Protein 5VL9 (pdb70)

Solvent-accessible surface area: 35861 Å² total

Secondary structure (DSSP, 8-state):
----HHHHHHH-----HHHHHTTT--HHHHHHHHTS-TTHHHHHSS-HHHHHHHHHHHHHH--TTTTS--SSHHHHHHHHHH---GGGHHHHHHHHHHHHHTTT-HHHHHHHHH--HHHHHHHHHHHHHHHTT----SS-HHHHHHHHHHHHHHHHHHHHT---S-HHHHHHHHHHHHHHHH--/--THHHHH-----HHHHH-TT--HHHHHHHHTS-HHHHHHHSS-HHHHHHHHHHHHHH--HHHHS--SSHHHHHHHHHH---GGGHHHHHHHHHHHHHHTT-HHHHHHHHH--HHHHHHHHHHHHHHHTTS---SS-HHHHHHHHHHHHHHHHHHHTT---S-HHHHHHHHHHHHHHHH--/----HHHHHHH-----HHHHH-TT--HHHHHHHHTS-THHHHHHSS-HHHHHHHHHHHHHH---S---TTS-HHHHHHHHHH---GGGHHHHHHHHHHHHHTTT-HHHHHHHHH--HHHHHHHHHHHHHHHTT----SS-HHHHHHHHHHHHHHHHHHHTT---S-HHHHHHHHHHHHHHHH--/-HHHHHHHH-----HHHHH-TT--HHHHHHHHTS-HHHHHHHSS-HHHHHHHHHHHHHH---GGGT--SSHHHHHHHHHH---GGGHHHHHHHHHHHHHTTT-HHHHHHHHH--HHHHHHHHHHHHHHHTTS---SS-HHHHHHHHHHHHHHHHHHHTT---SSHHHHHHHHHHHHHHHH--

Sequence (731 aa):
GYLNREERRETIQAARVALDQGFTGTVRNIATAAGVAAGQVHHHFTSSGELKSQAFIRVIREDLQRLSRTAGWREQLFSALGSEDGRLEPYIRLWRQAQLLADSDPEIKSAYLLTNLWHDEAVRIIRAGHAAGEFTLRDSAENIAWRLISLVCGLDGIYVLGPEVDDAAFTRHLQHVIQLELFSNREERRETIQAARVALDQGFTGTVRNIATAAGVAAGQVHHHFTSSGELKSQAFIRVIREDLQRLSRTAGWREQLFSALGSEDGRLEPYIRLWRQAQLLADSDPEIKSAYLLTNLWHDEAVRIIRAGHAAGEFTLRDSAENIAWRLISLVCGLDGIYVLGPEVDDAAFTRHLQHVIQLELFSGYLNREERRETIQAARVALDQGFTGTVRNIATAAGVAAGQVHHHFTSSGELKSQAFIRVIREDLQRLSRTAGWREQLFSALGSEDGRLEPYIRLWRQAQLLADSDPEIKSAYLLTNLWHDEAVRIIRAGHAAGEFTLRDSAENIAWRLISLVCGLDGIYVLGPEVDDAAFTRHLQHVIQLELFSLNREERRETIQAARVALDQGFTGTVRNIATAAGVAAGQVHHHFTSSGELKSQAFIRVIREDLQRLSRTAGWREQLFSALGSEDGRLEPYIRLWRQAQLLADSDPEIKSAYLLTNLWHDEAVRIIRAGHAAGEFTLRDSAENIAWRLISLVCGLDGIYVLGPEVDDAAFTRHLQHVIQLELFS

Nearest PDB structures (foldseek):
  5vl9-assembly2_C  TM=9.810E-01  e=6.639E-22  [Enterobacter] lignolyticus
  2iai-assembly1_A-2  TM=5.108E-01  e=2.324E-04  Streptomyces coelicolor
  2jk3-assembly1_B  TM=5.456E-01  e=9.768E-04  Bacillus cereus
  3lwj-assembly1_A-2  TM=6.085E-01  e=1.128E-03  Syntrophomonas wolfei subsp. wolfei str. Goettingen G311
  2hxi-assembly1_B  TM=5.897E-01  e=8.831E-03  Streptomyces coelicolor A3(2)

B-factor: mean 60.88, std 24.06, range [24.12, 187.9]

Radius of gyration: 35.17 Å; Cα contacts (8 Å, |Δi|>4): 803; chains: 4; bounding box: 70×72×100 Å

Organism: Enterobacter lignolyticus (strain SCF1) (NCBI:txid701347)

Foldseek 3Di:
DDDDLVVLLVLLVLLVQCLVPNPVRDLVRSCVSSVHDSVSCVVNAVDVLRVNLVVLLVLLVPVVLCPPPDDALLRSLCSLQPNPPPVCVSNVVNLVVLVVCLVPRVSSVVSNVVNCVSLVSQLVSLVVCVVVVNFDAPDHSSVLSVVLNVLSVVLVVVQVVDPPRHSVNSSVVSSVSSCVGTVD/DCCVLVVLLVLLVQCLVPNPVRDLVSSCVSSVHDSVVNCVNPVDVLRVNLVVLLVLLVPPVLVVDDDDALLVNLCSLQPNPDPVCVSNVVNLVVLVVCVVPDVSSVVSNVVNCVSLVSQLVSQVVCVVVVNFDAPDHSSVLSVVLNVLSVVLVVVQVVDPPRHSVNSSVVSSVSSCVRTVD/DDDDLVVLLVLLCLLCCCLVPNPVQDLCSSCVSSVHDSVSNVVNDVDPLRVNLVVLLVLLVPVPQADDPVDQLLSRLLSLAPNPDPVCVSNVVNLVVLVVCVVPDVSSVVSNVVNVVSLVSQLVSLVVCVVVPNWDAPDHSSVLSVVLNVLSVVLVVVQVVDPVRHPVNSSVVSSVSSCVHTVD/DVLVVLLVLLVLLCCCLVPNPVQDLCSSCVSSVHDSVVNCVNPVDPLVVNLVVLLVLLVPPVLCPCVDDALLVNLLSLQQNPDPVCVSNVVNLVVLVVCLVPDVSSVVSNVVNVVSLVSQLVSQVVCVVVVNWDAPDHSSVLSVVLNVLSVVLVVVQVVDPPSHSVVSSVVSSVSSCVGTVD

InterPro domains:
  IPR001647 DNA-binding HTH domain, TetR-type [PF00440] (13-51)
  IPR001647 DNA-binding HTH domain, TetR-type [PR00455] (13-26)
  IPR001647 DNA-binding HTH domain, TetR-type [PR00455] (34-57)
  IPR001647 DNA-binding HTH domain, TetR-type [PS50977] (7-67)
  IPR009057 Homedomain-like superfamily [SSF46689] (4-70)
  IPR036271 Tetracyclin repressor-like, C-terminal domain superfamily [SSF48498] (86-188)
  IPR050109 HTH-type, TetR-like transcriptional regulator [PTHR30055] (5-186)

Structure (mmCIF, N/CA/C/O backbone):
data_5VL9
#
_entry.id   5VL9
#
_cell.length_a   54.790
_cell.length_b   74.060
_cell.length_c   81.360
_cell.angle_alpha   116.80
_cell.angle_beta   105.19
_cell.angle_gamma   90.78
#
_symmetry.space_group_name_H-M   'P 1'
#
loop_
_entity.id
_entity.type
_entity.pdbx_description
1 polymer 'Regulatory protein TetR'
2 polymer "DNA (5'-D(*TP*AP*TP*GP*TP*CP*CP*AP*AP*CP*TP*TP*TP*C)-3')"
3 polymer "DNA (5'-D(*GP*AP*AP*AP*GP*TP*TP*GP*GP*AP*CP*AP*TP*A)-3')"
4 non-polymer HEXANE-1,6-DIOL
5 water water
#
loop_
_atom_site.group_PDB
_atom_site.id
_atom_site.type_symbol
_atom_site.label_atom_id
_atom_site.label_alt_id
_atom_site.label_comp_id
_atom_site.label_asym_id
_atom_site.label_entity_id
_atom_site.label_seq_id
_atom_site.pdbx_PDB_ins_code
_atom_site.Cartn_x
_atom_site.Cartn_y
_atom_site.Cartn_z
_atom_site.occupancy
_atom_site.B_iso_or_equiv
_atom_site.auth_seq_id
_atom_site.auth_comp_id
_atom_site.auth_asym_id
_atom_site.auth_atom_id
_atom_site.pdbx_PDB_model_num
ATOM 1 N N . GLY A 1 2 ? -24.891 -64.896 -3.564 1.00 70.03 2 GLY A N 1
ATOM 2 C CA . GLY A 1 2 ? -25.243 -63.770 -4.409 1.00 71.66 2 GLY A CA 1
ATOM 3 C C . GLY A 1 2 ? -24.039 -63.165 -5.104 1.00 68.31 2 GLY A C 1
ATOM 4 O O . GLY A 1 2 ? -22.961 -63.758 -5.121 1.00 63.51 2 GLY A O 1
ATOM 7 N N . TYR A 1 3 ? -24.187 -61.956 -5.616 1.00 66.43 3 TYR A N 1
ATOM 8 C CA . TYR A 1 3 ? -23.116 -61.300 -6.317 1.00 60.84 3 TYR A CA 1
ATOM 9 C C . TYR A 1 3 ? -22.362 -60.437 -5.372 1.00 54.24 3 TYR A C 1
ATOM 10 O O . TYR A 1 3 ? -22.950 -59.840 -4.550 1.00 57.29 3 TYR A O 1
ATOM 28 N N . LEU A 1 4 ? -21.055 -60.408 -5.515 1.00 43.35 4 LEU A N 1
ATOM 29 C CA . LEU A 1 4 ? -20.173 -59.614 -4.674 1.00 49.01 4 LEU A CA 1
ATOM 30 C C . LEU A 1 4 ? -19.212 -58.834 -5.558 1.00 51.57 4 LEU A C 1
ATOM 31 O O . LEU A 1 4 ? -18.956 -59.200 -6.708 1.00 52.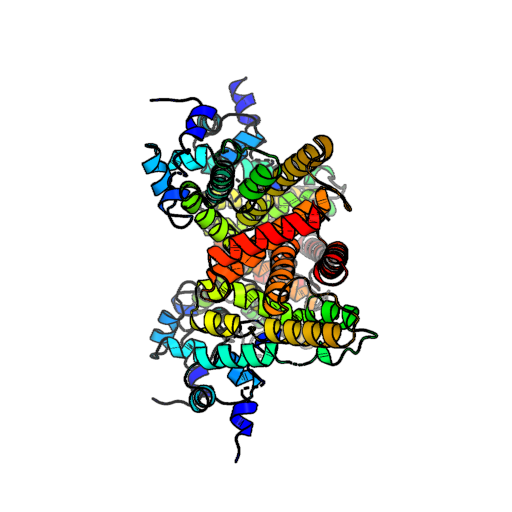04 4 LEU A O 1
ATOM 47 N N . ASN A 1 5 ? -18.677 -57.748 -5.005 1.00 56.34 5 ASN A N 1
ATOM 48 C CA . ASN A 1 5 ? -17.651 -56.994 -5.704 1.00 61.39 5 ASN A CA 1
ATOM 49 C C . ASN A 1 5 ? -16.346 -57.789 -5.736 1.00 56.61 5 ASN A C 1
ATOM 50 O O . ASN A 1 5 ? -16.218 -58.858 -5.133 1.00 51.05 5 ASN A O 1
ATOM 61 N N . ARG A 1 6 ? -15.360 -57.245 -6.453 1.00 58.58 6 ARG A N 1
ATOM 62 C CA . ARG A 1 6 ? -14.109 -57.965 -6.671 1.00 60.23 6 ARG A CA 1
ATOM 63 C C . ARG A 1 6 ? -13.412 -58.282 -5.353 1.00 50.78 6 ARG A C 1
ATOM 64 O O . ARG A 1 6 ? -12.973 -59.416 -5.127 1.00 44.88 6 ARG A O 1
ATOM 85 N N . GLU A 1 7 ? -13.296 -57.291 -4.467 1.00 51.67 7 GLU A N 1
ATOM 86 C CA . GLU A 1 7 ? -12.573 -57.503 -3.217 1.00 61.47 7 GLU A CA 1
ATOM 87 C C . GLU A 1 7 ? -13.270 -58.540 -2.344 1.00 54.67 7 GLU A C 1
ATOM 88 O O . GLU A 1 7 ? -12.617 -59.423 -1.776 1.00 51.99 7 GLU A O 1
ATOM 100 N N . GLU A 1 8 ? -14.596 -58.451 -2.227 1.00 52.69 8 GLU A N 1
ATOM 101 C CA . GLU A 1 8 ? -15.335 -59.416 -1.420 1.00 48.93 8 GLU A CA 1
ATOM 102 C C . GLU A 1 8 ? -15.215 -60.820 -1.999 1.00 43.05 8 GLU A C 1
ATOM 103 O O . GLU A 1 8 ? -14.908 -61.777 -1.280 1.00 39.99 8 GLU A O 1
ATOM 115 N N . ARG A 1 9 ? -15.452 -60.960 -3.305 1.00 42.30 9 ARG A N 1
ATOM 116 C CA . ARG A 1 9 ? -15.353 -62.268 -3.945 1.00 39.86 9 ARG A CA 1
ATOM 117 C C . ARG A 1 9 ? -13.985 -62.892 -3.705 1.00 38.39 9 ARG A C 1
ATOM 118 O O . ARG A 1 9 ? -13.879 -64.073 -3.352 1.00 36.31 9 ARG A O 1
ATOM 139 N N . ARG A 1 10 ? -12.921 -62.112 -3.905 1.00 39.57 10 ARG A N 1
ATOM 140 C CA . ARG A 1 10 ? -11.572 -62.630 -3.710 1.00 36.96 10 ARG A CA 1
ATOM 141 C C . ARG A 1 10 ? -11.383 -63.150 -2.291 1.00 36.77 10 ARG A C 1
ATOM 142 O O . ARG A 1 10 ? -10.770 -64.204 -2.083 1.00 32.64 10 ARG A O 1
ATOM 163 N N . GLU A 1 11 ? -11.914 -62.432 -1.299 1.00 41.32 11 GLU A N 1
ATOM 164 C CA . GLU A 1 11 ? -11.754 -62.857 0.087 1.00 36.52 11 GLU A CA 1
ATOM 165 C C . GLU A 1 11 ? -12.464 -64.181 0.347 1.00 36.69 11 GLU A C 1
ATOM 166 O O . GLU A 1 11 ? -11.947 -65.030 1.082 1.00 35.38 11 GLU A O 1
ATOM 178 N N . THR A 1 12 ? -13.647 -64.381 -0.243 1.00 32.56 12 THR A N 1
ATOM 179 C CA . THR A 1 12 ? -14.342 -65.653 -0.060 1.00 33.60 12 THR A CA 1
ATOM 180 C C . THR A 1 12 ? -13.518 -66.806 -0.616 1.00 33.49 12 THR A C 1
ATOM 181 O O . THR A 1 12 ? -13.444 -67.879 -0.007 1.00 27.92 12 THR A O 1
ATOM 192 N N . ILE A 1 13 ? -12.890 -66.603 -1.775 1.00 36.43 13 ILE A N 1
ATOM 193 C CA . ILE A 1 13 ? -12.015 -67.628 -2.330 1.00 34.47 13 ILE A CA 1
ATOM 194 C C . ILE A 1 13 ? -10.811 -67.840 -1.423 1.00 31.22 13 ILE A C 1
ATOM 195 O O . ILE A 1 13 ? -10.419 -68.978 -1.141 1.00 30.64 13 ILE A O 1
ATOM 228 N N . GLN A 1 15 ? -10.509 -67.196 1.817 1.00 34.85 15 GLN A N 1
ATOM 229 C CA . GLN A 1 15 ? -10.911 -67.847 3.060 1.00 34.74 15 GLN A CA 1
ATOM 230 C C . GLN A 1 15 ? -11.062 -69.350 2.867 1.00 36.64 15 GLN A C 1
ATOM 231 O O . GLN A 1 15 ? -10.610 -70.140 3.703 1.00 33.93 15 GLN A O 1
ATOM 245 N N . ALA A 1 16 ? -11.694 -69.766 1.767 1.00 35.66 16 ALA A N 1
ATOM 246 C CA . ALA A 1 16 ? -11.808 -71.191 1.481 1.00 35.86 16 ALA A CA 1
ATOM 247 C C . ALA A 1 16 ? -10.433 -71.823 1.301 1.00 31.39 16 ALA A C 1
ATOM 248 O O . ALA A 1 16 ? -10.164 -72.907 1.833 1.00 29.22 16 ALA A O 1
ATOM 255 N N . ALA A 1 17 ? -9.548 -71.159 0.556 1.00 30.82 17 ALA A N 1
ATOM 256 C CA . ALA A 1 17 ? -8.202 -71.688 0.364 1.00 30.09 17 ALA A CA 1
ATOM 257 C C . ALA A 1 17 ? -7.487 -71.852 1.698 1.00 31.52 17 ALA A C 1
ATOM 258 O O . ALA A 1 17 ? -6.708 -72.794 1.883 1.00 37.01 17 ALA A O 1
ATOM 282 N N . ARG A 1 19 ? -8.942 -72.508 4.734 1.00 39.87 19 ARG A N 1
ATOM 283 C CA . ARG A 1 19 ? -9.467 -73.646 5.483 1.00 47.15 19 ARG A CA 1
ATOM 284 C C . ARG A 1 19 ? -9.065 -74.971 4.845 1.00 42.78 19 ARG A C 1
ATOM 285 O O . ARG A 1 19 ? -8.850 -75.959 5.557 1.00 39.38 19 ARG A O 1
ATOM 306 N N . VAL A 1 20 ? -8.957 -75.016 3.516 1.00 35.02 20 VAL A N 1
ATOM 307 C CA . VAL A 1 20 ? -8.487 -76.228 2.853 1.00 33.26 20 VAL A CA 1
ATOM 308 C C . VAL A 1 20 ? -7.037 -76.501 3.225 1.00 33.14 20 VAL A C 1
ATOM 309 O O . VAL A 1 20 ? -6.657 -77.644 3.508 1.00 29.82 20 VAL A O 1
ATOM 322 N N . ALA A 1 21 ? -6.205 -75.459 3.227 1.00 29.58 21 ALA A N 1
ATOM 323 C CA . ALA A 1 21 ? -4.802 -75.628 3.589 1.00 31.61 21 ALA A CA 1
ATOM 324 C C . ALA A 1 21 ? -4.668 -76.224 4.986 1.00 33.72 21 ALA A C 1
ATOM 325 O O . ALA A 1 21 ? -3.881 -77.152 5.207 1.00 34.01 21 ALA A O 1
ATOM 332 N N . LEU A 1 22 ? -5.439 -75.705 5.943 1.00 36.85 22 LEU A N 1
ATOM 333 C CA . LEU A 1 22 ? -5.340 -76.186 7.316 1.00 41.40 22 LEU A CA 1
ATOM 334 C C . LEU A 1 22 ? -5.944 -77.574 7.475 1.00 36.61 22 LEU A C 1
ATOM 335 O O . LEU A 1 22 ? -5.468 -78.362 8.298 1.00 38.78 22 LEU A O 1
ATOM 351 N N . ASP A 1 23 ? -6.983 -77.891 6.707 1.00 40.40 23 ASP A N 1
ATOM 352 C CA . ASP A 1 23 ? -7.642 -79.184 6.825 1.00 48.08 23 ASP A CA 1
ATOM 353 C C . ASP A 1 23 ? -6.964 -80.285 6.017 1.00 47.04 23 ASP A C 1
ATOM 354 O O . ASP A 1 23 ? -7.010 -81.452 6.424 1.00 40.58 23 ASP A O 1
ATOM 363 N N . GLN A 1 24 ? -6.340 -79.952 4.882 1.00 38.35 24 GLN A N 1
ATOM 364 C CA . GLN A 1 24 ? -5.836 -80.960 3.958 1.00 37.99 24 GLN A CA 1
ATOM 365 C C . GLN A 1 24 ? -4.438 -80.674 3.424 1.00 39.75 24 GLN A C 1
ATOM 366 O O . GLN A 1 24 ? -3.927 -81.468 2.625 1.00 42.39 24 GLN A O 1
ATOM 380 N N . GLY A 1 25 ? -3.804 -79.581 3.838 1.00 34.93 25 GLY A N 1
ATOM 381 C CA . GLY A 1 25 ? -2.472 -79.258 3.362 1.00 28.81 25 GLY A CA 1
ATOM 382 C C . GLY A 1 25 ? -2.470 -78.828 1.902 1.00 32.30 25 GLY A C 1
ATOM 383 O O . GLY A 1 25 ? -3.504 -78.708 1.245 1.00 32.27 25 GLY A O 1
ATOM 387 N N . PHE A 1 26 ? -1.258 -78.597 1.391 1.00 35.24 26 PHE A N 1
ATOM 388 C CA . PHE A 1 26 ? -1.107 -78.123 0.017 1.00 36.73 26 PHE A CA 1
ATOM 389 C C . PHE A 1 26 ? -1.712 -79.104 -0.979 1.00 34.60 26 PHE A C 1
ATOM 390 O O . PHE A 1 26 ? -2.275 -78.693 -1.999 1.00 36.18 26 PHE A O 1
ATOM 407 N N . THR A 1 27 ? -1.604 -80.405 -0.700 1.00 30.87 27 THR A N 1
ATOM 408 C CA . THR A 1 27 ? -2.122 -81.412 -1.622 1.00 36.05 27 THR A CA 1
ATOM 409 C C . THR A 1 27 ? -3.603 -81.196 -1.912 1.00 35.96 27 THR A C 1
ATOM 410 O O . THR A 1 27 ? -4.063 -81.428 -3.036 1.00 39.73 27 THR A O 1
ATOM 421 N N . GLY A 1 28 ? -4.368 -80.768 -0.913 1.00 34.57 28 GLY A N 1
ATOM 422 C CA . GLY A 1 28 ? -5.787 -80.557 -1.102 1.00 38.31 28 GLY A CA 1
ATOM 423 C C . GLY A 1 28 ? -6.167 -79.242 -1.739 1.00 32.85 28 GLY A C 1
ATOM 424 O O . GLY A 1 28 ? -7.349 -79.017 -2.013 1.00 32.37 28 GLY A O 1
ATOM 445 N N . THR A 1 30 ? -6.490 -77.796 -4.547 1.00 33.03 30 THR A N 1
ATOM 446 C CA . THR A 1 30 ? -6.781 -77.737 -5.968 1.00 31.32 30 THR A CA 1
ATOM 447 C C . THR A 1 30 ? -7.783 -76.623 -6.252 1.00 32.69 30 THR A C 1
ATOM 448 O O . THR A 1 30 ? -8.467 -76.121 -5.354 1.00 30.49 30 THR A O 1
ATOM 459 N N . VAL A 1 31 ? -7.862 -76.234 -7.525 1.00 31.15 31 VAL A N 1
ATOM 460 C CA . VAL A 1 31 ? -8.798 -75.187 -7.927 1.00 32.27 31 VAL A CA 1
ATOM 461 C C . VAL A 1 31 ? -10.225 -75.599 -7.589 1.00 30.48 31 VAL A C 1
ATOM 462 O O . VAL A 1 31 ? -10.978 -74.844 -6.962 1.00 28.57 31 VAL A O 1
ATOM 475 N N . ARG A 1 32 ? -10.614 -76.807 -7.995 1.00 30.83 32 ARG A N 1
ATOM 476 C CA . ARG A 1 32 ? -11.997 -77.237 -7.818 1.00 32.37 32 ARG A CA 1
ATOM 477 C C . ARG A 1 32 ? -12.334 -77.454 -6.347 1.00 36.85 32 ARG A C 1
ATOM 478 O O . ARG A 1 32 ? -13.445 -77.136 -5.909 1.00 42.34 32 ARG A O 1
ATOM 499 N N . ASN A 1 33 ? -11.393 -77.988 -5.566 1.00 32.73 33 ASN A N 1
ATOM 500 C CA . ASN A 1 33 ? -11.667 -78.220 -4.151 1.00 30.23 33 ASN A CA 1
ATOM 501 C C . ASN A 1 33 ? -11.844 -76.905 -3.403 1.00 33.23 33 ASN A C 1
ATOM 502 O O . ASN A 1 33 ? -12.755 -76.771 -2.578 1.00 33.22 33 ASN A O 1
ATOM 513 N N . ILE A 1 34 ? -10.985 -75.921 -3.680 1.00 34.34 34 ILE A N 1
ATOM 514 C CA . ILE A 1 34 ? -11.106 -74.620 -3.029 1.00 33.49 34 ILE A CA 1
ATOM 515 C C . ILE A 1 34 ? -12.381 -73.919 -3.481 1.00 32.14 34 ILE A C 1
ATOM 516 O O . ILE A 1 34 ? -13.137 -73.383 -2.663 1.00 30.94 34 ILE A O 1
ATOM 532 N N . ALA A 1 35 ? -12.634 -73.909 -4.792 1.00 32.33 35 ALA A N 1
ATOM 533 C CA . ALA A 1 35 ? -13.826 -73.247 -5.311 1.00 39.13 35 ALA A CA 1
ATOM 534 C C . ALA A 1 35 ? -15.091 -73.845 -4.712 1.00 34.49 35 ALA A C 1
ATOM 535 O O . ALA A 1 35 ? -16.003 -73.114 -4.311 1.00 36.18 35 ALA A O 1
ATOM 542 N N . THR A 1 36 ? -15.163 -75.175 -4.638 1.00 34.04 36 THR A N 1
ATOM 543 C CA . THR A 1 36 ? -16.333 -75.814 -4.047 1.00 38.32 36 THR A CA 1
ATOM 544 C C . THR A 1 36 ? -16.460 -75.461 -2.571 1.00 38.80 36 THR A C 1
ATOM 545 O O . THR A 1 36 ? -17.569 -75.240 -2.072 1.00 37.21 36 THR A O 1
ATOM 556 N N . ALA A 1 37 ? -15.335 -75.401 -1.855 1.00 36.73 37 ALA A N 1
ATOM 557 C CA . ALA A 1 37 ? -15.375 -75.010 -0.450 1.00 35.40 37 ALA A CA 1
ATOM 558 C C . ALA A 1 37 ? -15.887 -73.585 -0.293 1.00 35.64 37 ALA A C 1
ATOM 559 O O . ALA A 1 37 ? -16.603 -73.276 0.666 1.00 33.53 37 ALA A O 1
ATOM 566 N N . ALA A 1 38 ? -15.529 -72.701 -1.225 1.00 37.44 38 ALA A N 1
ATOM 567 C CA . ALA A 1 38 ? -16.030 -71.333 -1.205 1.00 34.55 38 ALA A CA 1
ATOM 568 C C . ALA A 1 38 ? -17.467 -71.231 -1.691 1.00 36.15 38 ALA A C 1
ATOM 569 O O . ALA A 1 38 ? -18.119 -70.211 -1.443 1.00 39.59 38 ALA A O 1
ATOM 576 N N . GLY A 1 39 ? -17.973 -72.257 -2.367 1.00 37.03 39 GLY A N 1
ATOM 577 C CA . GLY A 1 39 ? -19.310 -72.202 -2.924 1.00 37.02 39 GLY A CA 1
ATOM 578 C C . GLY A 1 39 ? -19.396 -71.370 -4.183 1.00 38.14 39 GLY A C 1
ATOM 579 O O . GLY A 1 39 ? -20.399 -70.680 -4.400 1.00 38.98 39 GLY A O 1
ATOM 583 N N . VAL A 1 40 ? -18.363 -71.417 -5.026 1.00 36.31 40 VAL A N 1
ATOM 584 C CA . VAL A 1 40 ? -18.290 -70.601 -6.228 1.00 40.89 40 VAL A CA 1
ATOM 585 C C . VAL A 1 40 ? -17.871 -71.477 -7.400 1.00 34.61 40 VAL A C 1
ATOM 586 O O . VAL A 1 40 ? -17.354 -72.584 -7.232 1.00 32.65 40 VAL A O 1
ATOM 599 N N . ALA A 1 41 ? -18.104 -70.961 -8.603 1.00 34.25 41 ALA A N 1
ATOM 600 C CA . ALA A 1 41 ? -17.667 -71.649 -9.809 1.00 36.35 41 ALA A CA 1
ATOM 601 C C . ALA A 1 41 ? -16.146 -71.754 -9.837 1.00 37.16 41 ALA A C 1
ATOM 602 O O . ALA A 1 41 ? -15.430 -70.878 -9.346 1.00 36.02 41 ALA A O 1
ATOM 609 N N . ALA A 1 42 ? -15.652 -72.844 -10.426 1.00 38.32 42 ALA A N 1
ATOM 610 C CA . ALA A 1 42 ? -14.211 -73.065 -10.474 1.00 36.88 42 ALA A CA 1
ATOM 611 C C . ALA A 1 42 ? -13.502 -71.928 -11.200 1.00 36.02 42 ALA A C 1
ATOM 612 O O . ALA A 1 42 ? -12.393 -71.534 -10.822 1.00 34.52 42 ALA A O 1
ATOM 619 N N . GLY A 1 43 ? -14.130 -71.383 -12.243 1.00 36.91 43 GLY A N 1
ATOM 620 C CA . GLY A 1 43 ? -13.524 -70.295 -12.990 1.00 37.08 43 GLY A CA 1
ATOM 621 C C . GLY A 1 43 ? -13.295 -69.040 -12.175 1.00 36.32 43 GLY A C 1
ATOM 622 O O . GLY A 1 43 ? -12.496 -68.187 -12.577 1.00 35.58 43 GLY A O 1
ATOM 626 N N . GLN A 1 44 ? -13.977 -68.904 -11.034 1.00 34.41 44 GLN A N 1
ATOM 627 C CA . GLN A 1 44 ? -13.809 -67.712 -10.208 1.00 32.00 44 GLN A CA 1
ATOM 628 C C . GLN A 1 44 ? -12.383 -67.580 -9.692 1.00 37.07 44 GLN A C 1
ATOM 629 O O . GLN A 1 44 ? -11.925 -66.464 -9.417 1.00 38.44 44 GLN A O 1
ATOM 643 N N . VAL A 1 45 ? -11.666 -68.697 -9.549 1.00 38.48 45 VAL A N 1
ATOM 644 C CA . VAL A 1 45 ? -10.303 -68.643 -9.027 1.00 39.25 45 VAL A CA 1
ATOM 645 C C . VAL A 1 45 ? -9.417 -67.810 -9.946 1.00 34.53 45 VAL A C 1
ATOM 646 O O . VAL A 1 45 ? -8.713 -66.897 -9.500 1.00 35.66 45 VAL A O 1
ATOM 659 N N . HIS A 1 46 ? -9.436 -68.113 -11.241 1.00 31.72 46 HIS A N 1
ATOM 660 C CA . HIS A 1 46 ? -8.580 -67.401 -12.181 1.00 38.09 46 HIS A CA 1
ATOM 661 C C . HIS A 1 46 ? -9.147 -66.050 -12.596 1.00 37.13 46 HIS A C 1
ATOM 662 O O . HIS A 1 46 ? -8.438 -65.277 -13.249 1.00 40.92 46 HIS A O 1
ATOM 676 N N . HIS A 1 47 ? -10.395 -65.746 -12.236 1.00 36.81 47 HIS A N 1
ATOM 677 C CA . HIS A 1 47 ? -10.883 -64.378 -12.347 1.00 38.37 47 HIS A CA 1
ATOM 678 C C . HIS A 1 47 ? -10.260 -63.464 -11.299 1.00 40.52 47 HIS A C 1
ATOM 679 O O . HIS A 1 47 ? -10.247 -62.243 -11.489 1.00 38.39 47 HIS A O 1
ATOM 693 N N . HIS A 1 48 ? -9.740 -64.024 -10.204 1.00 39.73 48 HIS A N 1
ATOM 694 C CA . HIS A 1 48 ? -9.224 -63.226 -9.100 1.00 42.84 48 HIS A CA 1
ATOM 695 C C . HIS A 1 48 ? -7.789 -63.541 -8.714 1.00 42.05 48 HIS A C 1
ATOM 696 O O . HIS A 1 48 ? -7.231 -62.829 -7.871 1.00 43.47 48 HIS A O 1
ATOM 710 N N . PHE A 1 49 ? -7.176 -64.569 -9.294 1.00 42.92 49 PHE A N 1
ATOM 711 C CA . PHE A 1 49 ? -5.786 -64.898 -9.020 1.00 47.25 49 PHE A CA 1
ATOM 712 C C . PHE A 1 49 ? -5.096 -65.242 -10.329 1.00 43.10 49 PHE A C 1
ATOM 713 O O . PHE A 1 49 ? -5.691 -65.876 -11.204 1.00 40.51 49 PHE A O 1
ATOM 730 N N . THR A 1 50 ? -3.839 -64.813 -10.458 1.00 45.66 50 THR A N 1
ATOM 731 C CA . THR A 1 50 ? -3.089 -65.080 -11.680 1.00 54.92 50 THR A CA 1
ATOM 732 C C . THR A 1 50 ? -3.012 -66.575 -11.960 1.00 53.54 50 THR A C 1
ATOM 733 O O . THR A 1 50 ? -3.108 -67.004 -13.116 1.00 51.86 50 THR A O 1
ATOM 744 N N . SER A 1 51 ? -2.848 -67.382 -10.916 1.00 48.91 51 SER A N 1
ATOM 745 C CA . SER A 1 51 ? -2.679 -68.819 -11.077 1.00 46.62 51 SER A CA 1
ATOM 746 C C . SER A 1 51 ? -2.930 -69.491 -9.736 1.00 45.10 51 SER A C 1
ATOM 747 O O . SER A 1 51 ? -3.027 -68.835 -8.697 1.00 39.74 51 SER A O 1
ATOM 755 N N . SER A 1 52 ? -3.031 -70.821 -9.774 1.00 45.64 52 SER A N 1
ATOM 756 C CA . SER A 1 52 ? -3.146 -71.579 -8.534 1.00 45.78 52 SER A CA 1
ATOM 757 C C . SER A 1 52 ? -1.909 -71.398 -7.666 1.00 39.82 52 SER A C 1
ATOM 758 O O . SER A 1 52 ? -2.015 -71.353 -6.436 1.00 38.05 52 SER A O 1
ATOM 766 N N . GLY A 1 53 ? -0.734 -71.275 -8.285 1.00 42.16 53 GLY A N 1
ATOM 767 C CA . GLY A 1 53 ? 0.474 -71.023 -7.518 1.00 40.05 53 GLY A CA 1
ATOM 768 C C . GLY A 1 53 ? 0.389 -69.749 -6.701 1.00 42.01 53 GLY A C 1
ATOM 769 O O . GLY A 1 53 ? 0.794 -69.717 -5.536 1.00 39.20 53 GLY A O 1
ATOM 773 N N . GLU A 1 54 ? -0.136 -68.678 -7.300 1.00 36.09 54 GLU A N 1
ATOM 774 C CA . GLU A 1 54 ? -0.314 -67.435 -6.557 1.00 41.67 54 GLU A CA 1
ATOM 775 C C . GLU A 1 54 ? -1.300 -67.625 -5.412 1.00 37.07 54 GLU A C 1
ATOM 776 O O . GLU A 1 54 ? -1.055 -67.167 -4.289 1.00 36.97 54 GLU A O 1
ATOM 788 N N . LEU A 1 55 ? -2.420 -68.301 -5.676 1.00 33.60 55 LEU A N 1
ATOM 789 C CA . LEU A 1 55 ? -3.421 -68.516 -4.638 1.00 37.52 55 LEU A CA 1
ATOM 790 C C . LEU A 1 55 ? -2.843 -69.315 -3.476 1.00 38.73 55 LEU A C 1
ATOM 791 O O . LEU A 1 55 ? -3.000 -68.936 -2.309 1.00 36.55 55 LEU A O 1
ATOM 807 N N . LYS A 1 56 ? -2.174 -70.431 -3.775 1.00 39.73 56 LYS A N 1
ATOM 808 C CA . LYS A 1 56 ? -1.580 -71.248 -2.720 1.00 44.74 56 LYS A CA 1
ATOM 809 C C . LYS A 1 56 ? -0.617 -70.427 -1.871 1.00 41.01 56 LYS A C 1
ATOM 810 O O . LYS A 1 56 ? -0.677 -70.456 -0.637 1.00 35.50 56 LYS A O 1
ATOM 829 N N . SER A 1 57 ? 0.279 -69.683 -2.522 1.00 35.87 57 SER A N 1
ATOM 830 C CA . SER A 1 57 ? 1.279 -68.913 -1.791 1.00 41.06 57 SER A CA 1
ATOM 831 C C . SER A 1 57 ? 0.624 -67.865 -0.901 1.00 38.38 57 SER A C 1
ATOM 832 O O . SER A 1 57 ? 0.930 -67.770 0.293 1.00 35.48 57 SER A O 1
ATOM 840 N N . GLN A 1 58 ? -0.284 -67.066 -1.468 1.00 34.60 58 GLN A N 1
ATOM 841 C CA . GLN A 1 58 ? -0.924 -66.008 -0.693 1.00 39.50 58 GLN A CA 1
ATOM 842 C C . GLN A 1 58 ? -1.793 -66.585 0.417 1.00 35.12 58 GLN A C 1
ATOM 843 O O . GLN A 1 58 ? -1.813 -66.056 1.535 1.00 36.03 58 GLN A O 1
ATOM 857 N N . ALA A 1 59 ? -2.521 -67.666 0.130 1.00 29.89 59 ALA A N 1
ATOM 858 C CA . ALA A 1 59 ? -3.320 -68.309 1.168 1.00 32.96 59 ALA A CA 1
ATOM 859 C C . ALA A 1 59 ? -2.431 -68.872 2.267 1.00 35.12 59 ALA A C 1
ATOM 860 O O . ALA A 1 59 ? -2.757 -68.771 3.456 1.00 35.56 59 ALA A O 1
ATOM 867 N N . PHE A 1 60 ? -1.301 -69.473 1.887 1.00 38.04 60 PHE A N 1
ATOM 868 C CA . PHE A 1 60 ? -0.347 -69.953 2.880 1.00 32.81 60 PHE A CA 1
ATOM 869 C C . PHE A 1 60 ? 0.115 -68.820 3.786 1.00 32.89 60 PHE A C 1
ATOM 870 O O . PHE A 1 60 ? 0.165 -68.975 5.011 1.00 31.10 60 PHE A O 1
ATOM 887 N N . ILE A 1 61 ? 0.440 -67.664 3.202 1.00 30.19 61 ILE A N 1
ATOM 888 C CA . ILE A 1 61 ? 0.848 -66.515 4.004 1.00 29.98 61 ILE A CA 1
ATOM 889 C C . ILE A 1 61 ? -0.262 -66.123 4.972 1.00 30.78 61 ILE A C 1
ATOM 890 O O . ILE A 1 61 ? -0.008 -65.841 6.148 1.00 35.29 61 ILE A O 1
ATOM 906 N N . ARG A 1 62 ? -1.509 -66.101 4.495 1.00 32.68 62 ARG A N 1
ATOM 907 C CA . ARG A 1 62 ? -2.622 -65.730 5.362 1.00 39.15 62 ARG A CA 1
ATOM 908 C C . ARG A 1 62 ? -2.764 -66.705 6.525 1.00 37.33 62 ARG A C 1
ATOM 909 O O . ARG A 1 62 ? -3.034 -66.294 7.659 1.00 33.33 62 ARG A O 1
ATOM 930 N N . VAL A 1 63 ? -2.581 -68.001 6.266 1.00 42.92 63 VAL A N 1
ATOM 931 C CA . VAL A 1 63 ? -2.657 -68.992 7.339 1.00 38.70 63 VAL A CA 1
ATOM 932 C C . VAL A 1 63 ? -1.603 -68.702 8.399 1.00 34.61 63 VAL A C 1
ATOM 933 O O . VAL A 1 63 ? -1.894 -68.686 9.601 1.00 40.09 63 VAL A O 1
ATOM 946 N N . ILE A 1 64 ? -0.360 -68.471 7.971 1.00 29.49 64 ILE A N 1
ATOM 947 C CA . ILE A 1 64 ? 0.705 -68.167 8.924 1.00 33.57 64 ILE A CA 1
ATOM 948 C C . ILE A 1 64 ? 0.381 -66.889 9.687 1.00 35.46 64 ILE A C 1
ATOM 949 O O . ILE A 1 64 ? 0.609 -66.799 10.900 1.00 36.64 64 ILE A O 1
ATOM 965 N N . ARG A 1 65 ? -0.152 -65.881 8.994 1.00 35.86 65 ARG A N 1
ATOM 966 C CA . ARG A 1 65 ? -0.590 -64.667 9.674 1.00 39.30 65 ARG A CA 1
ATOM 967 C C . ARG A 1 65 ? -1.617 -64.988 10.750 1.00 37.67 65 ARG A C 1
ATOM 968 O O . ARG A 1 65 ? -1.514 -64.517 11.888 1.00 36.61 65 ARG A O 1
ATOM 989 N N . GLU A 1 66 ? -2.626 -65.788 10.402 1.00 37.68 66 GLU A N 1
ATOM 990 C CA . GLU A 1 66 ? -3.644 -66.163 11.376 1.00 42.53 66 GLU A CA 1
ATOM 991 C C . GLU A 1 66 ? -3.022 -66.875 12.570 1.00 39.49 66 GLU A C 1
ATOM 992 O O . GLU A 1 66 ? -3.464 -66.696 13.710 1.00 37.76 66 GLU A O 1
ATOM 1038 N N . ASP A 1 69 ? -1.489 -64.243 14.736 1.00 43.06 69 ASP A N 1
ATOM 1039 C CA . ASP A 1 69 ? -2.527 -63.550 15.491 1.00 51.63 69 ASP A CA 1
ATOM 1040 C C . ASP A 1 69 ? -2.910 -64.342 16.735 1.00 52.69 69 ASP A C 1
ATOM 1041 O O . ASP A 1 69 ? -3.016 -63.785 17.833 1.00 53.61 69 ASP A O 1
ATOM 1050 N N . LEU A 1 70 ? -3.116 -65.651 16.580 1.00 50.49 70 LEU A N 1
ATOM 1051 C CA . LEU A 1 70 ? -3.455 -66.490 17.724 1.00 53.11 70 LEU A CA 1
ATOM 1052 C C . LEU A 1 70 ? -2.390 -66.392 18.809 1.00 53.54 70 LEU A C 1
ATOM 1053 O O . LEU A 1 70 ? -2.703 -66.196 19.989 1.00 55.43 70 LEU A O 1
ATOM 1069 N N . GLN A 1 71 ? -1.118 -66.519 18.425 1.00 54.17 71 GLN A N 1
ATOM 1070 C CA . GLN A 1 71 ? -0.042 -66.475 19.410 1.00 64.78 71 GLN A CA 1
ATOM 1071 C C . GLN A 1 71 ? 0.043 -65.108 20.076 1.00 69.42 71 GLN A C 1
ATOM 1072 O O . GLN A 1 71 ? 0.232 -65.014 21.295 1.00 73.02 71 GLN A O 1
ATOM 1086 N N . ARG A 1 72 ? -0.091 -64.034 19.294 1.00 70.85 72 ARG A N 1
ATOM 1087 C CA . ARG A 1 72 ? 0.102 -62.695 19.842 1.00 77.85 72 ARG A CA 1
ATOM 1088 C C . ARG A 1 72 ? -0.932 -62.368 20.911 1.00 78.58 72 ARG A C 1
ATOM 1089 O O . ARG A 1 72 ? -0.640 -61.610 21.843 1.00 91.62 72 ARG A O 1
ATOM 1110 N N . LEU A 1 73 ? -2.138 -62.930 20.802 1.00 66.29 73 LEU A N 1
ATOM 1111 C CA . LEU A 1 73 ? -3.202 -62.700 21.772 1.00 68.54 73 LEU A CA 1
ATOM 1112 C C . LEU A 1 73 ? -3.207 -63.736 22.889 1.00 65.56 73 LEU A C 1
ATOM 1113 O O . LEU A 1 73 ? -4.280 -64.098 23.391 1.00 68.32 73 LEU A O 1
ATOM 1129 N N . SER A 1 74 ? -2.034 -64.220 23.296 1.00 59.87 74 SER A N 1
ATOM 1130 C CA . SER A 1 74 ? -1.941 -65.276 24.294 1.00 57.21 74 SER A CA 1
ATOM 1131 C C . SER A 1 74 ? -2.058 -64.763 25.723 1.00 57.95 74 SER A C 1
ATOM 1132 O O . SER A 1 74 ? -2.115 -65.578 26.650 1.00 56.95 74 SER A O 1
ATOM 1140 N N . ARG A 1 75 ? -2.097 -63.448 25.925 1.00 61.82 75 ARG A N 1
ATOM 1141 C CA . ARG A 1 75 ? -2.243 -62.857 27.254 1.00 56.02 75 ARG A CA 1
ATOM 1142 C C . ARG A 1 75 ? -1.168 -63.388 28.207 1.00 53.08 75 ARG A C 1
ATOM 1143 O O . ARG A 1 75 ? -1.438 -64.098 29.175 1.00 56.94 75 ARG A O 1
ATOM 1164 N N . THR A 1 76 ? 0.069 -63.013 27.900 1.00 50.03 76 THR A N 1
ATOM 1165 C CA . THR A 1 76 ? 1.213 -63.418 28.701 1.00 52.70 76 THR A CA 1
ATOM 1166 C C . THR A 1 76 ? 1.449 -62.429 29.838 1.00 55.05 76 THR A C 1
ATOM 1167 O O . THR A 1 76 ? 0.967 -61.293 29.821 1.00 55.13 76 THR A O 1
ATOM 1178 N N . ALA A 1 77 ? 2.210 -62.879 30.834 1.00 52.50 77 ALA A N 1
ATOM 1179 C CA . ALA A 1 77 ? 2.466 -62.105 32.040 1.00 55.40 77 ALA A CA 1
ATOM 1180 C C . ALA A 1 77 ? 3.791 -61.355 32.003 1.00 51.62 77 ALA A C 1
ATOM 1181 O O . ALA A 1 77 ? 4.142 -60.699 32.988 1.00 55.90 77 ALA A O 1
ATOM 1188 N N . GLY A 1 78 ? 4.532 -61.431 30.904 1.00 47.77 78 GLY A N 1
ATOM 1189 C CA . GLY A 1 78 ? 5.811 -60.748 30.822 1.00 47.62 78 GLY A CA 1
ATOM 1190 C C . GLY A 1 78 ? 6.390 -60.886 29.433 1.00 43.68 78 GLY A C 1
ATOM 1191 O O . GLY A 1 78 ? 5.899 -61.654 28.599 1.00 43.99 78 GLY A O 1
ATOM 1195 N N . TRP A 1 79 ? 7.459 -60.122 29.196 1.00 47.33 79 TRP A N 1
ATOM 1196 C CA . TRP A 1 79 ? 8.103 -60.143 27.887 1.00 50.38 79 TRP A CA 1
ATOM 1197 C C . TRP A 1 79 ? 8.833 -61.457 27.639 1.00 46.41 79 TRP A C 1
ATOM 1198 O O . TRP A 1 79 ? 8.919 -61.907 26.490 1.00 42.63 79 TRP A O 1
ATOM 1219 N N . ARG A 1 80 ? 9.367 -62.083 28.689 1.00 46.74 80 ARG A N 1
ATOM 1220 C CA . ARG A 1 80 ? 9.947 -63.413 28.530 1.00 46.91 80 ARG A CA 1
ATOM 1221 C C . ARG A 1 80 ? 8.890 -64.402 28.058 1.00 45.32 80 ARG A C 1
ATOM 1222 O O . ARG A 1 80 ? 9.098 -65.137 27.085 1.00 43.34 80 ARG A O 1
ATOM 1243 N N . GLU A 1 81 ? 7.742 -64.430 28.741 1.00 46.84 81 GLU A N 1
ATOM 1244 C CA . GLU A 1 81 ? 6.664 -65.328 28.342 1.00 51.46 81 GLU A CA 1
ATOM 1245 C C . GLU A 1 81 ? 6.162 -64.990 26.944 1.00 47.19 81 GLU A C 1
ATOM 1246 O O . GLU A 1 81 ? 5.837 -65.888 26.159 1.00 43.39 81 GLU A O 1
ATOM 1258 N N . GLN A 1 82 ? 6.093 -63.698 26.616 1.00 45.87 82 GLN A N 1
ATOM 1259 C CA . GLN A 1 82 ? 5.681 -63.296 25.275 1.00 50.97 82 GLN A CA 1
ATOM 1260 C C . GLN A 1 82 ? 6.667 -63.798 24.228 1.00 46.35 82 GLN A C 1
ATOM 1261 O O . GLN A 1 82 ? 6.263 -64.309 23.177 1.00 40.55 82 GLN A O 1
ATOM 1275 N N . LEU A 1 83 ? 7.967 -63.655 24.494 1.00 40.12 83 LEU A N 1
ATOM 1276 C CA . LEU A 1 83 ? 8.967 -64.123 23.540 1.00 43.20 83 LEU A CA 1
ATOM 1277 C C . LEU A 1 83 ? 8.903 -65.635 23.377 1.00 41.84 83 LEU A C 1
ATOM 1278 O O . LEU A 1 83 ? 8.964 -66.148 22.253 1.00 42.54 83 LEU A O 1
ATOM 1294 N N . PHE A 1 84 ? 8.784 -66.368 24.488 1.00 39.99 84 PHE A N 1
ATOM 1295 C CA . PHE A 1 84 ? 8.673 -67.821 24.399 1.00 43.25 84 PHE A CA 1
ATOM 1296 C C . PHE A 1 84 ? 7.456 -68.225 23.580 1.00 43.96 84 PHE A C 1
ATOM 1297 O O . PHE A 1 84 ? 7.524 -69.157 22.770 1.00 45.65 84 PHE A O 1
ATOM 1314 N N . SER A 1 85 ? 6.330 -67.538 23.778 1.00 45.26 85 SER A N 1
ATOM 1315 C CA . SER A 1 85 ? 5.123 -67.871 23.030 1.00 43.32 85 SER A CA 1
ATOM 1316 C C . SER A 1 85 ? 5.328 -67.653 21.537 1.00 39.16 85 SER A C 1
ATOM 1317 O O . SER A 1 85 ? 4.896 -68.471 20.717 1.00 41.59 85 SER A O 1
ATOM 1325 N N . ALA A 1 86 ? 5.997 -66.561 21.163 1.00 37.37 86 ALA A N 1
ATOM 1326 C CA . ALA A 1 86 ? 6.241 -66.271 19.756 1.00 38.79 86 ALA A CA 1
ATOM 1327 C C . ALA A 1 86 ? 7.273 -67.201 19.131 1.00 34.53 86 ALA A C 1
ATOM 1328 O O . ALA A 1 86 ? 7.362 -67.254 17.900 1.00 39.00 86 ALA A O 1
ATOM 1335 N N . LEU A 1 87 ? 8.042 -67.930 19.936 1.00 37.38 87 LEU A N 1
ATOM 1336 C CA . LEU A 1 87 ? 9.066 -68.844 19.439 1.00 43.00 87 LEU A CA 1
ATOM 1337 C C . LEU A 1 87 ? 8.696 -70.310 19.582 1.00 47.28 87 LEU A C 1
ATOM 1338 O O . LEU A 1 87 ? 8.956 -71.094 18.667 1.00 54.08 87 LEU A O 1
ATOM 1354 N N . GLY A 1 88 ? 8.100 -70.703 20.707 1.00 48.20 88 GLY A N 1
ATOM 1355 C CA . GLY A 1 88 ? 7.836 -72.104 20.976 1.00 52.64 88 GLY A CA 1
ATOM 1356 C C . GLY A 1 88 ? 6.571 -72.344 21.773 1.00 56.90 88 GLY A C 1
ATOM 1357 O O . GLY A 1 88 ? 6.570 -73.139 22.717 1.00 58.58 88 GLY A O 1
ATOM 1361 N N . SER A 1 89 ? 5.486 -71.665 21.407 1.00 57.44 89 SER A N 1
ATOM 1362 C CA . SER A 1 89 ? 4.220 -71.854 22.103 1.00 58.73 89 SER A CA 1
ATOM 1363 C C . SER A 1 89 ? 3.762 -73.302 21.985 1.00 59.96 89 SER A C 1
ATOM 1364 O O . SER A 1 89 ? 3.730 -73.871 20.890 1.00 57.61 89 SER A O 1
ATOM 1372 N N . GLU A 1 90 ? 3.410 -73.898 23.122 1.00 61.72 90 GLU A N 1
ATOM 1373 C CA . GLU A 1 90 ? 2.925 -75.269 23.164 1.00 68.86 90 GLU A CA 1
ATOM 1374 C C . GLU A 1 90 ? 1.416 -75.361 22.977 1.00 66.59 90 GLU A C 1
ATOM 1375 O O . GLU A 1 90 ? 0.845 -76.441 23.163 1.00 67.82 90 GLU A O 1
ATOM 1387 N N . ASP A 1 91 ? 0.761 -74.259 22.616 1.00 61.66 91 ASP A N 1
ATOM 1388 C CA . ASP A 1 91 ? -0.682 -74.265 22.420 1.00 59.69 91 ASP A CA 1
ATOM 1389 C C . ASP A 1 91 ? -1.053 -75.222 21.294 1.00 57.86 91 ASP A C 1
ATOM 1390 O O . ASP A 1 91 ? -0.606 -75.058 20.154 1.00 56.43 91 ASP A O 1
ATOM 1399 N N . GLY A 1 92 ? -1.877 -76.220 21.617 1.00 55.18 92 GLY A N 1
ATOM 1400 C CA . GLY A 1 92 ? -2.264 -77.219 20.636 1.00 55.34 92 GLY A CA 1
ATOM 1401 C C . GLY A 1 92 ? -3.018 -76.655 19.450 1.00 52.46 92 GLY A C 1
ATOM 1402 O O . GLY A 1 92 ? -3.050 -77.289 18.390 1.00 49.71 92 GLY A O 1
ATOM 1406 N N . ARG A 1 93 ? -3.629 -75.479 19.603 1.00 58.76 93 ARG A N 1
ATOM 1407 C CA . ARG A 1 93 ? -4.351 -74.865 18.496 1.00 61.59 93 ARG A CA 1
ATOM 1408 C C . ARG A 1 93 ? -3.430 -74.507 17.337 1.00 53.19 93 ARG A C 1
ATOM 1409 O O . ARG A 1 93 ? -3.896 -74.415 16.197 1.00 54.56 93 ARG A O 1
ATOM 1430 N N . LEU A 1 94 ? -2.137 -74.309 17.599 1.00 52.19 94 LEU A N 1
ATOM 1431 C CA . LEU A 1 94 ? -1.209 -73.883 16.559 1.00 43.91 94 LEU A CA 1
ATOM 1432 C C . LEU A 1 94 ? -0.710 -75.034 15.697 1.00 41.37 94 LEU A C 1
ATOM 1433 O O . LEU A 1 94 ? -0.177 -74.787 14.609 1.00 37.83 94 LEU A O 1
ATOM 1449 N N . GLU A 1 95 ? -0.869 -76.275 16.150 1.00 47.38 95 GLU A N 1
ATOM 1450 C CA . GLU A 1 95 ? -0.261 -77.399 15.446 1.00 51.16 95 GLU A CA 1
ATOM 1451 C C . GLU A 1 95 ? -0.720 -77.518 13.998 1.00 44.99 95 GLU A C 1
ATOM 1452 O O . GLU A 1 95 ? 0.133 -77.786 13.133 1.00 41.25 95 GLU A O 1
ATOM 1464 N N . PRO A 1 96 ? -2.002 -77.352 13.659 1.00 48.88 96 PRO A N 1
ATOM 1465 C CA . PRO A 1 96 ? -2.379 -77.392 12.236 1.00 45.36 96 PRO A CA 1
ATOM 1466 C C . PRO A 1 96 ? -1.679 -76.334 11.403 1.00 41.93 96 PRO A C 1
ATOM 1467 O O . PRO A 1 96 ? -1.412 -76.566 10.217 1.00 42.71 96 PRO A O 1
ATOM 1478 N N . TYR A 1 97 ? -1.376 -75.173 11.989 1.00 38.68 97 TYR A N 1
ATOM 1479 C CA . TYR A 1 97 ? -0.639 -74.143 11.266 1.00 37.57 97 TYR A CA 1
ATOM 1480 C C . TYR A 1 97 ? 0.828 -74.525 11.113 1.00 40.49 97 TYR A C 1
ATOM 1481 O O . TYR A 1 97 ? 1.441 -74.266 10.069 1.00 35.32 97 TYR A O 1
ATOM 1499 N N . ILE A 1 98 ? 1.405 -75.142 12.144 1.00 43.68 98 ILE A N 1
ATOM 1500 C CA . ILE A 1 98 ? 2.812 -75.525 12.095 1.00 45.02 98 ILE A CA 1
ATOM 1501 C C . ILE A 1 98 ? 3.038 -76.590 11.029 1.00 39.84 98 ILE A C 1
ATOM 1502 O O . ILE A 1 98 ? 4.033 -76.549 10.295 1.00 33.98 98 ILE A O 1
ATOM 1518 N N . ARG A 1 99 ? 2.123 -77.557 10.922 1.00 39.98 99 ARG A N 1
ATOM 1519 C CA . ARG A 1 99 ? 2.285 -78.616 9.931 1.00 40.29 99 ARG A CA 1
ATOM 1520 C C . ARG A 1 99 ? 2.282 -78.050 8.517 1.00 39.56 99 ARG A C 1
ATOM 1521 O O . ARG A 1 99 ? 3.067 -78.483 7.665 1.00 35.18 99 ARG A O 1
ATOM 1542 N N . LEU A 1 100 ? 1.411 -77.075 8.248 1.00 41.58 100 LEU A N 1
ATOM 1543 C CA . LEU A 1 100 ? 1.442 -76.403 6.953 1.00 36.26 100 LEU A CA 1
ATOM 1544 C C . LEU A 1 100 ? 2.747 -75.639 6.775 1.00 35.84 100 LEU A C 1
ATOM 1545 O O . LEU A 1 100 ? 3.315 -75.609 5.677 1.00 33.39 100 LEU A O 1
ATOM 1561 N N . TRP A 1 101 ? 3.243 -75.023 7.850 1.00 35.91 101 TRP A N 1
ATOM 1562 C CA . TRP A 1 101 ? 4.504 -74.295 7.775 1.00 31.91 101 TRP A CA 1
ATOM 1563 C C . TRP A 1 101 ? 5.648 -75.229 7.400 1.00 33.19 101 TRP A C 1
ATOM 1564 O O . TRP A 1 101 ? 6.445 -74.925 6.505 1.00 35.31 101 TRP A O 1
ATOM 1585 N N . ARG A 1 102 ? 5.751 -76.373 8.085 1.00 29.58 102 ARG A N 1
ATOM 1586 C CA . ARG A 1 102 ? 6.771 -77.355 7.731 1.00 32.09 102 ARG A CA 1
ATOM 1587 C C . ARG A 1 102 ? 6.641 -77.776 6.274 1.00 34.32 102 ARG A C 1
ATOM 1588 O O . ARG A 1 102 ? 7.644 -77.895 5.559 1.00 29.58 102 ARG A O 1
ATOM 1609 N N . GLN A 1 103 ? 5.408 -78.009 5.818 1.00 35.72 103 GLN A N 1
ATOM 1610 C CA . GLN A 1 103 ? 5.187 -78.449 4.446 1.00 46.16 103 GLN A CA 1
ATOM 1611 C C . GLN A 1 103 ? 5.700 -77.415 3.451 1.00 47.10 103 GLN A C 1
ATOM 1612 O O . GLN A 1 103 ? 6.279 -77.769 2.417 1.00 43.76 103 GLN A O 1
ATOM 1626 N N . ALA A 1 104 ? 5.507 -76.128 3.754 1.00 41.96 104 ALA A N 1
ATOM 1627 C CA . ALA A 1 104 ? 5.970 -75.076 2.857 1.00 39.07 104 ALA A CA 1
ATOM 1628 C C . ALA A 1 104 ? 7.491 -75.000 2.818 1.00 39.47 104 ALA A C 1
ATOM 1629 O O . ALA A 1 104 ? 8.066 -74.674 1.775 1.00 32.45 104 ALA A O 1
ATOM 1636 N N . GLN A 1 105 ? 8.156 -75.291 3.938 1.00 38.77 105 GLN A N 1
ATOM 1637 C CA . GLN A 1 105 ? 9.615 -75.284 3.952 1.00 43.73 105 GLN A CA 1
ATOM 1638 C C . GLN A 1 105 ? 10.174 -76.268 2.933 1.00 40.07 105 GLN A C 1
ATOM 1639 O O . GLN A 1 105 ? 11.149 -75.964 2.236 1.00 34.90 105 GLN A O 1
ATOM 1653 N N . LEU A 1 106 ? 9.570 -77.455 2.833 1.00 41.72 106 LEU A N 1
ATOM 1654 C CA . LEU A 1 106 ? 10.048 -78.454 1.884 1.00 46.45 106 LEU A CA 1
ATOM 1655 C C . LEU A 1 106 ? 9.667 -78.087 0.455 1.00 42.96 106 LEU A C 1
ATOM 1656 O O . LEU A 1 106 ? 10.493 -78.190 -0.459 1.00 44.05 106 LEU A O 1
ATOM 1672 N N . LEU A 1 107 ? 8.421 -77.660 0.242 1.00 41.27 107 LEU A N 1
ATOM 1673 C CA . LEU A 1 107 ? 7.982 -77.299 -1.102 1.00 42.55 107 LEU A CA 1
ATOM 1674 C C . LEU A 1 107 ? 8.775 -76.123 -1.656 1.00 37.95 107 LEU A C 1
ATOM 1675 O O . LEU A 1 107 ? 8.935 -76.001 -2.876 1.00 39.15 107 LEU A O 1
ATOM 1691 N N . ALA A 1 108 ? 9.276 -75.248 -0.781 1.00 36.08 108 ALA A N 1
ATOM 1692 C CA . ALA A 1 108 ? 10.085 -74.121 -1.227 1.00 39.19 108 ALA A CA 1
ATOM 1693 C C . ALA A 1 108 ? 11.293 -74.561 -2.044 1.00 46.23 108 ALA A C 1
ATOM 1694 O O . ALA A 1 108 ? 11.807 -73.773 -2.845 1.00 44.93 108 ALA A O 1
ATOM 1701 N N . ASP A 1 109 ? 11.762 -75.797 -1.858 1.00 51.81 109 ASP A N 1
ATOM 1702 C CA . ASP A 1 109 ? 12.915 -76.275 -2.609 1.00 56.31 109 ASP A CA 1
ATOM 1703 C C . ASP A 1 109 ? 12.600 -76.482 -4.084 1.00 55.12 109 ASP A C 1
ATOM 1704 O O . ASP A 1 109 ? 13.525 -76.512 -4.902 1.00 54.65 109 ASP A O 1
ATOM 1713 N N . SER A 1 110 ? 11.319 -76.616 -4.444 1.00 53.96 110 SER A N 1
ATOM 1714 C CA . SER A 1 110 ? 10.923 -76.891 -5.819 1.00 52.39 110 SER A CA 1
ATOM 1715 C C . SER A 1 110 ? 9.855 -75.933 -6.337 1.00 50.70 110 SER A C 1
ATOM 1716 O O . SER A 1 110 ? 9.291 -76.181 -7.409 1.00 49.58 110 SER A O 1
ATOM 1724 N N 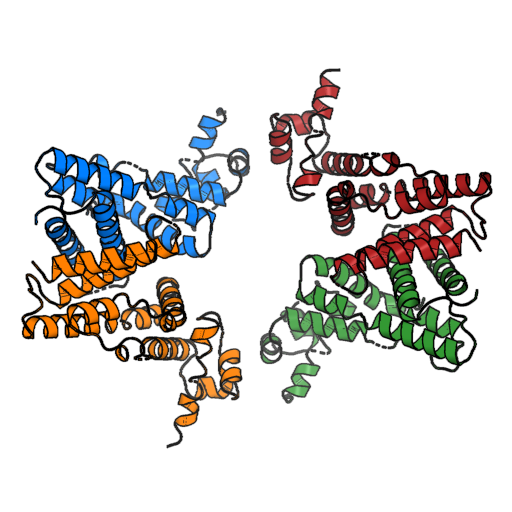. ASP A 1 111 ? 9.564 -74.850 -5.618 1.00 50.80 111 ASP A N 1
ATOM 1725 C CA . ASP A 1 111 ? 8.509 -73.915 -6.004 1.00 49.13 111 ASP A CA 1
ATOM 1726 C C . ASP A 1 111 ? 8.941 -72.503 -5.622 1.00 44.96 111 ASP A C 1
ATOM 1727 O O . ASP A 1 111 ? 8.877 -72.128 -4.440 1.00 38.95 111 ASP A O 1
ATOM 1736 N N . PRO A 1 112 ? 9.383 -71.691 -6.589 1.00 44.40 112 PRO A N 1
ATOM 1737 C CA . PRO A 1 112 ? 9.817 -70.325 -6.239 1.00 47.43 112 PRO A CA 1
ATOM 1738 C C . PRO A 1 112 ? 8.731 -69.494 -5.579 1.00 45.75 112 PRO A C 1
ATOM 1739 O O . PRO A 1 112 ? 9.026 -68.714 -4.665 1.00 46.25 112 PRO A O 1
ATOM 1750 N N . GLU A 1 113 ? 7.479 -69.629 -6.022 1.00 44.51 113 GLU A N 1
ATOM 1751 C CA . GLU A 1 113 ? 6.392 -68.875 -5.404 1.00 46.65 113 GLU A CA 1
ATOM 1752 C C . GLU A 1 113 ? 6.268 -69.212 -3.924 1.00 42.20 113 GLU A C 1
ATOM 1753 O O . GLU A 1 113 ? 6.195 -68.316 -3.074 1.00 40.88 113 GLU A O 1
ATOM 1765 N N . ILE A 1 114 ? 6.248 -70.504 -3.594 1.00 36.69 114 ILE A N 1
ATOM 1766 C CA . ILE A 1 114 ? 6.181 -70.907 -2.194 1.00 33.88 114 ILE A CA 1
ATOM 1767 C C . ILE A 1 114 ? 7.451 -70.496 -1.464 1.00 38.03 114 ILE A C 1
ATOM 1768 O O . ILE A 1 114 ? 7.408 -70.085 -0.298 1.00 38.67 114 ILE A O 1
ATOM 1784 N N . LYS A 1 115 ? 8.602 -70.597 -2.133 1.00 40.41 115 LYS A N 1
ATOM 1785 C CA . LYS A 1 115 ? 9.859 -70.190 -1.513 1.00 39.41 115 LYS A CA 1
ATOM 1786 C C . LYS A 1 115 ? 9.828 -68.714 -1.139 1.00 38.10 115 LYS A C 1
ATOM 1787 O O . LYS A 1 115 ? 10.224 -68.332 -0.032 1.00 36.71 115 LYS A O 1
ATOM 1806 N N . SER A 1 116 ? 9.361 -67.865 -2.056 1.00 35.16 116 SER A N 1
ATOM 1807 C CA . SER A 1 116 ? 9.256 -66.442 -1.756 1.00 38.58 116 SER A CA 1
ATOM 1808 C C . SER A 1 116 ? 8.264 -66.195 -0.629 1.00 38.61 116 SER A C 1
ATOM 1809 O O . SER A 1 116 ? 8.501 -65.351 0.244 1.00 39.71 116 SER A O 1
ATOM 1817 N N . ALA A 1 117 ? 7.143 -66.922 -0.630 1.00 33.59 117 ALA A N 1
ATOM 1818 C CA . ALA A 1 117 ? 6.169 -66.784 0.448 1.00 32.40 117 ALA A CA 1
ATOM 1819 C C . ALA A 1 117 ? 6.748 -67.260 1.773 1.00 33.29 117 ALA A C 1
ATOM 1820 O O . ALA A 1 117 ? 6.581 -66.599 2.805 1.00 33.75 117 ALA A O 1
ATOM 1827 N N . TYR A 1 118 ? 7.429 -68.408 1.767 1.00 31.01 118 TYR A N 1
ATOM 1828 C CA . TYR A 1 118 ? 8.079 -68.888 2.982 1.00 30.82 118 TYR A CA 1
ATOM 1829 C C . TYR A 1 118 ? 9.104 -67.880 3.482 1.00 30.84 118 TYR A C 1
ATOM 1830 O O . TYR A 1 118 ? 9.215 -67.637 4.690 1.00 27.84 118 TYR A O 1
ATOM 1848 N N . LEU A 1 119 ? 9.860 -67.276 2.564 1.00 35.76 119 LEU A N 1
ATOM 1849 C CA . LEU A 1 119 ? 10.806 -66.233 2.944 1.00 45.66 119 LEU A CA 1
ATOM 1850 C C . LEU A 1 119 ? 10.107 -65.107 3.698 1.00 43.14 119 LEU A C 1
ATOM 1851 O O . LEU A 1 119 ? 10.615 -64.622 4.717 1.00 33.95 119 LEU A O 1
ATOM 1867 N N . LEU A 1 120 ? 8.937 -64.680 3.216 1.00 39.11 120 LEU A N 1
ATOM 1868 C CA . LEU A 1 120 ? 8.212 -63.602 3.882 1.00 44.34 120 LEU A CA 1
ATOM 1869 C C . LEU A 1 120 ? 7.821 -63.993 5.301 1.00 39.47 120 LEU A C 1
ATOM 1870 O O . LEU A 1 120 ? 7.977 -63.198 6.235 1.00 38.65 120 LEU A O 1
ATOM 1886 N N . THR A 1 121 ? 7.306 -65.212 5.486 1.00 34.41 121 THR A N 1
ATOM 1887 C CA . THR A 1 121 ? 6.897 -65.636 6.820 1.00 37.90 121 THR A CA 1
ATOM 1888 C C . THR A 1 121 ? 8.065 -65.598 7.795 1.00 36.66 121 THR A C 1
ATOM 1889 O O . THR A 1 121 ? 7.878 -65.279 8.974 1.00 33.89 121 THR A O 1
ATOM 1917 N N . ASN A 1 123 ? 10.545 -63.442 7.657 1.00 33.30 123 ASN A N 1
ATOM 1918 C CA . ASN A 1 123 ? 10.705 -62.030 7.990 1.00 40.99 123 ASN A CA 1
ATOM 1919 C C . ASN A 1 123 ? 9.622 -61.575 8.961 1.00 36.29 123 ASN A C 1
ATOM 1920 O O . ASN A 1 123 ? 9.908 -60.884 9.946 1.00 30.99 123 ASN A O 1
ATOM 1931 N N . LEU A 1 124 ? 8.368 -61.948 8.695 1.00 33.38 124 LEU A N 1
ATOM 1932 C CA . LEU A 1 124 ? 7.287 -61.613 9.615 1.00 37.83 124 LEU A CA 1
ATOM 1933 C C . LEU A 1 124 ? 7.575 -62.162 11.005 1.00 32.36 124 LEU A C 1
ATOM 1934 O O . LEU A 1 124 ? 7.428 -61.457 12.010 1.00 35.47 124 LEU A O 1
ATOM 1950 N N . TRP A 1 125 ? 7.994 -63.426 11.080 1.00 40.04 125 TRP A N 1
ATOM 1951 C CA . TRP A 1 125 ? 8.376 -64.011 12.359 1.00 33.10 125 TRP A CA 1
ATOM 1952 C C . TRP A 1 125 ? 9.502 -63.213 13.001 1.00 35.39 125 TRP A C 1
ATOM 1953 O O . TRP A 1 125 ? 9.448 -62.881 14.190 1.00 43.42 125 TRP A O 1
ATOM 1974 N N . HIS A 1 126 ? 10.534 -62.888 12.217 1.00 35.41 126 HIS A N 1
ATOM 1975 C CA . HIS A 1 126 ? 11.661 -62.123 12.740 1.00 40.77 126 HIS A CA 1
ATOM 1976 C C . HIS A 1 126 ? 11.211 -60.763 13.257 1.00 50.06 126 HIS A C 1
ATOM 1977 O O . HIS A 1 126 ? 11.632 -60.331 14.336 1.00 50.64 126 HIS A O 1
ATOM 1991 N N . ASP A 1 127 ? 10.348 -60.074 12.505 1.00 51.76 127 ASP A N 1
ATOM 1992 C CA . ASP A 1 127 ? 9.871 -58.765 12.941 1.00 62.08 127 ASP A CA 1
ATOM 1993 C C . ASP A 1 127 ? 9.227 -58.842 14.320 1.00 55.85 127 ASP A C 1
ATOM 1994 O O . ASP A 1 127 ? 9.476 -57.987 15.178 1.00 54.59 127 ASP A O 1
ATOM 2003 N N . GLU A 1 128 ? 8.397 -59.861 14.555 1.00 47.16 128 GLU A N 1
ATOM 2004 C CA . GLU A 1 128 ? 7.722 -59.970 15.844 1.00 47.73 128 GLU A CA 1
ATOM 2005 C C . GLU A 1 128 ? 8.716 -60.247 16.965 1.00 44.47 128 GLU A C 1
ATOM 2006 O O . GLU A 1 128 ? 8.607 -59.669 18.053 1.00 42.23 128 GLU A O 1
ATOM 2018 N N . ALA A 1 129 ? 9.690 -61.127 16.724 1.00 35.31 129 ALA A N 1
ATOM 2019 C CA . ALA A 1 129 ? 10.695 -61.404 17.745 1.00 38.94 129 ALA A CA 1
ATOM 2020 C C . ALA A 1 129 ? 11.494 -60.151 18.078 1.00 39.84 129 ALA A C 1
ATOM 2021 O O . ALA A 1 129 ? 11.763 -59.870 19.252 1.00 41.43 129 ALA A O 1
ATOM 2028 N N . VAL A 1 130 ? 11.873 -59.377 17.058 1.00 39.46 130 VAL A N 1
ATOM 2029 C CA . VAL A 1 130 ? 12.622 -58.145 17.293 1.00 43.83 130 VAL A CA 1
ATOM 2030 C C . VAL A 1 130 ? 11.818 -57.198 18.174 1.00 47.96 130 VAL A C 1
ATOM 2031 O O . VAL A 1 130 ? 12.339 -56.622 19.136 1.00 51.31 130 VAL A O 1
ATOM 2044 N N . ARG A 1 131 ? 10.533 -57.026 17.860 1.00 53.37 131 ARG A N 1
ATOM 2045 C CA . ARG A 1 131 ? 9.690 -56.124 18.638 1.00 55.29 131 ARG A CA 1
ATOM 2046 C C . ARG A 1 131 ? 9.647 -56.541 20.103 1.00 59.76 131 ARG A C 1
ATOM 2047 O O . ARG A 1 131 ? 9.802 -55.709 21.004 1.00 61.32 131 ARG A O 1
ATOM 2068 N N . ILE A 1 132 ? 9.434 -57.834 20.359 1.00 57.61 132 ILE A N 1
ATOM 2069 C CA . ILE A 1 132 ? 9.357 -58.319 21.734 1.00 56.41 132 ILE A CA 1
ATOM 2070 C C . ILE A 1 132 ? 10.675 -58.074 22.457 1.00 51.49 132 ILE A C 1
ATOM 2071 O O . ILE A 1 132 ? 10.693 -57.666 23.624 1.00 53.57 132 ILE A O 1
ATOM 2087 N N . ILE A 1 133 ? 11.797 -58.320 21.779 1.00 48.16 133 ILE A N 1
ATOM 2088 C CA . ILE A 1 133 ? 13.104 -58.121 22.402 1.00 48.39 133 ILE A CA 1
ATOM 2089 C C . ILE A 1 133 ? 13.313 -56.646 22.722 1.00 47.20 133 ILE A C 1
ATOM 2090 O O . ILE A 1 133 ? 13.738 -56.284 23.827 1.00 48.41 133 ILE A O 1
ATOM 2106 N N . ARG A 1 134 ? 13.016 -55.770 21.760 1.00 46.06 134 ARG A N 1
ATOM 2107 C CA . ARG A 1 134 ? 13.132 -54.336 22.006 1.00 49.08 134 ARG A CA 1
ATOM 2108 C C . ARG A 1 134 ? 12.217 -53.899 23.142 1.00 51.17 134 ARG A C 1
ATOM 2109 O O . ARG A 1 134 ? 12.598 -53.066 23.973 1.00 65.94 134 ARG A O 1
ATOM 2130 N N . ALA A 1 135 ? 11.003 -54.450 23.195 1.00 50.03 135 ALA A N 1
ATOM 2131 C CA . ALA A 1 135 ? 10.072 -54.097 24.260 1.00 52.39 135 ALA A CA 1
ATOM 2132 C C . ALA A 1 135 ? 10.601 -54.541 25.618 1.00 55.24 135 ALA A C 1
ATOM 2133 O O . ALA A 1 135 ? 10.617 -53.762 26.578 1.00 57.02 135 ALA A O 1
ATOM 2140 N N . GLY A 1 136 ? 11.041 -55.796 25.718 1.00 57.07 136 GLY A N 1
ATOM 2141 C CA . GLY A 1 136 ? 11.587 -56.282 26.973 1.00 57.56 136 GLY A CA 1
ATOM 2142 C C . GLY A 1 136 ? 12.836 -55.539 27.399 1.00 55.62 136 GLY A C 1
ATOM 2143 O O . GLY A 1 136 ? 13.077 -55.359 28.596 1.00 58.39 136 GLY A O 1
ATOM 2147 N N . HIS A 1 137 ? 13.646 -55.099 26.435 1.00 54.75 137 HIS A N 1
ATOM 2148 C CA . HIS A 1 137 ? 14.827 -54.310 26.764 1.00 57.74 137 HIS A CA 1
ATOM 2149 C C . HIS A 1 137 ? 14.432 -52.959 27.347 1.00 63.73 137 HIS A C 1
ATOM 2150 O O . HIS A 1 137 ? 14.963 -52.536 28.380 1.00 63.92 137 HIS A O 1
ATOM 2164 N N . ALA A 1 138 ? 13.495 -52.266 26.694 1.00 60.52 138 ALA A N 1
ATOM 2165 C CA . ALA A 1 138 ? 13.038 -50.977 27.200 1.00 64.04 138 ALA A CA 1
ATOM 2166 C C . ALA A 1 138 ? 12.358 -51.116 28.554 1.00 66.17 138 ALA A C 1
ATOM 2167 O O . ALA A 1 138 ? 12.469 -50.221 29.400 1.00 73.15 138 ALA A O 1
ATOM 2174 N N . ALA A 1 139 ? 11.650 -52.221 28.779 1.00 56.89 139 ALA A N 1
ATOM 2175 C CA . ALA A 1 139 ? 10.976 -52.455 30.049 1.00 58.57 139 ALA A CA 1
ATOM 2176 C C . ALA A 1 139 ? 11.929 -52.893 31.153 1.00 66.71 139 ALA A C 1
ATOM 2177 O O . ALA A 1 139 ? 11.480 -53.109 32.284 1.00 66.44 139 ALA A O 1
ATOM 2184 N N . GLY A 1 140 ? 13.220 -53.032 30.860 1.00 66.64 140 GLY A N 1
ATOM 2185 C CA . GLY A 1 140 ? 14.185 -53.441 31.858 1.00 68.38 140 GLY A CA 1
ATOM 2186 C C . GLY A 1 140 ? 14.203 -54.922 32.160 1.00 67.10 140 GLY A C 1
ATOM 2187 O O . GLY A 1 140 ? 14.835 -55.329 33.141 1.00 72.48 140 GLY A O 1
ATOM 2191 N N . GLU A 1 141 ? 13.534 -55.742 31.350 1.00 63.45 141 GLU A N 1
ATOM 2192 C CA . GLU A 1 141 ? 13.479 -57.179 31.590 1.00 61.58 141 GLU A CA 1
ATOM 2193 C C . GLU A 1 141 ? 14.600 -57.927 30.878 1.00 59.40 141 GLU A C 1
ATOM 2194 O O . GLU A 1 141 ? 15.173 -58.863 31.446 1.00 57.93 141 GLU A O 1
ATOM 2206 N N . PHE A 1 142 ? 14.928 -57.531 29.651 1.00 60.87 142 PHE A N 1
ATOM 2207 C CA . PHE A 1 142 ? 15.957 -58.193 28.861 1.00 61.57 142 PHE A CA 1
ATOM 2208 C C . PHE A 1 142 ? 17.260 -57.406 28.916 1.00 64.21 142 PHE A C 1
ATOM 2209 O O . PHE A 1 142 ? 17.260 -56.175 28.835 1.00 51.24 142 PHE A O 1
ATOM 2226 N N . THR A 1 143 ? 18.369 -58.128 29.052 1.00 67.87 143 THR 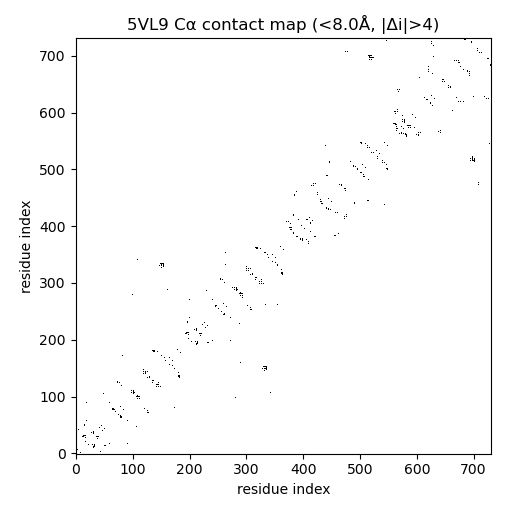A N 1
ATOM 2227 C CA . THR A 1 143 ? 19.704 -57.555 28.945 1.00 77.70 143 THR A CA 1
ATOM 2228 C C . THR A 1 143 ? 20.265 -57.924 27.577 1.00 71.44 143 THR A C 1
ATOM 2229 O O . THR A 1 143 ? 20.345 -59.109 27.236 1.00 68.11 143 THR A O 1
ATOM 2240 N N . LEU A 1 144 ? 20.642 -56.915 26.798 1.00 70.63 144 LEU A N 1
ATOM 2241 C CA . LEU A 1 144 ? 21.073 -57.105 25.419 1.00 67.22 144 LEU A CA 1
ATOM 2242 C C . LEU A 1 144 ? 22.576 -56.887 25.315 1.00 68.67 144 LEU A C 1
ATOM 2243 O O . LEU A 1 144 ? 23.071 -55.792 25.604 1.00 70.80 144 LEU A O 1
ATOM 2259 N N . ARG A 1 145 ? 23.293 -57.932 24.910 1.00 70.42 145 ARG A N 1
ATOM 2260 C CA . ARG A 1 145 ? 24.693 -57.830 24.526 1.00 73.80 145 ARG A CA 1
ATOM 2261 C C . ARG A 1 145 ? 24.866 -57.812 23.013 1.00 66.57 145 ARG A C 1
ATOM 2262 O O . ARG A 1 145 ? 25.999 -57.858 22.524 1.00 66.06 145 ARG A O 1
ATOM 2283 N N . ASP A 1 146 ? 23.766 -57.748 22.267 1.00 61.06 146 ASP A N 1
ATOM 2284 C CA . ASP A 1 146 ? 23.795 -57.743 20.812 1.00 59.40 146 ASP A CA 1
ATOM 2285 C C . ASP A 1 146 ? 22.512 -57.081 20.328 1.00 57.12 146 ASP A C 1
ATOM 2286 O O . ASP A 1 146 ? 21.580 -56.851 21.102 1.00 54.19 146 ASP A O 1
ATOM 2295 N N . SER A 1 147 ? 22.475 -56.769 19.036 1.00 55.52 147 SER A N 1
ATOM 2296 C CA . SER A 1 147 ? 21.290 -56.149 18.464 1.00 54.52 147 SER A CA 1
ATOM 2297 C C . SER A 1 147 ? 20.118 -57.123 18.484 1.00 51.92 147 SER A C 1
ATOM 2298 O O . SER A 1 147 ? 20.283 -58.337 18.331 1.00 48.14 147 SER A O 1
ATOM 2306 N N . ALA A 1 148 ? 18.916 -56.576 18.680 1.00 51.37 148 ALA A N 1
ATOM 2307 C CA . ALA A 1 148 ? 17.721 -57.412 18.694 1.00 48.47 148 ALA A CA 1
ATOM 2308 C C . ALA A 1 148 ? 17.574 -58.192 17.395 1.00 43.90 148 ALA A C 1
ATOM 2309 O O . ALA A 1 148 ? 17.019 -59.297 17.394 1.00 45.00 148 ALA A O 1
ATOM 2316 N N . GLU A 1 149 ? 18.072 -57.642 16.286 1.00 44.42 149 GLU A N 1
ATOM 2317 C CA . GLU A 1 149 ? 17.984 -58.338 15.006 1.00 45.85 149 GLU A CA 1
ATOM 2318 C C . GLU A 1 149 ? 18.837 -59.601 15.010 1.00 39.78 149 GLU A C 1
ATOM 2319 O O . GLU A 1 149 ? 18.392 -60.662 14.558 1.00 36.51 149 GLU A O 1
ATOM 2331 N N . ASN A 1 150 ? 20.070 -59.507 15.513 1.00 36.95 150 ASN A N 1
ATOM 2332 C CA . ASN A 1 150 ? 20.938 -60.678 15.574 1.00 39.83 150 ASN A CA 1
ATOM 2333 C C . ASN A 1 150 ? 20.390 -61.713 16.548 1.00 32.24 150 ASN A C 1
ATOM 2334 O O . ASN A 1 150 ? 20.357 -62.911 16.245 1.00 37.57 150 ASN A O 1
ATOM 2345 N N . ILE A 1 151 ? 19.958 -61.265 17.728 1.00 36.22 151 ILE A N 1
ATOM 2346 C CA . ILE A 1 151 ? 19.368 -62.177 18.703 1.00 32.68 151 ILE A CA 1
ATOM 2347 C C . ILE A 1 151 ? 18.177 -62.902 18.095 1.00 33.55 151 ILE A C 1
ATOM 2348 O O . ILE A 1 151 ? 18.018 -64.118 18.261 1.00 35.95 151 ILE A O 1
ATOM 2364 N N . ALA A 1 152 ? 17.327 -62.171 17.372 1.00 35.92 152 ALA A N 1
ATOM 2365 C CA . ALA A 1 152 ? 16.105 -62.765 16.844 1.00 29.31 152 ALA A CA 1
ATOM 2366 C C . ALA A 1 152 ? 16.413 -63.869 15.841 1.00 29.57 152 ALA A C 1
ATOM 2367 O O . ALA A 1 152 ? 15.788 -64.936 15.872 1.00 33.75 152 ALA A O 1
ATOM 2374 N N . TRP A 1 153 ? 17.373 -63.638 14.941 1.00 33.38 153 TRP A N 1
ATOM 2375 C CA . TRP A 1 153 ? 17.697 -64.655 13.945 1.00 36.59 153 TRP A CA 1
ATOM 2376 C C . TRP A 1 153 ? 18.238 -65.918 14.605 1.00 29.42 153 TRP A C 1
ATOM 2377 O O . TRP A 1 153 ? 17.922 -67.034 14.177 1.00 30.82 153 TRP A O 1
ATOM 2398 N N . ARG A 1 154 ? 19.051 -65.765 15.652 1.00 29.21 154 ARG A N 1
ATOM 2399 C CA . ARG A 1 154 ? 19.604 -66.936 16.326 1.00 35.66 154 ARG A CA 1
ATOM 2400 C C . ARG A 1 154 ? 18.519 -67.720 17.053 1.00 34.56 154 ARG A C 1
ATOM 2401 O O . ARG A 1 154 ? 18.512 -68.957 17.018 1.00 30.25 154 ARG A O 1
ATOM 2422 N N . LEU A 1 155 ? 17.589 -67.025 17.711 1.00 38.15 155 LEU A N 1
ATOM 2423 C CA . LEU A 1 155 ? 16.495 -67.721 18.381 1.00 33.80 155 LEU A CA 1
ATOM 2424 C C . LEU A 1 155 ? 15.608 -68.442 17.376 1.00 29.94 155 LEU A C 1
ATOM 2425 O O . LEU A 1 155 ? 15.238 -69.603 17.586 1.00 32.63 155 LEU A O 1
ATOM 2441 N N . ILE A 1 156 ? 15.263 -67.776 16.273 1.00 32.10 156 ILE A N 1
ATOM 2442 C CA . ILE A 1 156 ? 14.451 -68.415 15.241 1.00 34.61 156 ILE A CA 1
ATOM 2443 C C . ILE A 1 156 ? 15.191 -69.605 14.642 1.00 36.46 156 ILE A C 1
ATOM 2444 O O . ILE A 1 156 ? 14.608 -70.676 14.433 1.00 35.13 156 ILE A O 1
ATOM 2460 N N . SER A 1 157 ? 16.485 -69.441 14.358 1.00 35.42 157 SER A N 1
ATOM 2461 C CA . SER A 1 157 ? 17.265 -70.544 13.803 1.00 33.44 157 SER A CA 1
ATOM 2462 C C . SER A 1 157 ? 17.280 -71.733 14.758 1.00 30.91 157 SER A C 1
ATOM 2463 O O . SER A 1 157 ? 17.088 -72.881 14.341 1.00 35.37 157 SER A O 1
ATOM 2471 N N . LEU A 1 158 ? 17.501 -71.476 16.049 1.00 35.93 158 LEU A N 1
ATOM 2472 C CA . LEU A 1 158 ? 17.456 -72.546 17.040 1.00 29.62 158 LEU A CA 1
ATOM 2473 C C . LEU A 1 158 ? 16.129 -73.293 16.968 1.00 30.40 158 LEU A C 1
ATOM 2474 O O . LEU A 1 158 ? 16.096 -74.528 16.936 1.00 31.34 158 LEU A O 1
ATOM 2490 N N . VAL A 1 159 ? 15.021 -72.551 16.927 1.00 31.28 159 VAL A N 1
ATOM 2491 C CA . VAL A 1 159 ? 13.702 -73.176 16.862 1.00 28.45 159 VAL A CA 1
ATOM 2492 C C . VAL A 1 159 ? 13.578 -74.028 15.605 1.00 31.23 159 VAL A C 1
ATOM 2493 O O . VAL A 1 159 ? 13.197 -75.203 15.666 1.00 35.98 159 VAL A O 1
ATOM 2506 N N . CYS A 1 160 ? 13.886 -73.446 14.444 1.00 31.78 160 CYS A N 1
ATOM 2507 C CA . CYS A 1 160 ? 13.778 -74.191 13.193 1.00 29.96 160 CYS A CA 1
ATOM 2508 C C . CYS A 1 160 ? 14.686 -75.416 13.197 1.00 31.88 160 CYS A C 1
ATOM 2509 O O . CYS A 1 160 ? 14.285 -76.497 12.750 1.00 28.32 160 CYS A O 1
ATOM 2517 N N . GLY A 1 161 ? 15.912 -75.269 13.701 1.00 29.40 161 GLY A N 1
ATOM 2518 C CA . GLY A 1 161 ? 16.823 -76.402 13.750 1.00 34.44 161 GLY A CA 1
ATOM 2519 C C . GLY A 1 161 ? 16.329 -77.504 14.667 1.00 35.27 161 GLY A C 1
ATOM 2520 O O . GLY A 1 161 ? 16.311 -78.679 14.294 1.00 37.36 161 GLY A O 1
ATOM 2524 N N . LEU A 1 162 ? 15.923 -77.137 15.885 1.00 33.65 162 LEU A N 1
ATOM 2525 C CA . LEU A 1 162 ? 15.404 -78.132 16.818 1.00 36.70 162 LEU A CA 1
ATOM 2526 C C . LEU A 1 162 ? 14.173 -78.826 16.256 1.00 48.17 162 LEU A C 1
ATOM 2527 O O . LEU A 1 162 ? 14.029 -80.048 16.383 1.00 49.19 162 LEU A O 1
ATOM 2543 N N . ASP A 1 163 ? 13.266 -78.064 15.638 1.00 55.53 163 ASP A N 1
ATOM 2544 C CA . ASP A 1 163 ? 12.059 -78.666 15.082 1.00 61.60 163 ASP A CA 1
ATOM 2545 C C . ASP A 1 163 ? 12.406 -79.711 14.031 1.00 58.35 163 ASP A C 1
ATOM 2546 O O . ASP A 1 163 ? 11.759 -80.762 13.952 1.00 61.00 163 ASP A O 1
ATOM 2555 N N . GLY A 1 164 ? 13.423 -79.439 13.212 1.00 50.50 164 GLY A N 1
ATOM 2556 C CA . GLY A 1 164 ? 13.857 -80.425 12.238 1.00 46.06 164 GLY A CA 1
ATOM 2557 C C . GLY A 1 164 ? 14.337 -81.706 12.892 1.00 41.38 164 GLY A C 1
ATOM 2558 O O . GLY A 1 164 ? 13.990 -82.805 12.457 1.00 43.68 164 GLY A O 1
ATOM 2562 N N . ILE A 1 165 ? 15.135 -81.579 13.954 1.00 37.16 165 ILE A N 1
ATOM 2563 C CA . ILE A 1 165 ? 15.604 -82.753 14.683 1.00 36.00 165 ILE A CA 1
ATOM 2564 C C . ILE A 1 165 ? 14.444 -83.426 15.403 1.00 33.67 165 ILE A C 1
ATOM 2565 O O . ILE A 1 165 ? 14.307 -84.654 15.377 1.00 39.86 165 ILE A O 1
ATOM 2581 N N . TYR A 1 166 ? 13.592 -82.633 16.059 1.00 35.63 166 TYR A N 1
ATOM 2582 C CA . TYR A 1 166 ? 12.421 -83.186 16.732 1.00 38.54 166 TYR A CA 1
ATOM 2583 C C . TYR A 1 166 ? 11.563 -84.001 15.772 1.00 39.48 166 TYR A C 1
ATOM 2584 O O . TYR A 1 166 ? 11.083 -85.085 16.122 1.00 45.73 166 TYR A O 1
ATOM 2602 N N . VAL A 1 167 ? 11.370 -83.499 14.550 1.00 40.39 167 VAL A N 1
ATOM 2603 C CA . VAL A 1 167 ? 10.524 -84.182 13.575 1.00 44.46 167 VAL A CA 1
ATOM 2604 C C . VAL A 1 167 ? 11.127 -85.519 13.161 1.00 45.83 167 VAL A C 1
ATOM 2605 O O . VAL A 1 167 ? 10.402 -86.428 12.741 1.00 46.98 167 VAL A O 1
ATOM 2618 N N . LEU A 1 168 ? 12.449 -85.665 13.260 1.00 52.36 168 LEU A N 1
ATOM 2619 C CA . LEU A 1 168 ? 13.100 -86.907 12.861 1.00 57.34 168 LEU A CA 1
ATOM 2620 C C . LEU A 1 168 ? 12.767 -88.076 13.777 1.00 58.68 168 LEU A C 1
ATOM 2621 O O . LEU A 1 168 ? 13.062 -89.221 13.418 1.00 62.18 168 LEU A O 1
ATOM 2637 N N . GLY A 1 169 ? 12.166 -87.823 14.936 1.00 75.28 169 GLY A N 1
ATOM 2638 C CA . GLY A 1 169 ? 11.909 -88.866 15.904 1.00 73.45 169 GLY A CA 1
ATOM 2639 C C . GLY A 1 169 ? 13.017 -89.077 16.908 1.00 73.10 169 GLY A C 1
ATOM 2640 O O . GLY A 1 169 ? 12.966 -90.054 17.665 1.00 72.84 169 GLY A O 1
ATOM 2661 N N . PRO A 1 171 ? 14.802 -89.525 19.995 1.00 77.54 171 PRO A N 1
ATOM 2662 C CA . PRO A 1 171 ? 14.271 -89.657 21.362 1.00 74.61 171 PRO A CA 1
ATOM 2663 C C . PRO A 1 171 ? 14.886 -88.674 22.342 1.00 69.36 171 PRO A C 1
ATOM 2664 O O . PRO A 1 171 ? 14.192 -88.205 23.254 1.00 64.70 171 PRO A O 1
ATOM 2675 N N . GLU A 1 172 ? 16.168 -88.342 22.182 1.00 73.28 172 GLU A N 1
ATOM 2676 C CA . GLU A 1 172 ? 16.814 -87.375 23.059 1.00 75.84 172 GLU A CA 1
ATOM 2677 C C . GLU A 1 172 ? 16.309 -85.955 22.836 1.00 70.36 172 GLU A C 1
ATOM 2678 O O . GLU A 1 172 ? 16.641 -85.066 23.628 1.00 65.11 172 GLU A O 1
ATOM 2690 N N . VAL A 1 173 ? 15.520 -85.723 21.787 1.00 70.50 173 VAL A N 1
ATOM 2691 C CA . VAL A 1 173 ? 14.946 -84.410 21.514 1.00 66.01 173 VAL A CA 1
ATOM 2692 C C . VAL A 1 173 ? 13.442 -84.559 21.324 1.00 64.90 173 VAL A C 1
ATOM 2693 O O . VAL A 1 173 ? 12.952 -84.644 20.191 1.00 67.70 173 VAL A O 1
ATOM 2706 N N . ASP A 1 174 ? 12.702 -84.592 22.427 1.00 61.79 174 ASP A N 1
ATOM 2707 C CA . ASP A 1 174 ? 11.253 -84.682 22.399 1.00 59.04 174 ASP A CA 1
ATOM 2708 C C . ASP A 1 174 ? 10.658 -83.302 22.674 1.00 55.85 174 ASP A C 1
ATOM 2709 O O . ASP A 1 174 ? 11.365 -82.291 22.715 1.00 51.32 174 ASP A O 1
ATOM 2718 N N . ASP A 1 175 ? 9.338 -83.251 22.862 1.00 63.52 175 ASP A N 1
ATOM 2719 C CA . ASP A 1 175 ? 8.679 -81.975 23.123 1.00 70.52 175 ASP A CA 1
ATOM 2720 C C . ASP A 1 175 ? 9.212 -81.330 24.397 1.00 60.82 175 ASP A C 1
ATOM 2721 O O . ASP A 1 175 ? 9.430 -80.113 24.441 1.00 53.95 175 ASP A O 1
ATOM 2730 N N . ALA A 1 176 ? 9.430 -82.128 25.444 1.00 55.66 176 ALA A N 1
ATOM 2731 C CA . ALA A 1 176 ? 9.940 -81.582 26.698 1.00 49.05 176 ALA A CA 1
ATOM 2732 C C . ALA A 1 176 ? 11.319 -80.964 26.504 1.00 48.06 176 ALA A C 1
ATOM 2733 O O . ALA A 1 176 ? 11.571 -79.832 26.931 1.00 49.60 176 ALA A O 1
ATOM 2740 N N . ALA A 1 177 ? 12.228 -81.697 25.855 1.00 46.91 177 ALA A N 1
ATOM 2741 C CA . ALA A 1 177 ? 13.561 -81.162 25.597 1.00 46.53 177 ALA A CA 1
ATOM 2742 C C . ALA A 1 177 ? 13.491 -79.872 24.791 1.00 39.10 177 ALA A C 1
ATOM 2743 O O . ALA A 1 177 ? 14.215 -78.911 25.078 1.00 36.01 177 ALA A O 1
ATOM 2750 N N . PHE A 1 178 ? 12.625 -79.833 23.775 1.00 43.60 178 PHE A N 1
ATOM 2751 C CA . PHE A 1 178 ? 12.478 -78.633 22.955 1.00 40.85 178 PHE A CA 1
ATOM 2752 C C . PHE A 1 178 ? 12.228 -77.405 23.822 1.00 35.31 178 PHE A C 1
ATOM 2753 O O . PHE A 1 178 ? 12.902 -76.379 23.682 1.00 35.55 178 PHE A O 1
ATOM 2770 N N . THR A 1 179 ? 11.258 -77.500 24.733 1.00 38.87 179 THR A N 1
ATOM 2771 C CA . THR A 1 179 ? 10.955 -76.385 25.624 1.00 35.47 179 THR A CA 1
ATOM 2772 C C . THR A 1 179 ? 12.171 -76.004 26.459 1.00 40.83 179 THR A C 1
ATOM 2773 O O . THR A 1 179 ? 12.531 -74.824 26.549 1.00 43.26 179 THR A O 1
ATOM 2784 N N . ARG A 1 180 ? 12.813 -76.993 27.087 1.00 41.27 180 ARG A N 1
ATOM 2785 C CA . ARG A 1 180 ? 13.974 -76.711 27.925 1.00 41.41 180 ARG A CA 1
ATOM 2786 C C . ARG A 1 180 ? 15.057 -75.989 27.134 1.00 38.63 180 ARG A C 1
ATOM 2787 O O . ARG A 1 180 ? 15.646 -75.013 27.611 1.00 41.52 180 ARG A O 1
ATOM 2808 N N . HIS A 1 181 ? 15.340 -76.464 25.918 1.00 39.63 181 HIS A N 1
ATOM 2809 C CA . HIS A 1 181 ? 16.371 -75.830 25.103 1.00 37.20 181 HIS A CA 1
ATOM 2810 C C . HIS A 1 181 ? 16.011 -74.385 24.784 1.00 36.23 181 HIS A C 1
ATOM 2811 O O . HIS A 1 181 ? 16.857 -73.490 24.891 1.00 38.93 181 HIS A O 1
ATOM 2825 N N . LEU A 1 182 ? 14.760 -74.136 24.392 1.00 31.39 182 LEU A N 1
ATOM 2826 C CA . LEU A 1 182 ? 14.348 -72.777 24.060 1.00 34.12 182 LEU A CA 1
ATOM 2827 C C . LEU A 1 182 ? 14.443 -71.866 25.279 1.00 36.98 182 LEU A C 1
ATOM 2828 O O . LEU A 1 182 ? 14.968 -70.750 25.195 1.00 39.28 182 LEU A O 1
ATOM 2844 N N . GLN A 1 183 ? 13.939 -72.327 26.426 1.00 40.99 183 GLN A N 1
ATOM 2845 C CA . GLN A 1 183 ? 14.038 -71.530 27.644 1.00 48.82 183 GLN A CA 1
ATOM 2846 C C . GLN A 1 183 ? 15.488 -71.256 28.013 1.00 47.38 183 GLN A C 1
ATOM 2847 O O . GLN A 1 183 ? 15.798 -70.201 28.578 1.00 45.97 183 GLN A O 1
ATOM 2861 N N . HIS A 1 184 ? 16.389 -72.187 27.699 1.00 44.42 184 HIS A N 1
ATOM 2862 C CA . HIS A 1 184 ? 17.784 -72.019 28.085 1.00 42.01 184 HIS A CA 1
ATOM 2863 C C . HIS A 1 184 ? 18.478 -70.968 27.225 1.00 38.10 184 HIS A C 1
ATOM 2864 O O . HIS A 1 184 ? 19.251 -70.153 27.742 1.00 39.04 184 HIS A O 1
ATOM 2878 N N . VAL A 1 185 ? 18.215 -70.964 25.915 1.00 39.29 185 VAL A N 1
ATOM 2879 C CA . VAL A 1 185 ? 18.854 -69.980 25.044 1.00 42.67 185 VAL A CA 1
ATOM 2880 C C . VAL A 1 185 ? 18.298 -68.586 25.306 1.00 40.42 185 VAL A C 1
ATOM 2881 O O . VAL A 1 185 ? 19.022 -67.589 25.191 1.00 37.19 185 VAL A O 1
ATOM 2894 N N . ILE A 1 186 ? 17.013 -68.482 25.657 1.00 40.56 186 ILE A N 1
ATOM 2895 C CA . ILE A 1 186 ? 16.453 -67.184 26.022 1.00 40.84 186 ILE A CA 1
ATOM 2896 C C . ILE A 1 186 ? 17.186 -66.616 27.228 1.00 42.57 186 ILE A C 1
ATOM 2897 O O . ILE A 1 186 ? 17.374 -65.398 27.334 1.00 44.87 186 ILE A O 1
ATOM 2913 N N . GLN A 1 187 ? 17.614 -67.481 28.149 1.00 43.11 187 GLN A N 1
ATOM 2914 C CA . GLN A 1 187 ? 18.379 -67.022 29.303 1.00 51.37 187 GLN A CA 1
ATOM 2915 C C . GLN A 1 187 ? 19.764 -66.540 28.889 1.00 49.40 187 GLN A C 1
ATOM 2916 O O . GLN A 1 187 ? 20.235 -65.502 29.368 1.00 51.97 187 GLN A O 1
ATOM 2930 N N . LEU A 1 188 ? 20.431 -67.279 28.000 1.00 47.61 188 LEU A N 1
ATOM 2931 C CA . LEU A 1 188 ? 21.763 -66.883 27.557 1.00 52.65 188 LEU A CA 1
ATOM 2932 C C . LEU A 1 188 ? 21.726 -65.556 26.810 1.00 47.17 188 LEU A C 1
ATOM 2933 O O . LEU A 1 188 ? 22.589 -64.695 27.015 1.00 49.38 188 LEU A O 1
ATOM 2949 N N . GLU A 1 189 ? 20.730 -65.370 25.942 1.00 44.78 189 GLU A N 1
ATOM 2950 C CA . GLU A 1 189 ? 20.720 -64.211 25.055 1.00 49.43 189 GLU A CA 1
ATOM 2951 C C . GLU A 1 189 ? 20.250 -62.946 25.763 1.00 46.31 189 GLU A C 1
ATOM 2952 O O . GLU A 1 189 ? 20.768 -61.857 25.492 1.00 54.11 189 GLU A O 1
ATOM 2964 N N . LEU A 1 190 ? 19.277 -63.061 26.668 1.00 48.42 190 LEU A N 1
ATOM 2965 C CA . LEU A 1 190 ? 18.589 -61.892 27.204 1.00 58.32 190 LEU A CA 1
ATOM 2966 C C . LEU A 1 190 ? 18.692 -61.738 28.716 1.00 57.87 190 LEU A C 1
ATOM 2967 O O . LEU A 1 190 ? 18.140 -60.773 29.258 1.00 58.44 190 LEU A O 1
ATOM 2983 N N . PHE A 1 191 ? 19.375 -62.647 29.416 1.00 53.61 191 PHE A N 1
ATOM 2984 C CA . PHE A 1 191 ? 19.479 -62.579 30.870 1.00 58.08 191 PHE A CA 1
ATOM 2985 C C . PHE A 1 191 ? 20.901 -62.841 31.357 1.00 61.22 191 PHE A C 1
ATOM 2986 O O . PHE A 1 191 ? 21.098 -63.144 32.539 1.00 63.16 191 PHE A O 1
ATOM 3003 N N . SER A 1 192 ? 21.892 -62.728 30.478 1.00 64.70 192 SER A N 1
ATOM 3004 C CA . SER A 1 192 ? 23.284 -62.935 30.864 1.00 68.25 192 SER A CA 1
ATOM 3005 C C . SER A 1 192 ? 24.052 -61.622 30.809 1.00 68.61 192 SER A C 1
ATOM 3006 O O . SER A 1 192 ? 23.692 -60.651 31.474 1.00 71.13 192 SER A O 1
ATOM 3014 N N . ASN B 1 5 ? 40.586 -111.968 0.665 1.00 131.73 5 ASN B N 1
ATOM 3015 C CA . ASN B 1 5 ? 39.402 -112.174 -0.160 1.00 127.54 5 ASN B CA 1
ATOM 3016 C C . ASN B 1 5 ? 39.147 -110.946 -1.029 1.00 118.09 5 ASN B C 1
ATOM 3017 O O . ASN B 1 5 ? 39.404 -109.817 -0.610 1.00 113.51 5 ASN B O 1
ATOM 3027 N N . ARG B 1 6 ? 38.638 -111.169 -2.242 1.00 115.26 6 ARG B N 1
ATOM 3028 C CA . ARG B 1 6 ? 38.449 -110.089 -3.210 1.00 107.40 6 ARG B CA 1
ATOM 3029 C C . ARG B 1 6 ? 37.137 -109.357 -2.919 1.00 103.21 6 ARG B C 1
ATOM 3030 O O . ARG B 1 6 ? 36.149 -109.448 -3.651 1.00 100.94 6 ARG B O 1
ATOM 3051 N N . GLU B 1 7 ? 37.144 -108.617 -1.811 1.00 100.95 7 GLU B N 1
ATOM 3052 C CA . GLU B 1 7 ? 36.090 -107.650 -1.531 1.00 90.07 7 GLU B CA 1
ATOM 3053 C C . GLU B 1 7 ? 36.299 -106.339 -2.274 1.00 80.40 7 GLU B C 1
ATOM 3054 O O . GLU B 1 7 ? 35.530 -105.394 -2.065 1.00 67.35 7 GLU B O 1
ATOM 3066 N N . GLU B 1 8 ? 37.318 -106.264 -3.133 1.00 80.41 8 GLU B N 1
ATOM 3067 C CA . GLU B 1 8 ? 37.594 -105.036 -3.868 1.00 78.95 8 GLU B CA 1
ATOM 3068 C C . GLU B 1 8 ? 36.469 -104.699 -4.838 1.00 70.19 8 GLU B C 1
ATOM 3069 O O . GLU B 1 8 ? 36.213 -103.519 -5.098 1.00 64.90 8 GLU B O 1
ATOM 3081 N N . ARG B 1 9 ? 35.792 -105.713 -5.381 1.00 73.65 9 ARG B N 1
ATOM 3082 C CA . ARG B 1 9 ? 34.692 -105.453 -6.304 1.00 73.55 9 ARG B CA 1
ATOM 3083 C C . ARG B 1 9 ? 33.575 -104.681 -5.616 1.00 66.38 9 ARG B C 1
ATOM 3084 O O . ARG B 1 9 ? 33.030 -103.726 -6.181 1.00 62.87 9 ARG B O 1
ATOM 3105 N N . ARG B 1 10 ? 33.220 -105.079 -4.393 1.00 70.99 10 ARG B N 1
ATOM 3106 C CA . ARG B 1 10 ? 32.227 -104.331 -3.630 1.00 68.22 10 ARG B CA 1
ATOM 3107 C C . ARG B 1 10 ? 32.696 -102.901 -3.391 1.00 61.49 10 ARG B C 1
ATOM 3108 O O . ARG B 1 10 ? 31.938 -101.944 -3.590 1.00 55.58 10 ARG B O 1
ATOM 3129 N N . GLU B 1 11 ? 33.952 -102.738 -2.968 1.00 61.28 11 GLU B N 1
ATOM 3130 C CA . GLU B 1 11 ? 34.486 -101.400 -2.734 1.00 58.23 11 GLU B CA 1
ATOM 3131 C C . GLU B 1 11 ? 34.529 -100.592 -4.024 1.00 56.02 11 GLU B C 1
ATOM 3132 O O . GLU B 1 11 ? 34.302 -99.376 -4.010 1.00 51.91 11 GLU B O 1
ATOM 3144 N N . THR B 1 12 ? 34.823 -101.246 -5.150 1.00 53.92 12 THR B N 1
ATOM 3145 C CA . THR B 1 12 ? 34.812 -100.546 -6.430 1.00 54.40 12 THR B CA 1
ATOM 3146 C C . THR B 1 12 ? 33.425 -99.998 -6.736 1.00 53.57 12 THR B C 1
ATOM 3147 O O . THR B 1 12 ? 33.282 -98.848 -7.166 1.00 50.91 12 THR B O 1
ATOM 3158 N N . ILE B 1 13 ? 32.389 -100.809 -6.519 1.00 54.55 13 ILE B N 1
ATOM 3159 C CA . ILE B 1 13 ? 31.022 -100.351 -6.742 1.00 51.36 13 ILE B CA 1
ATOM 3160 C C . ILE B 1 13 ? 30.670 -99.242 -5.757 1.00 50.86 13 ILE B C 1
ATOM 3161 O O . ILE B 1 13 ? 30.087 -98.217 -6.130 1.00 41.32 13 ILE B O 1
ATOM 3194 N N . GLN B 1 15 ? 32.656 -97.114 -4.177 1.00 48.02 15 GLN B N 1
ATOM 3195 C CA . GLN B 1 15 ? 33.343 -95.878 -4.540 1.00 50.18 15 GLN B CA 1
ATOM 3196 C C . GLN B 1 15 ? 32.714 -95.231 -5.765 1.00 50.11 15 GLN B C 1
ATOM 3197 O O . GLN B 1 15 ? 32.668 -93.999 -5.861 1.00 49.29 15 GLN B O 1
ATOM 3211 N N . ALA B 1 16 ? 32.223 -96.037 -6.707 1.00 46.94 16 ALA B N 1
ATOM 3212 C CA . ALA B 1 16 ? 31.480 -95.478 -7.829 1.00 48.10 16 ALA B CA 1
ATOM 3213 C C . ALA B 1 16 ? 30.224 -94.769 -7.343 1.00 45.92 16 ALA B C 1
ATOM 3214 O O . ALA B 1 16 ? 29.892 -93.678 -7.820 1.00 46.90 16 ALA B O 1
ATOM 3221 N N . ALA B 1 17 ? 29.517 -95.371 -6.384 1.00 41.01 17 ALA B N 1
ATOM 3222 C CA . ALA B 1 17 ? 28.320 -94.739 -5.839 1.00 45.06 17 ALA B CA 1
ATOM 3223 C C . ALA B 1 17 ? 28.661 -93.438 -5.124 1.00 42.87 17 ALA B C 1
ATOM 3224 O O . A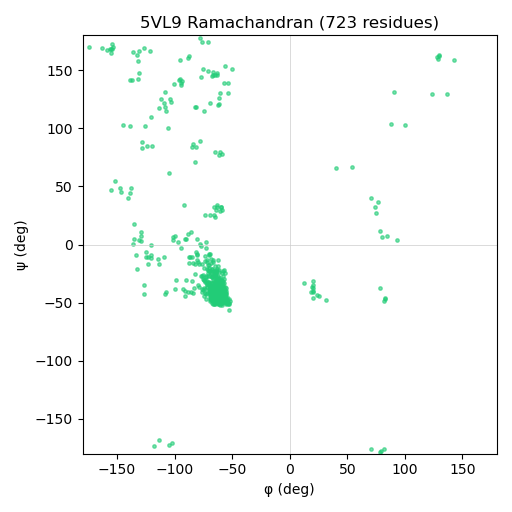LA B 1 17 ? 27.930 -92.447 -5.239 1.00 39.16 17 ALA B O 1
ATOM 3248 N N . ARG B 1 19 ? 31.122 -91.393 -5.768 1.00 36.76 19 ARG B N 1
ATOM 3249 C CA . ARG B 1 19 ? 31.450 -90.372 -6.758 1.00 38.61 19 ARG B CA 1
ATOM 3250 C C . ARG B 1 19 ? 30.203 -89.895 -7.493 1.00 45.31 19 ARG B C 1
ATOM 3251 O O . ARG B 1 19 ? 30.048 -88.695 -7.749 1.00 42.10 19 ARG B O 1
ATOM 3272 N N . VAL B 1 20 ? 29.305 -90.817 -7.844 1.00 43.81 20 VAL B N 1
ATOM 3273 C CA . VAL B 1 20 ? 28.043 -90.421 -8.463 1.00 41.16 20 VAL B CA 1
ATOM 3274 C C . VAL B 1 20 ? 27.225 -89.583 -7.492 1.00 41.25 20 VAL B C 1
ATOM 3275 O O . VAL B 1 20 ? 26.588 -88.596 -7.882 1.00 37.46 20 VAL B O 1
ATOM 3288 N N . ALA B 1 21 ? 27.227 -89.962 -6.213 1.00 39.79 21 ALA B N 1
ATOM 3289 C CA . ALA B 1 21 ? 26.499 -89.197 -5.209 1.00 38.12 21 ALA B CA 1
ATOM 3290 C C . ALA B 1 21 ? 26.991 -87.756 -5.159 1.00 35.04 21 ALA B C 1
ATOM 3291 O O . ALA B 1 21 ? 26.193 -86.813 -5.195 1.00 35.46 21 ALA B O 1
ATOM 3298 N N . LEU B 1 22 ? 28.310 -87.565 -5.090 1.00 35.04 22 LEU B N 1
ATOM 3299 C CA . LEU B 1 22 ? 28.857 -86.219 -4.966 1.00 40.75 22 LEU B CA 1
ATOM 3300 C C . LEU B 1 22 ? 28.667 -85.409 -6.241 1.00 43.71 22 LEU B C 1
ATOM 3301 O O . LEU B 1 22 ? 28.584 -84.177 -6.183 1.00 46.96 22 LEU B O 1
ATOM 3317 N N . ASP B 1 23 ? 28.585 -86.073 -7.391 1.00 46.25 23 ASP B N 1
ATOM 3318 C CA . ASP B 1 23 ? 28.494 -85.379 -8.669 1.00 52.10 23 ASP B CA 1
ATOM 3319 C C . ASP B 1 23 ? 27.055 -85.111 -9.093 1.00 51.33 23 ASP B C 1
ATOM 3320 O O . ASP B 1 23 ? 26.743 -84.005 -9.548 1.00 54.53 23 ASP B O 1
ATOM 3329 N N . GLN B 1 24 ? 26.169 -86.099 -8.950 1.00 52.35 24 GLN B N 1
ATOM 3330 C CA . GLN B 1 24 ? 24.804 -85.993 -9.445 1.00 59.56 24 GLN B CA 1
ATOM 3331 C C . GLN B 1 24 ? 23.749 -85.993 -8.347 1.00 52.67 24 GLN B C 1
ATOM 3332 O O . GLN B 1 24 ? 22.588 -85.681 -8.633 1.00 49.83 24 GLN B O 1
ATOM 3346 N N . GLY B 1 25 ? 24.110 -86.330 -7.112 1.00 44.63 25 GLY B N 1
ATOM 3347 C CA . GLY B 1 25 ? 23.136 -86.413 -6.045 1.00 40.77 25 GLY B CA 1
ATOM 3348 C C . GLY B 1 25 ? 22.345 -87.706 -6.102 1.00 42.34 25 GLY B C 1
ATOM 3349 O O . GLY B 1 25 ? 22.561 -88.577 -6.946 1.00 43.10 25 GLY B O 1
ATOM 3353 N N . PHE B 1 26 ? 21.394 -87.822 -5.173 1.00 46.02 26 PHE B N 1
ATOM 3354 C CA . PHE B 1 26 ? 20.599 -89.042 -5.074 1.00 47.19 26 PHE B CA 1
ATOM 3355 C C . PHE B 1 26 ? 19.887 -89.361 -6.382 1.00 50.51 26 PHE B C 1
ATOM 3356 O O . PHE B 1 26 ? 19.708 -90.538 -6.717 1.00 52.61 26 PHE B O 1
ATOM 3373 N N . THR B 1 27 ? 19.477 -88.336 -7.131 1.00 56.61 27 THR B N 1
ATOM 3374 C CA . THR B 1 27 ? 18.757 -88.569 -8.379 1.00 61.06 27 THR B CA 1
ATOM 3375 C C . THR B 1 27 ? 19.592 -89.389 -9.355 1.00 58.20 27 THR B C 1
ATOM 3376 O O . THR B 1 27 ? 19.058 -90.237 -10.080 1.00 57.01 27 THR B O 1
ATOM 3387 N N . GLY B 1 28 ? 20.899 -89.148 -9.395 1.00 53.17 28 GLY B N 1
ATOM 3388 C CA . GLY B 1 28 ? 21.769 -89.849 -10.314 1.00 55.49 28 GLY B CA 1
ATOM 3389 C C . GLY B 1 28 ? 22.256 -91.201 -9.852 1.00 54.45 28 GLY B C 1
ATOM 3390 O O . GLY B 1 28 ? 22.996 -91.861 -10.587 1.00 57.83 28 GLY B O 1
ATOM 3411 N N . THR B 1 30 ? 21.425 -94.330 -9.818 1.00 51.33 30 THR B N 1
ATOM 3412 C CA . THR B 1 30 ? 20.745 -95.501 -10.343 1.00 50.63 30 THR B CA 1
ATOM 3413 C C . THR B 1 30 ? 21.736 -96.648 -10.499 1.00 48.10 30 THR B C 1
ATOM 3414 O O . THR B 1 30 ? 22.953 -96.452 -10.522 1.00 46.34 30 THR B O 1
ATOM 3425 N N . VAL B 1 31 ? 21.195 -97.862 -10.603 1.00 49.39 31 VAL B N 1
ATOM 3426 C CA . VAL B 1 31 ? 22.046 -99.033 -10.793 1.00 53.18 31 VAL B CA 1
ATOM 3427 C C . VAL B 1 31 ? 22.882 -98.877 -12.056 1.00 54.13 31 VAL B C 1
ATOM 3428 O O . VAL B 1 31 ? 24.072 -99.215 -12.076 1.00 53.04 31 VAL B O 1
ATOM 3441 N N . ARG B 1 32 ? 22.277 -98.354 -13.124 1.00 61.61 32 ARG B N 1
ATOM 3442 C CA . ARG B 1 32 ? 22.993 -98.197 -14.386 1.00 69.48 32 ARG B CA 1
ATOM 3443 C C . ARG B 1 32 ? 24.142 -97.206 -14.247 1.00 64.37 32 ARG B C 1
ATOM 3444 O O . ARG B 1 32 ? 25.277 -97.494 -14.644 1.00 61.41 32 ARG B O 1
ATOM 3465 N N . ASN B 1 33 ? 23.863 -96.026 -13.689 1.00 63.46 33 ASN B N 1
ATOM 3466 C CA . ASN B 1 33 ? 24.903 -95.015 -13.525 1.00 62.21 33 ASN B CA 1
ATOM 3467 C C . ASN B 1 33 ? 26.052 -95.542 -12.673 1.00 56.37 33 ASN B C 1
ATOM 3468 O O . ASN B 1 33 ? 27.224 -95.426 -13.049 1.00 56.63 33 ASN B O 1
ATOM 3479 N N . ILE B 1 34 ? 25.734 -96.123 -11.515 1.00 50.43 34 ILE B N 1
ATOM 3480 C CA . ILE B 1 34 ? 26.780 -96.630 -10.630 1.00 50.69 34 ILE B CA 1
ATOM 3481 C C . ILE B 1 34 ? 27.567 -97.737 -11.318 1.00 47.30 34 ILE B C 1
ATOM 3482 O O . ILE B 1 34 ? 28.802 -97.774 -11.251 1.00 47.17 34 ILE B O 1
ATOM 3498 N N . ALA B 1 35 ? 26.870 -98.657 -11.988 1.00 49.09 35 ALA B N 1
ATOM 3499 C CA . ALA B 1 35 ? 27.556 -99.733 -12.694 1.00 52.92 35 ALA B CA 1
ATOM 3500 C C . ALA B 1 35 ? 28.508 -99.181 -13.747 1.00 57.93 35 ALA B C 1
ATOM 3501 O O . ALA B 1 35 ? 29.629 -99.680 -13.903 1.00 60.10 35 ALA B O 1
ATOM 3508 N N . THR B 1 36 ? 28.080 -98.150 -14.478 1.00 62.86 36 THR B N 1
ATOM 3509 C CA . THR B 1 36 ? 28.945 -97.543 -15.486 1.00 63.34 36 THR B CA 1
ATOM 3510 C C . THR B 1 36 ? 30.161 -96.894 -14.837 1.00 60.30 36 THR B C 1
ATOM 3511 O O . THR B 1 36 ? 31.296 -97.082 -15.288 1.00 53.39 36 THR B O 1
ATOM 3522 N N . ALA B 1 37 ? 29.940 -96.120 -13.772 1.00 55.59 37 ALA B N 1
ATOM 3523 C CA . ALA B 1 37 ? 31.050 -95.468 -13.087 1.00 52.63 37 ALA B CA 1
ATOM 3524 C C . ALA B 1 37 ? 32.014 -96.485 -12.493 1.00 56.84 37 ALA B C 1
ATOM 3525 O O . ALA B 1 37 ? 33.212 -96.204 -12.367 1.00 58.57 37 ALA B O 1
ATOM 3532 N N . ALA B 1 38 ? 31.516 -97.664 -12.121 1.00 55.89 38 ALA B N 1
ATOM 3533 C CA . ALA B 1 38 ? 32.365 -98.722 -11.592 1.00 53.79 38 ALA B CA 1
ATOM 3534 C C . ALA B 1 38 ? 32.958 -99.604 -12.681 1.00 56.46 38 ALA B C 1
ATOM 3535 O O . ALA B 1 38 ? 33.911 -100.343 -12.410 1.00 56.21 38 ALA B O 1
ATOM 3542 N N . GLY B 1 39 ? 32.423 -99.545 -13.896 1.00 53.63 39 GLY B N 1
ATOM 3543 C CA . GLY B 1 39 ? 32.914 -100.383 -14.976 1.00 58.00 39 GLY B CA 1
ATOM 3544 C C . GLY B 1 39 ? 32.569 -101.847 -14.814 1.00 59.34 39 GLY B C 1
ATOM 3545 O O . GLY B 1 39 ? 33.404 -102.712 -15.108 1.00 62.77 39 GLY B O 1
ATOM 3549 N N . VAL B 1 40 ? 31.355 -102.150 -14.353 1.00 60.33 40 VAL B N 1
ATOM 3550 C CA . VAL B 1 40 ? 30.911 -103.520 -14.135 1.00 63.42 40 VAL B CA 1
ATOM 3551 C C . VAL B 1 40 ? 29.495 -103.668 -14.679 1.00 65.15 40 VAL B C 1
ATOM 3552 O O . VAL B 1 40 ? 28.803 -102.687 -14.956 1.00 58.07 40 VAL B O 1
ATOM 3565 N N . ALA B 1 41 ? 29.071 -104.920 -14.830 1.00 65.11 41 ALA B N 1
ATOM 3566 C CA . ALA B 1 41 ? 27.719 -105.202 -15.284 1.00 65.28 41 ALA B CA 1
ATOM 3567 C C . ALA B 1 41 ? 26.709 -104.851 -14.198 1.00 62.06 41 ALA B C 1
ATOM 3568 O O . ALA B 1 41 ? 26.996 -104.931 -13.000 1.00 62.40 41 ALA B O 1
ATOM 3575 N N . ALA B 1 42 ? 25.509 -104.457 -14.631 1.00 62.57 42 ALA B N 1
ATOM 3576 C CA . ALA B 1 42 ? 24.477 -104.048 -13.684 1.00 61.76 42 ALA B CA 1
ATOM 3577 C C . ALA B 1 42 ? 24.128 -105.168 -12.713 1.00 64.28 42 ALA B C 1
ATOM 3578 O O . ALA B 1 42 ? 23.753 -104.899 -11.565 1.00 59.32 42 ALA B O 1
ATOM 3585 N N . GLY B 1 43 ? 24.245 -106.424 -13.148 1.00 66.50 43 GLY B N 1
ATOM 3586 C CA . GLY B 1 43 ? 23.925 -107.537 -12.270 1.00 67.52 43 GLY B CA 1
ATOM 3587 C C . GLY B 1 43 ? 24.834 -107.624 -11.061 1.00 68.90 43 GLY B C 1
ATOM 3588 O O . GLY B 1 43 ? 24.414 -108.086 -9.996 1.00 68.81 43 GLY B O 1
ATOM 3592 N N . GLN B 1 44 ? 26.086 -107.179 -11.200 1.00 68.15 44 GLN B N 1
ATOM 3593 C CA . GLN B 1 44 ? 27.029 -107.266 -10.090 1.00 66.79 44 GLN B CA 1
ATOM 3594 C C . GLN B 1 44 ? 26.638 -106.347 -8.940 1.00 65.21 44 GLN B C 1
ATOM 3595 O O . GLN B 1 44 ? 26.968 -106.634 -7.784 1.00 66.37 44 GLN B O 1
ATOM 3609 N N . VAL B 1 45 ? 25.942 -105.247 -9.230 1.00 63.07 45 VAL B N 1
ATOM 3610 C CA . VAL B 1 45 ? 25.545 -104.323 -8.170 1.00 59.62 45 VAL B CA 1
ATOM 3611 C C . VAL B 1 45 ? 24.634 -105.029 -7.172 1.00 65.26 45 VAL B C 1
ATOM 3612 O O . VAL B 1 45 ? 24.857 -104.980 -5.957 1.00 62.48 45 VAL B O 1
ATOM 3625 N N . HIS B 1 46 ? 23.598 -105.706 -7.673 1.00 72.46 46 HIS B N 1
ATOM 3626 C CA . HIS B 1 46 ? 22.723 -106.472 -6.791 1.00 77.41 46 HIS B CA 1
ATOM 3627 C C . HIS B 1 46 ? 23.448 -107.666 -6.183 1.00 80.01 46 HIS B C 1
ATOM 3628 O O . HIS B 1 46 ? 23.082 -108.121 -5.093 1.00 80.27 46 HIS B O 1
ATOM 3642 N N . HIS B 1 47 ? 24.469 -108.184 -6.867 1.00 80.85 47 HIS B N 1
ATOM 3643 C CA . HIS B 1 47 ? 25.233 -109.308 -6.338 1.00 81.58 47 HIS B CA 1
ATOM 3644 C C . HIS B 1 47 ? 26.044 -108.923 -5.108 1.00 75.05 47 HIS B C 1
ATOM 3645 O O . HIS B 1 47 ? 26.385 -109.801 -4.307 1.00 77.80 47 HIS B O 1
ATOM 3659 N N . HIS B 1 48 ? 26.357 -107.637 -4.939 1.00 67.81 48 HIS B N 1
ATOM 3660 C CA . HIS B 1 48 ? 27.108 -107.160 -3.787 1.00 67.80 48 HIS B CA 1
ATOM 3661 C C . HIS B 1 48 ? 26.269 -106.351 -2.809 1.00 66.58 48 HIS B C 1
ATOM 3662 O O . HIS B 1 48 ? 26.746 -106.062 -1.707 1.00 69.81 48 HIS B O 1
ATOM 3676 N N . PHE B 1 49 ? 25.044 -105.978 -3.174 1.00 67.25 49 PHE B N 1
ATOM 3677 C CA . PHE B 1 49 ? 24.188 -105.178 -2.310 1.00 63.11 49 PHE B CA 1
ATOM 3678 C C . PHE B 1 49 ? 22.764 -105.704 -2.381 1.00 62.07 49 PHE B C 1
ATOM 3679 O O . PHE B 1 49 ? 22.292 -106.100 -3.450 1.00 62.15 49 PHE B O 1
ATOM 3696 N N . THR B 1 50 ? 22.085 -105.704 -1.233 1.00 63.22 50 THR B N 1
ATOM 3697 C CA . THR B 1 50 ? 20.719 -106.217 -1.173 1.00 71.30 50 THR B CA 1
ATOM 3698 C C . THR B 1 50 ? 19.822 -105.499 -2.173 1.00 67.26 50 THR B C 1
ATOM 3699 O O . THR B 1 50 ? 19.085 -106.136 -2.935 1.00 69.40 50 THR B O 1
ATOM 3710 N N . SER B 1 51 ? 19.871 -104.170 -2.185 1.00 62.80 51 SER B N 1
ATOM 3711 C CA . SER B 1 51 ? 19.028 -103.377 -3.066 1.00 61.10 51 SER B CA 1
ATOM 3712 C C . SER B 1 51 ? 19.709 -102.042 -3.325 1.00 56.87 51 SER B C 1
ATOM 3713 O O . SER B 1 51 ? 20.731 -101.713 -2.719 1.00 51.23 51 SER B O 1
ATOM 3721 N N . SER B 1 52 ? 19.125 -101.270 -4.246 1.00 56.72 52 SER B N 1
ATOM 3722 C CA . SER B 1 52 ? 19.640 -99.932 -4.516 1.00 53.21 52 SER B CA 1
ATOM 3723 C C . SER B 1 52 ? 19.465 -99.018 -3.310 1.00 48.36 52 SER B C 1
ATOM 3724 O O . SER B 1 52 ? 20.314 -98.155 -3.059 1.00 50.14 52 SER B O 1
ATOM 3732 N N . GLY B 1 53 ? 18.381 -99.193 -2.553 1.00 45.23 53 GLY B N 1
ATOM 3733 C CA . GLY B 1 53 ? 18.208 -98.416 -1.337 1.00 43.68 53 GLY B CA 1
ATOM 3734 C C . GLY B 1 53 ? 19.351 -98.611 -0.359 1.00 45.74 53 GLY B C 1
ATOM 3735 O O . GLY B 1 53 ? 19.862 -97.646 0.213 1.00 47.52 53 GLY B O 1
ATOM 3739 N N . GLU B 1 54 ? 19.769 -99.863 -0.156 1.00 50.45 54 GLU B N 1
ATOM 3740 C CA . GLU B 1 54 ? 20.904 -100.130 0.720 1.00 53.93 54 GLU B CA 1
ATOM 3741 C C . GLU B 1 54 ? 22.168 -99.465 0.191 1.00 46.95 54 GLU B C 1
ATOM 3742 O O . GLU B 1 54 ? 22.924 -98.854 0.955 1.00 43.84 54 GLU B O 1
ATOM 3754 N N . LEU B 1 55 ? 22.410 -99.568 -1.117 1.00 46.70 55 LEU B N 1
ATOM 3755 C CA . LEU B 1 55 ? 23.600 -98.959 -1.702 1.00 43.99 55 LEU B CA 1
ATOM 3756 C C . LEU B 1 55 ? 23.578 -97.445 -1.529 1.00 42.64 55 LEU B C 1
ATOM 3757 O O . LEU B 1 55 ? 24.549 -96.849 -1.048 1.00 46.56 55 LEU B O 1
ATOM 3773 N N . LYS B 1 56 ? 22.474 -96.804 -1.919 1.00 41.28 56 LYS B N 1
ATOM 3774 C CA . LYS B 1 56 ? 22.363 -95.358 -1.754 1.00 47.69 56 LYS B CA 1
ATOM 3775 C C . LYS B 1 56 ? 22.563 -94.955 -0.298 1.00 46.25 56 LYS B C 1
ATOM 3776 O O . LYS B 1 56 ? 23.250 -93.969 -0.007 1.00 43.27 56 LYS B O 1
ATOM 3795 N N . SER B 1 57 ? 21.978 -95.712 0.631 1.00 46.87 57 SER B N 1
ATOM 3796 C CA . SER B 1 57 ? 22.118 -95.391 2.048 1.00 48.61 57 SER B CA 1
ATOM 3797 C C . SER B 1 57 ? 23.563 -95.547 2.507 1.00 44.88 57 SER B C 1
ATOM 3798 O O . SER B 1 57 ? 24.133 -94.634 3.116 1.00 45.45 57 SER B O 1
ATOM 3806 N N . GLN B 1 58 ? 24.173 -96.701 2.225 1.00 46.81 58 GLN B N 1
ATOM 3807 C CA . GLN B 1 58 ? 25.548 -96.932 2.653 1.00 46.46 58 GLN B CA 1
ATOM 3808 C C . GLN B 1 58 ? 26.507 -95.961 1.976 1.00 41.21 58 GLN B C 1
ATOM 3809 O O . GLN B 1 58 ? 27.413 -95.420 2.621 1.00 42.43 58 GLN B O 1
ATOM 3823 N N . ALA B 1 59 ? 26.324 -95.724 0.676 1.00 37.76 59 ALA B N 1
ATOM 3824 C CA . ALA B 1 59 ? 27.194 -94.793 -0.034 1.00 35.28 59 ALA B CA 1
ATOM 3825 C C . ALA B 1 59 ? 27.052 -93.381 0.519 1.00 34.81 59 ALA B C 1
ATOM 3826 O O . ALA B 1 59 ? 28.045 -92.659 0.661 1.00 40.67 59 ALA B O 1
ATOM 3833 N N . PHE B 1 60 ? 25.825 -92.970 0.842 1.00 35.91 60 PHE B N 1
ATOM 3834 C CA . PHE B 1 60 ? 25.628 -91.664 1.461 1.00 33.76 60 PHE B CA 1
ATOM 3835 C C . PHE B 1 60 ? 26.401 -91.555 2.770 1.00 35.91 60 PHE B C 1
ATOM 3836 O O . PHE B 1 60 ? 27.059 -90.540 3.029 1.00 35.19 60 PHE B O 1
ATOM 3853 N N . ILE B 1 61 ? 26.345 -92.594 3.605 1.00 34.35 61 ILE B N 1
ATOM 3854 C CA . ILE B 1 61 ? 27.065 -92.566 4.875 1.00 29.48 61 ILE B CA 1
ATOM 3855 C C . ILE B 1 61 ? 28.569 -92.506 4.633 1.00 31.85 61 ILE B C 1
ATOM 3856 O O . ILE B 1 61 ? 29.296 -91.790 5.331 1.00 33.64 61 ILE B O 1
ATOM 3872 N N . ARG B 1 62 ? 29.059 -93.251 3.639 1.00 29.10 62 ARG B N 1
ATOM 3873 C CA . ARG B 1 62 ? 30.480 -93.185 3.308 1.00 37.14 62 ARG B CA 1
ATOM 3874 C C . ARG B 1 62 ? 30.891 -91.769 2.925 1.00 37.74 62 ARG B C 1
ATOM 3875 O O . ARG B 1 62 ? 31.959 -91.293 3.328 1.00 37.63 62 ARG B O 1
ATOM 3896 N N . VAL B 1 63 ? 30.055 -91.077 2.147 1.00 34.65 63 VAL B N 1
ATOM 3897 C CA . VAL B 1 63 ? 30.366 -89.708 1.742 1.00 34.38 63 VAL B CA 1
ATOM 3898 C C . VAL B 1 63 ? 30.416 -88.791 2.958 1.00 31.51 63 VAL B C 1
ATOM 3899 O O . VAL B 1 63 ? 31.321 -87.958 3.088 1.00 28.88 63 VAL B O 1
ATOM 3912 N N . ILE B 1 64 ? 29.444 -88.921 3.863 1.00 31.74 64 ILE B N 1
ATOM 3913 C CA . ILE B 1 64 ? 29.431 -88.080 5.058 1.00 34.02 64 ILE B CA 1
ATOM 3914 C C . ILE B 1 64 ? 30.664 -88.348 5.910 1.00 34.47 64 ILE B C 1
ATOM 3915 O O . ILE B 1 64 ? 31.253 -87.423 6.482 1.00 27.95 64 ILE B O 1
ATOM 3931 N N . ARG B 1 65 ? 31.074 -89.614 6.016 1.00 34.73 65 ARG B N 1
ATOM 3932 C CA . ARG B 1 65 ? 32.291 -89.928 6.756 1.00 33.02 65 ARG B CA 1
ATOM 3933 C C . ARG B 1 65 ? 33.506 -89.274 6.110 1.00 31.15 65 ARG B C 1
ATOM 3934 O O . ARG B 1 65 ? 34.367 -88.720 6.804 1.00 30.95 65 ARG B O 1
ATOM 3955 N N . GLU B 1 66 ? 33.593 -89.325 4.781 1.00 32.03 66 GLU B N 1
ATOM 3956 C CA . GLU B 1 66 ? 34.688 -88.655 4.088 1.00 40.33 66 GLU B CA 1
ATOM 3957 C C . GLU B 1 66 ? 34.671 -87.157 4.367 1.00 35.33 66 GLU B C 1
ATOM 3958 O O . GLU B 1 66 ? 35.725 -86.543 4.571 1.00 34.36 66 GLU B O 1
ATOM 4004 N N . ASP B 1 69 ? 36.154 -86.624 7.671 1.00 43.41 69 ASP B N 1
ATOM 4005 C CA . ASP B 1 69 ? 37.600 -86.776 7.536 1.00 44.41 69 ASP B CA 1
ATOM 4006 C C . ASP B 1 69 ? 38.232 -85.483 7.034 1.00 39.05 69 ASP B C 1
ATOM 4007 O O . ASP B 1 69 ? 39.235 -85.011 7.583 1.00 35.09 69 ASP B O 1
ATOM 4016 N N . LEU B 1 70 ? 37.647 -84.889 5.990 1.00 37.51 70 LEU B N 1
ATOM 4017 C CA . LEU B 1 70 ? 38.181 -83.645 5.444 1.00 42.39 70 LEU B CA 1
ATOM 4018 C C . LEU B 1 70 ? 38.138 -82.527 6.475 1.00 38.26 70 LEU B C 1
ATOM 4019 O O . LEU B 1 70 ? 39.059 -81.707 6.552 1.00 37.13 70 LEU B O 1
ATOM 4035 N N . GLN B 1 71 ? 37.072 -82.469 7.272 1.00 32.72 71 GLN B N 1
ATOM 4036 C CA . GLN B 1 71 ? 36.984 -81.440 8.302 1.00 37.31 71 GLN B CA 1
ATOM 4037 C C . GLN B 1 71 ? 38.048 -81.643 9.371 1.00 41.27 71 GLN B C 1
ATOM 4038 O O . GLN B 1 71 ? 38.640 -80.672 9.856 1.00 37.03 71 GLN B O 1
ATOM 4052 N N . ARG B 1 72 ? 38.317 -82.899 9.739 1.00 41.98 72 ARG B N 1
ATOM 4053 C CA . ARG B 1 72 ? 39.247 -83.165 10.829 1.00 43.69 72 ARG B CA 1
ATOM 4054 C C . ARG B 1 72 ? 40.692 -82.905 10.422 1.00 43.94 72 ARG B C 1
ATOM 4055 O O . ARG B 1 72 ? 41.509 -82.535 11.273 1.00 41.97 72 ARG B O 1
ATOM 4076 N N . LEU B 1 73 ? 41.035 -83.086 9.142 1.00 45.96 73 LEU B N 1
ATOM 4077 C CA . LEU B 1 73 ? 42.424 -82.887 8.746 1.00 57.22 73 LEU B CA 1
ATOM 4078 C C . LEU B 1 73 ? 42.848 -81.437 8.913 1.00 50.28 73 LEU B C 1
ATOM 4079 O O . LEU B 1 73 ? 44.050 -81.158 8.974 1.00 54.60 73 LEU B O 1
ATOM 4095 N N . SER B 1 74 ? 41.895 -80.516 8.999 1.00 76.53 74 SER B N 1
ATOM 4096 C CA . SER B 1 74 ? 42.196 -79.136 9.349 1.00 79.66 74 SER B CA 1
ATOM 4097 C C . SER B 1 74 ? 42.491 -79.050 10.840 1.00 75.16 74 SER B C 1
ATOM 4098 O O . SER B 1 74 ? 41.608 -79.297 11.668 1.00 72.37 74 SER B O 1
ATOM 4106 N N . ARG B 1 75 ? 43.727 -78.706 11.182 1.00 78.02 75 ARG B N 1
ATOM 4107 C CA . ARG B 1 75 ? 44.137 -78.560 12.569 1.00 80.40 75 ARG B CA 1
ATOM 4108 C C . ARG B 1 75 ? 44.014 -77.102 12.987 1.00 80.22 75 ARG B C 1
ATOM 4109 O O . ARG B 1 75 ? 44.343 -76.194 12.218 1.00 80.95 75 ARG B O 1
ATOM 4130 N N . THR B 1 76 ? 43.529 -76.886 14.204 1.00 80.51 76 THR B N 1
ATOM 4131 C CA . THR B 1 76 ? 43.275 -75.555 14.729 1.00 76.20 76 THR B CA 1
ATOM 4132 C C . THR B 1 76 ? 44.081 -75.340 16.002 1.00 76.60 76 THR B C 1
ATOM 4133 O O . THR B 1 76 ? 44.618 -76.278 16.597 1.00 77.05 76 THR B O 1
ATOM 4144 N N . ALA B 1 77 ? 44.153 -74.080 16.418 1.00 79.15 77 ALA B N 1
ATOM 4145 C CA . ALA B 1 77 ? 44.944 -73.684 17.582 1.00 80.07 77 ALA B CA 1
ATOM 4146 C C . ALA B 1 77 ? 44.036 -73.391 18.776 1.00 73.96 77 ALA B C 1
ATOM 4147 O O . ALA B 1 77 ? 43.988 -72.277 19.301 1.00 75.25 77 ALA B O 1
ATOM 4154 N N . GLY B 1 78 ? 43.313 -74.412 19.202 1.00 65.20 78 GLY B N 1
ATOM 4155 C CA . GLY B 1 78 ? 42.434 -74.314 20.353 1.00 61.71 78 GLY B CA 1
ATOM 4156 C C . GLY B 1 78 ? 41.159 -75.111 20.158 1.00 53.62 78 GLY B C 1
ATOM 4157 O O . GLY B 1 78 ? 40.746 -75.428 19.043 1.00 48.10 78 GLY B O 1
ATOM 4161 N N . TRP B 1 79 ? 40.514 -75.440 21.280 1.00 39.53 79 TRP B N 1
ATOM 4162 C CA . TRP B 1 79 ? 39.276 -76.209 21.221 1.00 33.18 79 TRP B CA 1
ATOM 4163 C C . TRP B 1 79 ? 38.109 -75.353 20.748 1.00 33.59 79 TRP B C 1
ATOM 4164 O O . TRP B 1 79 ? 37.184 -75.870 20.112 1.00 34.94 79 TRP B O 1
ATOM 4185 N N . ARG B 1 80 ? 38.130 -74.052 21.046 1.00 36.95 80 ARG B N 1
ATOM 4186 C CA . ARG B 1 80 ? 37.130 -73.152 20.482 1.00 41.05 80 ARG B CA 1
ATOM 4187 C C . ARG B 1 80 ? 37.117 -73.252 18.963 1.00 40.31 80 ARG B C 1
ATOM 4188 O O . ARG B 1 80 ? 36.063 -73.446 18.347 1.00 39.34 80 ARG B O 1
ATOM 4209 N N . GLU B 1 81 ? 38.292 -73.122 18.341 1.00 41.65 81 GLU B N 1
ATOM 4210 C CA . GLU B 1 81 ? 38.371 -73.140 16.886 1.00 43.15 81 GLU B CA 1
ATOM 4211 C C . GLU B 1 81 ? 38.018 -74.510 16.322 1.00 38.97 81 GLU B C 1
ATOM 4212 O O . GLU B 1 81 ? 37.409 -74.598 15.250 1.00 40.62 81 GLU B O 1
ATOM 4224 N N . GLN B 1 82 ? 38.383 -75.587 17.023 1.00 36.30 82 GLN B N 1
ATOM 4225 C CA . GLN B 1 82 ? 38.047 -76.919 16.536 1.00 39.35 82 GLN B CA 1
ATOM 4226 C C . GLN B 1 82 ? 36.544 -77.156 16.581 1.00 39.16 82 GLN B C 1
ATOM 4227 O O . GLN B 1 82 ? 36.000 -77.850 15.713 1.00 39.50 82 GLN B O 1
ATOM 4241 N N . LEU B 1 83 ? 35.857 -76.581 17.569 1.00 33.28 83 LEU B N 1
ATOM 4242 C CA . LEU B 1 83 ? 34.404 -76.699 17.628 1.00 35.84 83 LEU B CA 1
ATOM 4243 C C . LEU B 1 83 ? 33.751 -75.941 16.479 1.00 31.47 83 LEU B C 1
ATOM 4244 O O . LEU B 1 83 ? 32.854 -76.464 15.808 1.00 28.54 83 LEU B O 1
ATOM 4260 N N . PHE B 1 84 ? 34.184 -74.701 16.242 1.00 34.60 84 PHE B N 1
ATOM 4261 C CA . PHE B 1 84 ? 33.669 -73.943 15.105 1.00 37.25 84 PHE B CA 1
ATOM 4262 C C . PHE B 1 84 ? 33.857 -74.719 13.809 1.00 34.01 84 PHE B C 1
ATOM 4263 O O . PHE B 1 84 ? 32.933 -74.829 12.995 1.00 36.99 84 PHE B O 1
ATOM 4280 N N . SER B 1 85 ? 35.053 -75.274 13.605 1.00 34.71 85 SER B N 1
ATOM 4281 C CA . SER B 1 85 ? 35.314 -76.061 12.403 1.00 33.10 85 SER B CA 1
ATOM 4282 C C . SER B 1 85 ? 34.349 -77.235 12.297 1.00 35.32 85 SER B C 1
ATOM 4283 O O . SER B 1 85 ? 33.792 -77.502 11.226 1.00 31.59 85 SER B O 1
ATOM 4291 N N . ALA B 1 86 ? 34.141 -77.953 13.403 1.00 33.64 86 ALA B N 1
ATOM 4292 C CA . ALA B 1 86 ? 33.274 -79.125 13.369 1.00 32.78 86 ALA B CA 1
ATOM 4293 C C . ALA B 1 86 ? 31.828 -78.751 13.085 1.00 31.63 86 ALA B C 1
ATOM 4294 O O . ALA B 1 86 ? 31.079 -79.564 12.533 1.00 31.88 86 ALA B O 1
ATOM 4301 N N . LEU B 1 87 ? 31.418 -77.537 13.451 1.00 36.89 87 LEU B N 1
ATOM 4302 C CA . LEU B 1 87 ? 30.038 -77.097 13.284 1.00 35.99 87 LEU B CA 1
ATOM 4303 C C . LEU B 1 87 ? 29.820 -76.237 12.049 1.00 42.23 87 LEU B C 1
ATOM 4304 O O . LEU B 1 87 ? 28.725 -76.262 11.479 1.00 42.90 87 LEU B O 1
ATOM 4320 N N . GLY B 1 88 ? 30.823 -75.473 11.626 1.00 36.84 88 GLY B N 1
ATOM 4321 C CA . GLY B 1 88 ? 30.649 -74.561 10.513 1.00 43.46 88 GLY B CA 1
ATOM 4322 C C . GLY B 1 88 ? 31.936 -74.229 9.789 1.00 43.80 88 GLY B C 1
ATOM 4323 O O . GLY B 1 88 ? 32.208 -73.057 9.509 1.00 41.80 88 GLY B O 1
ATOM 4327 N N . SER B 1 89 ? 32.736 -75.247 9.479 1.00 42.50 89 SER B N 1
ATOM 4328 C CA . SER B 1 89 ? 33.963 -75.029 8.725 1.00 39.99 89 SER B CA 1
ATOM 4329 C C . SER B 1 89 ? 33.665 -74.281 7.433 1.00 38.50 89 SER B C 1
ATOM 4330 O O . SER B 1 89 ? 32.664 -74.541 6.761 1.00 38.49 89 SER B O 1
ATOM 4338 N N . GLU B 1 90 ? 34.540 -73.338 7.096 1.00 38.59 90 GLU B N 1
ATOM 4339 C CA . GLU B 1 90 ? 34.436 -72.584 5.856 1.00 43.19 90 GLU B CA 1
ATOM 4340 C C . GLU B 1 90 ? 35.187 -73.237 4.702 1.00 43.95 90 GLU B C 1
ATOM 4341 O O . GLU B 1 90 ? 35.246 -72.655 3.613 1.00 41.18 90 GLU B O 1
ATOM 4353 N N . ASP B 1 91 ? 35.751 -74.425 4.909 1.00 36.98 91 ASP B N 1
ATOM 4354 C CA . ASP B 1 91 ? 36.538 -75.087 3.876 1.00 38.67 91 ASP B CA 1
ATOM 4355 C C . ASP B 1 91 ? 35.670 -75.384 2.660 1.00 40.70 91 ASP B C 1
ATOM 4356 O O . ASP B 1 91 ? 34.672 -76.106 2.759 1.00 39.30 91 ASP B O 1
ATOM 4365 N N . GLY B 1 92 ? 36.058 -74.829 1.509 1.00 43.27 92 GLY B N 1
ATOM 4366 C CA . GLY B 1 92 ? 35.280 -74.996 0.293 1.00 41.73 92 GLY B CA 1
ATOM 4367 C C . GLY B 1 92 ? 35.188 -76.428 -0.192 1.00 38.73 92 GLY B C 1
ATOM 4368 O O . GLY B 1 92 ? 34.254 -76.764 -0.929 1.00 36.93 92 GLY B O 1
ATOM 4372 N N . ARG B 1 93 ? 36.130 -77.285 0.203 1.00 40.59 93 ARG B N 1
ATOM 4373 C CA . ARG B 1 93 ? 36.095 -78.679 -0.220 1.00 44.64 93 ARG B CA 1
ATOM 4374 C C . ARG B 1 93 ? 34.914 -79.439 0.364 1.00 37.68 93 ARG B C 1
ATOM 4375 O O . ARG B 1 93 ? 34.596 -80.526 -0.127 1.00 41.31 93 ARG B O 1
ATOM 4396 N N . LEU B 1 94 ? 34.256 -78.894 1.385 1.00 33.35 94 LEU B N 1
ATOM 4397 C CA . LEU B 1 94 ? 33.089 -79.537 1.973 1.00 32.04 94 LEU B CA 1
ATOM 4398 C C . LEU B 1 94 ? 31.798 -79.232 1.224 1.00 32.98 94 LEU B C 1
ATOM 4399 O O . LEU B 1 94 ? 30.803 -79.935 1.436 1.00 31.04 94 LEU B O 1
ATOM 4415 N N . GLU B 1 95 ? 31.785 -78.216 0.360 1.00 38.82 95 GLU B N 1
ATOM 4416 C CA . GLU B 1 95 ? 30.548 -77.801 -0.303 1.00 48.30 95 GLU B CA 1
ATOM 4417 C C . GLU B 1 95 ? 29.822 -78.948 -0.991 1.00 40.69 95 GLU B C 1
ATOM 4418 O O . GLU B 1 95 ? 28.607 -79.091 -0.778 1.00 33.35 95 GLU B O 1
ATOM 4430 N N . PRO B 1 96 ? 30.470 -79.790 -1.800 1.00 39.33 96 PRO B N 1
ATOM 4431 C CA . PRO B 1 96 ? 29.727 -80.892 -2.435 1.00 36.06 96 PRO B CA 1
ATOM 4432 C C . PRO B 1 96 ? 29.132 -81.861 -1.429 1.00 33.50 96 PRO B C 1
ATOM 4433 O O . PRO B 1 96 ? 28.041 -82.395 -1.663 1.00 35.92 96 PRO B O 1
ATOM 4444 N N . TYR B 1 97 ? 29.814 -82.095 -0.307 1.00 36.09 97 TYR B N 1
ATOM 4445 C CA . TYR B 1 97 ? 29.285 -82.993 0.716 1.00 33.89 97 TYR B CA 1
ATOM 4446 C C . TYR B 1 97 ? 28.072 -82.375 1.400 1.00 28.67 97 TYR B C 1
ATOM 4447 O O . TYR B 1 97 ? 27.051 -83.041 1.603 1.00 30.40 97 TYR B O 1
ATOM 4465 N N . ILE B 1 98 ? 28.167 -81.093 1.758 1.00 31.43 98 ILE B N 1
ATOM 4466 C CA . ILE B 1 98 ? 27.048 -80.408 2.397 1.00 35.69 98 ILE B CA 1
ATOM 4467 C C . ILE B 1 98 ? 25.830 -80.414 1.482 1.00 34.87 98 ILE B C 1
ATOM 4468 O O . ILE B 1 98 ? 24.690 -80.556 1.943 1.00 30.52 98 ILE B O 1
ATOM 4484 N N . ARG B 1 99 ? 26.047 -80.263 0.174 1.00 37.53 99 ARG B N 1
ATOM 4485 C CA . ARG B 1 99 ? 24.932 -80.284 -0.767 1.00 42.96 99 ARG B CA 1
ATOM 4486 C C . ARG B 1 99 ? 24.202 -81.622 -0.712 1.00 37.31 99 ARG B C 1
ATOM 4487 O O . ARG B 1 99 ? 22.971 -81.668 -0.600 1.00 34.90 99 ARG B O 1
ATOM 4508 N N . LEU B 1 100 ? 24.946 -82.728 -0.786 1.00 30.53 100 LEU B N 1
ATOM 4509 C CA . LEU B 1 100 ? 24.323 -84.037 -0.624 1.00 30.53 100 LEU B CA 1
ATOM 4510 C C . LEU B 1 100 ? 23.638 -84.140 0.733 1.00 33.13 100 LEU B C 1
ATOM 4511 O O . LEU B 1 100 ? 22.534 -84.687 0.843 1.00 31.87 100 LEU B O 1
ATOM 4527 N N . TRP B 1 101 ? 24.273 -83.601 1.776 1.00 33.76 101 TRP B N 1
ATOM 4528 C CA . TRP B 1 101 ? 23.693 -83.645 3.114 1.00 36.22 101 TRP B CA 1
ATOM 4529 C C . TRP B 1 101 ? 22.327 -82.968 3.144 1.00 36.42 101 TRP B C 1
ATOM 4530 O O . TRP B 1 101 ? 21.380 -83.489 3.745 1.00 34.32 101 TRP B O 1
ATOM 4551 N N . ARG B 1 102 ? 22.205 -81.802 2.503 1.00 34.69 102 ARG B N 1
ATOM 4552 C CA . ARG B 1 102 ? 20.915 -81.123 2.450 1.00 31.85 102 ARG B CA 1
ATOM 4553 C C . ARG B 1 102 ? 19.883 -81.962 1.710 1.00 39.70 102 ARG B C 1
ATOM 4554 O O . ARG B 1 102 ? 18.725 -82.053 2.133 1.00 34.39 102 ARG B O 1
ATOM 4575 N N . GLN B 1 103 ? 20.283 -82.580 0.595 1.00 36.89 103 GLN B N 1
ATOM 4576 C CA . GLN B 1 103 ? 19.339 -83.374 -0.182 1.00 39.20 103 GLN B CA 1
ATOM 4577 C C . GLN B 1 103 ? 18.809 -84.545 0.637 1.00 31.30 103 GLN B C 1
ATOM 4578 O O . GLN B 1 103 ? 17.625 -84.890 0.548 1.00 35.83 103 GLN B O 1
ATOM 4592 N N . ALA B 1 104 ? 19.671 -85.165 1.446 1.00 29.35 104 ALA B N 1
ATOM 4593 C CA . ALA B 1 104 ? 19.224 -86.266 2.293 1.00 30.31 104 ALA B CA 1
ATOM 4594 C C . ALA B 1 104 ? 18.204 -85.785 3.315 1.00 28.40 104 ALA B C 1
ATOM 4595 O O . ALA B 1 104 ? 17.230 -86.487 3.610 1.00 32.54 104 ALA B O 1
ATOM 4602 N N . GLN B 1 105 ? 18.409 -84.586 3.865 1.00 32.04 105 GLN B N 1
ATOM 4603 C CA . GLN B 1 105 ? 17.442 -84.025 4.802 1.00 32.87 105 GLN B CA 1
ATOM 4604 C C . GLN B 1 105 ? 16.059 -83.929 4.167 1.00 37.77 105 GLN B C 1
ATOM 4605 O O . GLN B 1 105 ? 15.053 -84.303 4.782 1.00 33.75 105 GLN B O 1
ATOM 4619 N N . LEU B 1 106 ? 15.988 -83.430 2.929 1.00 42.37 106 LEU B N 1
ATOM 4620 C CA . LEU B 1 106 ? 14.700 -83.308 2.253 1.00 47.54 106 LEU B CA 1
ATOM 4621 C C . LEU B 1 106 ? 14.107 -84.677 1.948 1.00 41.78 106 LEU B C 1
ATOM 4622 O O . LEU B 1 106 ? 12.938 -84.940 2.249 1.00 45.76 106 LEU B O 1
ATOM 4638 N N . LEU B 1 107 ? 14.899 -85.561 1.338 1.00 36.05 107 LEU B N 1
ATOM 4639 C CA . LEU B 1 107 ? 14.406 -86.889 0.999 1.00 35.71 107 LEU B CA 1
ATOM 4640 C C . LEU B 1 107 ? 14.030 -87.698 2.233 1.00 38.11 107 LEU B C 1
ATOM 4641 O O . LEU B 1 107 ? 13.248 -88.648 2.121 1.00 42.56 107 LEU B O 1
ATOM 4657 N N . ALA B 1 108 ? 14.561 -87.342 3.405 1.00 34.86 108 ALA B N 1
ATOM 4658 C CA . ALA B 1 108 ? 14.222 -88.078 4.618 1.00 41.27 108 ALA B CA 1
ATOM 4659 C C . ALA B 1 108 ? 12.729 -88.016 4.911 1.00 46.67 108 ALA B C 1
ATOM 4660 O O . ALA B 1 108 ? 12.177 -88.941 5.519 1.00 49.69 108 ALA B O 1
ATOM 4667 N N . ASP B 1 109 ? 12.060 -86.941 4.491 1.00 49.28 109 ASP B N 1
ATOM 4668 C CA . ASP B 1 109 ? 10.636 -86.793 4.766 1.00 56.73 109 ASP B CA 1
ATOM 4669 C C . ASP B 1 109 ? 9.788 -87.807 4.010 1.00 57.43 109 ASP B C 1
ATOM 4670 O O . ASP B 1 109 ? 8.675 -88.114 4.451 1.00 60.87 109 ASP B O 1
ATOM 4679 N N . SER B 1 110 ? 10.283 -88.335 2.888 1.00 56.50 110 SER B N 1
ATOM 4680 C CA . SER B 1 110 ? 9.528 -89.274 2.072 1.00 59.13 110 SER B CA 1
ATOM 4681 C C . SER B 1 110 ? 10.200 -90.629 1.910 1.00 64.23 110 SER B C 1
ATOM 4682 O O . SER B 1 110 ? 9.553 -91.562 1.421 1.00 63.48 110 SER B O 1
ATOM 4690 N N . ASP B 1 111 ? 11.462 -90.768 2.296 1.00 68.27 111 ASP B N 1
ATOM 4691 C CA . ASP B 1 111 ? 12.196 -92.024 2.141 1.00 68.33 111 ASP B CA 1
ATOM 4692 C C . ASP B 1 111 ? 12.648 -92.513 3.510 1.00 62.72 111 ASP B C 1
ATOM 4693 O O . ASP B 1 111 ? 13.551 -91.901 4.112 1.00 55.73 111 ASP B O 1
ATOM 4702 N N . PRO B 1 112 ? 12.072 -93.592 4.049 1.00 60.80 112 PRO B N 1
ATOM 4703 C CA . PRO B 1 112 ? 12.495 -94.040 5.387 1.00 57.17 112 PRO B CA 1
ATOM 4704 C C . PRO B 1 112 ? 13.938 -94.508 5.446 1.00 48.59 112 PRO B C 1
ATOM 4705 O O . PRO B 1 112 ? 14.589 -94.334 6.484 1.00 46.37 112 PRO B O 1
ATOM 4716 N N . GLU B 1 113 ? 14.463 -95.100 4.371 1.00 45.59 113 GLU B N 1
ATOM 4717 C CA . GLU B 1 113 ? 15.854 -95.545 4.381 1.00 44.57 113 GLU B CA 1
ATOM 4718 C C . GLU B 1 113 ? 16.804 -94.359 4.479 1.00 42.31 113 GLU B C 1
ATOM 4719 O O . GLU B 1 113 ? 17.738 -94.363 5.288 1.00 38.86 113 GLU B O 1
ATOM 4731 N N . ILE B 1 114 ? 16.583 -93.331 3.656 1.00 44.52 114 ILE B N 1
ATOM 4732 C CA . ILE B 1 114 ? 17.407 -92.130 3.738 1.00 42.88 114 ILE B CA 1
ATOM 4733 C C . ILE B 1 114 ? 17.236 -91.466 5.097 1.00 44.12 114 ILE B C 1
ATOM 4734 O O . ILE B 1 114 ? 18.198 -90.951 5.680 1.00 40.35 114 ILE B O 1
ATOM 4750 N N . LYS B 1 115 ? 16.009 -91.467 5.624 1.00 46.53 115 LYS B N 1
ATOM 4751 C CA . LYS B 1 115 ? 15.765 -90.887 6.941 1.00 51.31 115 LYS B CA 1
ATOM 4752 C C . LYS B 1 115 ? 16.622 -91.568 7.999 1.00 47.87 115 LYS B C 1
ATOM 4753 O O . LYS B 1 115 ? 17.248 -90.902 8.833 1.00 42.09 115 LYS B O 1
ATOM 4772 N N . SER B 1 116 ? 16.665 -92.901 7.977 1.00 48.19 116 SER B N 1
ATOM 4773 C CA . SER B 1 116 ? 17.513 -93.636 8.910 1.00 47.46 116 SER B CA 1
ATOM 4774 C C . SER B 1 116 ? 18.974 -93.235 8.746 1.00 43.01 116 SER B C 1
ATOM 4775 O O . SER B 1 116 ? 19.656 -92.908 9.724 1.00 37.72 116 SER B O 1
ATOM 4783 N N . ALA B 1 117 ? 19.469 -93.246 7.507 1.00 42.72 117 ALA B N 1
ATOM 4784 C CA . ALA B 1 117 ? 20.847 -92.839 7.253 1.00 38.82 117 ALA B CA 1
ATOM 4785 C C . ALA B 1 117 ? 21.081 -91.405 7.709 1.00 37.85 117 ALA B C 1
ATOM 4786 O O . ALA B 1 117 ? 22.081 -91.105 8.371 1.00 34.36 117 ALA B O 1
ATOM 4793 N N . TYR B 1 118 ? 20.160 -90.500 7.365 1.00 37.72 118 TYR B N 1
ATOM 4794 C CA . TYR B 1 118 ? 20.297 -89.112 7.789 1.00 37.38 118 TYR B CA 1
ATOM 4795 C C . TYR B 1 118 ? 20.368 -89.006 9.307 1.00 35.25 118 TYR B C 1
ATOM 4796 O O . TYR B 1 118 ? 21.204 -88.273 9.848 1.00 34.32 118 TYR B O 1
ATOM 4814 N N . LEU B 1 119 ? 19.497 -89.732 10.012 1.00 35.77 119 LEU B N 1
ATOM 4815 C CA . LEU B 1 119 ? 19.519 -89.700 11.470 1.00 42.72 119 LEU B CA 1
ATOM 4816 C C . LEU B 1 119 ? 20.886 -90.104 12.006 1.00 37.06 119 LEU B C 1
ATOM 4817 O O . LEU B 1 119 ? 21.402 -89.484 12.944 1.00 35.12 119 LEU B O 1
ATOM 4833 N N . LEU B 1 120 ? 21.495 -91.135 11.417 1.00 33.50 120 LEU B N 1
ATOM 4834 C CA . LEU B 1 120 ? 22.815 -91.568 11.865 1.00 37.66 120 LEU B CA 1
ATOM 4835 C C . LEU B 1 120 ? 23.842 -90.450 11.725 1.00 37.56 120 LEU B C 1
ATOM 4836 O O . LEU B 1 120 ? 24.654 -90.227 12.630 1.00 33.73 120 LEU B O 1
ATOM 4852 N N . THR B 1 121 ? 23.828 -89.738 10.594 1.00 38.29 121 THR B N 1
ATOM 4853 C CA . THR B 1 121 ? 24.807 -88.675 10.391 1.00 36.74 121 THR B CA 1
ATOM 4854 C C . THR B 1 121 ? 24.647 -87.568 11.425 1.00 34.67 121 THR B C 1
ATOM 4855 O O . THR B 1 121 ? 25.640 -86.958 11.838 1.00 36.00 121 THR B O 1
ATOM 4883 N N . ASN B 1 123 ? 23.713 -88.085 14.492 1.00 30.18 123 ASN B N 1
ATOM 4884 C CA . ASN B 1 123 ? 24.344 -88.643 15.684 1.00 31.89 123 ASN B CA 1
ATOM 4885 C C . ASN B 1 123 ? 25.863 -88.626 15.564 1.00 34.16 123 ASN B C 1
ATOM 4886 O O . ASN B 1 123 ? 26.562 -88.310 16.535 1.00 28.56 123 ASN B O 1
ATOM 4897 N N . LEU B 1 124 ? 26.394 -88.958 14.384 1.00 25.65 124 LEU B N 1
ATOM 4898 C CA . LEU B 1 124 ? 27.834 -88.852 14.174 1.00 29.58 124 LEU B CA 1
ATOM 4899 C C . LEU B 1 124 ? 28.300 -87.414 14.356 1.00 30.80 124 LEU B C 1
ATOM 4900 O O . LEU B 1 124 ? 29.343 -87.163 14.970 1.00 32.86 124 LEU B O 1
ATOM 4916 N N . TRP B 1 125 ? 27.531 -86.457 13.834 1.00 33.78 125 TRP B N 1
ATOM 4917 C CA . TRP B 1 125 ? 27.855 -85.047 14.018 1.00 27.56 125 TRP B CA 1
ATOM 4918 C C . TRP B 1 125 ? 27.772 -84.661 15.490 1.00 25.29 125 TRP B C 1
ATOM 4919 O O . TRP B 1 125 ? 28.665 -83.993 16.025 1.00 26.59 125 TRP B O 1
ATOM 4940 N N . HIS B 1 126 ? 26.693 -85.073 16.160 1.00 26.45 126 HIS B N 1
ATOM 4941 C CA . HIS B 1 126 ? 26.532 -84.782 17.580 1.00 24.12 126 HIS B CA 1
ATOM 4942 C C . HIS B 1 126 ? 27.674 -85.373 18.400 1.00 29.63 126 HIS B C 1
ATOM 4943 O O . HIS B 1 126 ? 28.225 -84.704 19.282 1.00 24.59 126 HIS B O 1
ATOM 4957 N N . ASP B 1 127 ? 28.044 -86.627 18.123 1.00 29.36 127 ASP B N 1
ATOM 4958 C CA . ASP B 1 127 ? 29.156 -87.244 18.841 1.00 38.03 127 ASP B CA 1
ATOM 4959 C C . ASP B 1 127 ? 30.440 -86.444 18.665 1.00 40.15 127 ASP B C 1
ATOM 4960 O O . ASP B 1 127 ? 31.204 -86.265 19.622 1.00 34.29 127 ASP B O 1
ATOM 4969 N N . GLU B 1 128 ? 30.700 -85.961 17.448 1.00 37.56 128 GLU B N 1
ATOM 4970 C CA . GLU B 1 128 ? 31.900 -85.165 17.208 1.00 37.90 128 GLU B CA 1
ATOM 4971 C C . GLU B 1 128 ? 31.900 -83.915 18.077 1.00 32.08 128 GLU B C 1
ATOM 4972 O O . GLU B 1 128 ? 32.891 -83.611 18.751 1.00 27.36 128 GLU B O 1
ATOM 4984 N N . ALA B 1 129 ? 30.791 -83.172 18.070 1.00 29.22 129 ALA B N 1
ATOM 4985 C CA . ALA B 1 129 ? 30.701 -81.969 18.890 1.00 29.66 129 ALA B CA 1
ATOM 4986 C C . ALA B 1 129 ? 30.831 -82.301 20.372 1.00 31.92 129 ALA B C 1
ATOM 4987 O O . ALA B 1 129 ? 31.481 -81.567 21.125 1.00 30.64 129 ALA B O 1
ATOM 4994 N N . VAL B 1 130 ? 30.222 -83.406 20.809 1.00 30.21 130 VAL B N 1
ATOM 4995 C CA . VAL B 1 130 ? 30.307 -83.799 22.213 1.00 33.12 130 VAL B CA 1
ATOM 4996 C C . VAL B 1 130 ? 31.754 -84.075 22.602 1.00 33.70 130 VAL B C 1
ATOM 4997 O O . VAL B 1 130 ? 32.213 -83.659 23.672 1.00 34.06 130 VAL B O 1
ATOM 5010 N N . ARG B 1 131 ? 32.498 -84.778 21.742 1.00 34.28 131 ARG B N 1
ATOM 5011 C CA . ARG B 1 131 ? 33.897 -85.069 22.046 1.00 33.77 131 ARG B CA 1
ATOM 5012 C C . ARG B 1 131 ? 34.709 -83.787 22.185 1.00 35.31 131 ARG B C 1
ATOM 5013 O O . ARG B 1 131 ? 35.549 -83.671 23.085 1.00 35.12 131 ARG B O 1
ATOM 5034 N N . ILE B 1 132 ? 34.467 -82.811 21.309 1.00 36.70 132 ILE B N 1
ATOM 5035 C CA . ILE B 1 132 ? 35.237 -81.571 21.345 1.00 40.14 132 ILE B CA 1
ATOM 5036 C C . ILE B 1 132 ? 34.897 -80.765 22.593 1.00 34.89 132 ILE B C 1
ATOM 5037 O O . ILE B 1 132 ? 35.782 -80.188 23.236 1.00 38.54 132 ILE B O 1
ATOM 5053 N N . ILE B 1 133 ? 33.614 -80.709 22.958 1.00 31.37 133 ILE B N 1
ATOM 5054 C CA . ILE B 1 133 ? 33.211 -79.958 24.145 1.00 32.34 133 ILE B CA 1
ATOM 5055 C C . ILE B 1 133 ? 33.806 -80.588 25.397 1.00 30.52 133 ILE B C 1
ATOM 5056 O O . ILE B 1 133 ? 34.323 -79.888 26.275 1.00 33.08 133 ILE B O 1
ATOM 5072 N N . ARG B 1 134 ? 33.739 -81.917 25.500 1.00 34.31 134 ARG B N 1
ATOM 5073 C CA . ARG B 1 134 ? 34.303 -82.601 26.660 1.00 34.72 134 ARG B CA 1
ATOM 5074 C C . ARG B 1 134 ? 35.804 -82.361 26.767 1.00 41.38 134 ARG B C 1
ATOM 5075 O O . ARG B 1 134 ? 36.331 -82.155 27.866 1.00 36.96 134 ARG B O 1
ATOM 5096 N N . ALA B 1 135 ? 36.509 -82.385 25.636 1.00 44.04 135 ALA B N 1
ATOM 5097 C CA . ALA B 1 135 ? 37.949 -82.153 25.659 1.00 44.02 135 ALA B CA 1
ATOM 5098 C C . ALA B 1 135 ? 38.266 -80.724 26.080 1.00 41.65 135 ALA B C 1
ATOM 5099 O O . ALA B 1 135 ? 39.105 -80.497 26.960 1.00 40.17 135 ALA B O 1
ATOM 5106 N N . GLY B 1 136 ? 37.600 -79.744 25.466 1.00 34.54 136 GLY B N 1
ATOM 5107 C CA . GLY B 1 136 ? 37.829 -78.360 25.842 1.00 37.06 136 GLY B CA 1
ATOM 5108 C C . GLY B 1 136 ? 37.482 -78.080 27.291 1.00 40.71 136 GLY B C 1
ATOM 5109 O O . GLY B 1 136 ? 38.110 -77.234 27.932 1.00 43.78 136 GLY B O 1
ATOM 5113 N N . HIS B 1 137 ? 36.476 -78.777 27.825 1.00 36.72 137 HIS B N 1
ATOM 5114 C CA . HIS B 1 137 ? 36.159 -78.653 29.243 1.00 37.15 137 HIS B CA 1
ATOM 5115 C C . HIS B 1 137 ? 37.301 -79.186 30.100 1.00 41.11 137 HIS B C 1
ATOM 5116 O O . HIS B 1 137 ? 37.735 -78.534 31.057 1.00 39.81 137 HIS B O 1
ATOM 5130 N N . ALA B 1 138 ? 37.803 -80.377 29.767 1.00 34.39 138 ALA B N 1
ATOM 5131 C CA . ALA B 1 138 ? 38.918 -80.945 30.517 1.00 45.29 138 ALA B CA 1
ATOM 5132 C C . ALA B 1 138 ? 40.175 -80.096 30.374 1.00 42.43 138 ALA B C 1
ATOM 5133 O O . ALA B 1 138 ? 41.018 -80.080 31.278 1.00 45.47 138 ALA B O 1
ATOM 5140 N N . ALA B 1 139 ? 40.316 -79.385 29.252 1.00 37.55 139 ALA B N 1
ATOM 5141 C CA . ALA B 1 139 ? 41.449 -78.490 29.052 1.00 39.63 139 ALA B CA 1
ATOM 5142 C C . ALA B 1 139 ? 41.349 -77.219 29.882 1.00 44.99 139 ALA B C 1
ATOM 5143 O O . ALA B 1 139 ? 42.326 -76.465 29.947 1.00 48.41 139 ALA B O 1
ATOM 5150 N N . GLY B 1 140 ? 40.205 -76.963 30.513 1.00 41.56 140 GLY B N 1
ATOM 5151 C CA . GLY B 1 140 ? 40.001 -75.720 31.226 1.00 43.52 140 GLY B CA 1
ATOM 5152 C C . GLY B 1 140 ? 39.634 -74.548 30.348 1.00 42.31 140 GLY B C 1
ATOM 5153 O O . GLY B 1 140 ? 39.566 -73.419 30.847 1.00 48.56 140 GLY B O 1
ATOM 5157 N N . GLU B 1 141 ? 39.397 -74.776 29.057 1.00 42.64 141 GLU B N 1
ATOM 5158 C CA . GLU B 1 141 ? 39.035 -73.710 28.133 1.00 40.48 141 GLU B CA 1
ATOM 5159 C C . GLU B 1 141 ? 37.531 -73.473 28.092 1.00 41.92 141 GLU B C 1
ATOM 5160 O O . GLU B 1 141 ? 37.086 -72.321 28.038 1.00 46.13 141 GLU B O 1
ATOM 5172 N N . PHE B 1 142 ? 36.739 -74.541 28.110 1.00 40.49 142 PHE B N 1
ATOM 5173 C CA . PHE B 1 142 ? 35.289 -74.431 28.094 1.00 38.96 142 PHE B CA 1
ATOM 5174 C C . PHE B 1 142 ? 34.733 -74.468 29.509 1.00 38.42 142 PHE B C 1
ATOM 5175 O O . PHE B 1 142 ? 35.161 -75.275 30.339 1.00 40.18 142 PHE B O 1
ATOM 5192 N N . THR B 1 143 ? 33.771 -73.590 29.772 1.00 34.09 143 THR B N 1
ATOM 5193 C CA . THR B 1 143 ? 32.985 -73.619 30.997 1.00 36.99 143 THR B CA 1
ATOM 5194 C C . THR B 1 143 ? 31.607 -74.184 30.684 1.00 37.87 143 THR B C 1
ATOM 5195 O O . THR B 1 143 ? 30.911 -73.677 29.798 1.00 40.56 143 THR B O 1
ATOM 5206 N N . LEU B 1 144 ? 31.221 -75.227 31.408 1.00 40.41 144 LEU B N 1
ATOM 5207 C CA . LEU B 1 144 ? 29.974 -75.938 31.162 1.00 41.02 144 LEU B CA 1
ATOM 5208 C C . LEU B 1 144 ? 28.970 -75.620 32.260 1.00 44.40 144 LEU B C 1
ATOM 5209 O O . LEU B 1 144 ? 29.187 -75.969 33.425 1.00 49.68 144 LEU B O 1
ATOM 5225 N N . ARG B 1 145 ? 27.879 -74.959 31.882 1.00 46.17 145 ARG B N 1
ATOM 5226 C CA . ARG B 1 145 ? 26.709 -74.817 32.736 1.00 54.49 145 ARG B CA 1
ATOM 5227 C C . ARG B 1 145 ? 25.622 -75.817 32.368 1.00 48.34 145 ARG B C 1
ATOM 5228 O O . ARG B 1 145 ? 24.511 -75.741 32.901 1.00 51.09 145 ARG B O 1
ATOM 5249 N N . ASP B 1 146 ? 25.926 -76.747 31.467 1.00 42.07 146 ASP B N 1
ATOM 5250 C CA . ASP B 1 146 ? 24.971 -77.734 30.985 1.00 41.11 146 ASP B CA 1
ATOM 5251 C C . ASP B 1 146 ? 25.774 -78.901 30.429 1.00 36.56 146 ASP B C 1
ATOM 5252 O O . ASP B 1 146 ? 26.987 -78.801 30.232 1.00 38.12 146 ASP B O 1
ATOM 5261 N N . SER B 1 147 ? 25.088 -80.012 30.181 1.00 35.09 147 SER B N 1
ATOM 5262 C CA . SER B 1 147 ? 25.765 -81.190 29.658 1.00 35.07 147 SER B CA 1
ATOM 5263 C C . SER B 1 147 ? 26.272 -80.929 28.244 1.00 38.85 147 SER B C 1
ATOM 5264 O O . SER B 1 147 ? 25.674 -80.173 27.474 1.00 34.51 147 SER B O 1
ATOM 5272 N N . ALA B 1 148 ? 27.396 -81.566 27.907 1.00 36.83 148 ALA B N 1
ATOM 5273 C CA . ALA B 1 148 ? 27.923 -81.456 26.551 1.00 36.90 148 ALA B CA 1
ATOM 5274 C C . ALA B 1 148 ? 26.894 -81.920 25.529 1.00 36.29 148 ALA B C 1
ATOM 5275 O O . ALA B 1 148 ? 26.754 -81.314 24.459 1.00 29.20 148 ALA B O 1
ATOM 5282 N N . GLU B 1 149 ? 26.162 -82.992 25.843 1.00 30.73 149 GLU B N 1
ATOM 5283 C CA . GLU B 1 149 ? 25.149 -83.495 24.921 1.00 37.41 149 GLU B CA 1
ATOM 5284 C C . GLU B 1 149 ? 24.085 -82.438 24.639 1.00 33.39 149 GLU B C 1
ATOM 5285 O O . GLU B 1 149 ? 23.692 -82.235 23.484 1.00 28.85 149 GLU B O 1
ATOM 5297 N N . ASN B 1 150 ? 23.609 -81.753 25.681 1.00 36.09 150 ASN B N 1
ATOM 5298 C CA . ASN B 1 150 ? 22.601 -80.715 25.488 1.00 36.56 150 ASN B CA 1
ATOM 5299 C C . ASN B 1 150 ? 23.168 -79.529 24.718 1.00 32.30 150 ASN B C 1
ATOM 5300 O O . ASN B 1 150 ? 22.508 -78.992 23.822 1.00 36.03 150 ASN B O 1
ATOM 5311 N N . ILE B 1 151 ? 24.387 -79.103 25.058 1.00 26.92 151 ILE B N 1
ATOM 5312 C CA . ILE B 1 151 ? 25.021 -77.999 24.344 1.00 29.70 151 ILE B CA 1
ATOM 5313 C C . ILE B 1 151 ? 25.180 -78.342 22.869 1.00 33.68 151 ILE B C 1
ATOM 5314 O O . ILE B 1 151 ? 24.944 -77.504 21.990 1.00 26.45 151 ILE B O 1
ATOM 5330 N N . ALA B 1 152 ? 25.574 -79.581 22.574 1.00 29.10 152 ALA B N 1
ATOM 5331 C CA . ALA B 1 152 ? 25.854 -79.958 21.193 1.00 25.87 152 ALA B CA 1
ATOM 5332 C C . ALA B 1 152 ? 24.587 -79.957 20.345 1.00 27.86 152 ALA B C 1
ATOM 5333 O O . ALA B 1 152 ? 24.621 -79.556 19.176 1.00 28.62 152 ALA B O 1
ATOM 5340 N N . TRP B 1 153 ? 23.459 -80.405 20.908 1.00 28.71 153 TRP B N 1
ATOM 5341 C CA . TRP B 1 153 ? 22.217 -80.414 20.140 1.00 30.24 153 TRP B CA 1
ATOM 5342 C C . TRP B 1 153 ? 21.759 -78.998 19.815 1.00 33.18 153 TRP B C 1
ATOM 5343 O O . TRP B 1 153 ? 21.232 -78.746 18.726 1.00 30.26 153 TRP B O 1
ATOM 5364 N N . ARG B 1 154 ? 21.945 -78.060 20.746 1.00 35.36 154 ARG B N 1
ATOM 5365 C CA . ARG B 1 154 ? 21.559 -76.678 20.480 1.00 34.82 154 ARG B CA 1
ATOM 5366 C C . ARG B 1 154 ? 22.455 -76.051 19.420 1.00 30.73 154 ARG B C 1
ATOM 5367 O O . ARG B 1 154 ? 21.969 -75.350 18.525 1.00 36.89 154 ARG B O 1
ATOM 5388 N N . LEU B 1 155 ? 23.764 -76.296 19.498 1.00 29.43 155 LEU B N 1
ATOM 5389 C CA . LEU B 1 155 ? 24.671 -75.762 18.490 1.00 30.35 155 LEU B CA 1
ATOM 5390 C C . LEU B 1 155 ? 24.375 -76.352 17.116 1.00 29.21 155 LEU B C 1
ATOM 5391 O O . LEU B 1 155 ? 24.379 -75.633 16.111 1.00 31.37 155 LEU B O 1
ATOM 5407 N N . ILE B 1 156 ? 24.114 -77.659 17.049 1.00 30.27 156 ILE B N 1
ATOM 5408 C CA . ILE B 1 156 ? 23.752 -78.271 15.773 1.00 28.83 156 ILE B CA 1
ATOM 5409 C C . ILE B 1 156 ? 22.420 -77.721 15.283 1.00 32.50 156 ILE B C 1
ATOM 5410 O O . ILE B 1 156 ? 22.257 -77.419 14.095 1.00 30.95 156 ILE B O 1
ATOM 5426 N N . SER B 1 157 ? 21.445 -77.587 16.185 1.00 31.52 157 SER B N 1
ATOM 5427 C CA . SER B 1 157 ? 20.177 -76.971 15.809 1.00 37.84 157 SER B CA 1
ATOM 5428 C C . SER B 1 157 ? 20.395 -75.559 15.281 1.00 34.80 157 SER B C 1
ATOM 5429 O O . SER B 1 157 ? 19.802 -75.166 14.271 1.00 32.57 157 SER B O 1
ATOM 5437 N N . LEU B 1 158 ? 21.257 -74.786 15.945 1.00 37.81 158 LEU B N 1
ATOM 5438 C CA . LEU B 1 158 ? 21.544 -73.433 15.483 1.00 35.58 158 LEU B CA 1
ATOM 5439 C C . LEU B 1 158 ? 22.099 -73.447 14.064 1.00 40.30 158 LEU B C 1
ATOM 5440 O O . LEU B 1 158 ? 21.696 -72.635 13.224 1.00 38.10 158 LEU B O 1
ATOM 5456 N N . VAL B 1 159 ? 23.017 -74.370 13.774 1.00 28.10 159 VAL B N 1
ATOM 5457 C CA . VAL B 1 159 ? 23.619 -74.434 12.446 1.00 32.02 159 VAL B CA 1
ATOM 5458 C C . VAL B 1 159 ? 22.579 -74.833 11.406 1.00 35.16 159 VAL B C 1
ATOM 5459 O O . VAL B 1 159 ? 22.494 -74.232 10.329 1.00 36.53 159 VAL B O 1
ATOM 5472 N N . CYS B 1 160 ? 21.774 -75.853 11.708 1.00 32.61 160 CYS B N 1
ATOM 5473 C CA . CYS B 1 160 ? 20.802 -76.343 10.735 1.00 31.31 160 CYS B CA 1
ATOM 5474 C C . CYS B 1 160 ? 19.740 -75.291 10.439 1.00 26.34 160 CYS B C 1
ATOM 5475 O O . CYS B 1 160 ? 19.409 -75.036 9.276 1.00 28.29 160 CYS B O 1
ATOM 5483 N N . GLY B 1 161 ? 19.186 -74.676 11.483 1.00 30.04 161 GLY B N 1
ATOM 5484 C CA . GLY B 1 161 ? 18.193 -73.637 11.270 1.00 31.83 161 GLY B CA 1
ATOM 5485 C C . GLY B 1 161 ? 18.757 -72.454 10.510 1.00 34.86 161 GLY B C 1
ATOM 5486 O O . GLY B 1 161 ? 18.133 -71.945 9.577 1.00 36.60 161 GLY B O 1
ATOM 5490 N N . LEU B 1 162 ? 19.955 -72.009 10.893 1.00 34.39 162 LEU B N 1
ATOM 5491 C CA . LEU B 1 162 ? 20.592 -70.894 10.204 1.00 34.34 162 LEU B CA 1
ATOM 5492 C C . LEU B 1 162 ? 20.894 -71.247 8.752 1.00 43.03 162 LEU B C 1
ATOM 5493 O O . LEU B 1 162 ? 20.754 -70.403 7.858 1.00 38.89 162 LEU B O 1
ATOM 5509 N N . ASP B 1 163 ? 21.304 -72.493 8.494 1.00 35.83 163 ASP B N 1
ATOM 5510 C CA . ASP B 1 163 ? 21.555 -72.912 7.119 1.00 36.11 163 ASP B CA 1
ATOM 5511 C C . ASP B 1 163 ? 20.260 -72.978 6.321 1.00 39.14 163 ASP B C 1
ATOM 5512 O O . ASP B 1 163 ? 20.249 -72.678 5.122 1.00 35.69 163 ASP B O 1
ATOM 5521 N N . GLY B 1 164 ? 19.162 -73.379 6.963 1.00 36.09 164 GLY B N 1
ATOM 5522 C CA . GLY B 1 164 ? 17.883 -73.392 6.274 1.00 39.93 164 GLY B CA 1
ATOM 5523 C C . GLY B 1 164 ? 17.472 -72.008 5.809 1.00 47.32 164 GLY B C 1
ATOM 5524 O O . GLY B 1 164 ? 16.871 -71.851 4.743 1.00 48.20 164 GLY B O 1
ATOM 5528 N N . ILE B 1 165 ? 17.796 -70.987 6.601 1.00 39.74 165 ILE B N 1
ATOM 5529 C CA . ILE B 1 165 ? 17.522 -69.610 6.206 1.00 45.16 165 ILE B CA 1
ATOM 5530 C C . ILE B 1 165 ? 18.532 -69.143 5.166 1.00 45.48 165 ILE B C 1
ATOM 5531 O O . ILE B 1 165 ? 18.176 -68.461 4.198 1.00 45.19 165 ILE B O 1
ATOM 5547 N N . TYR B 1 166 ? 19.803 -69.503 5.352 1.00 48.78 166 TYR B N 1
ATOM 5548 C CA . TYR B 1 166 ? 20.850 -69.093 4.422 1.00 47.95 166 TYR B CA 1
ATOM 5549 C C . TYR B 1 166 ? 20.535 -69.532 2.997 1.00 44.99 166 TYR B C 1
ATOM 5550 O O . TYR B 1 166 ? 20.689 -68.750 2.051 1.00 49.76 166 TYR B O 1
ATOM 5568 N N . VAL B 1 167 ? 20.086 -70.776 2.819 1.00 45.30 167 VAL B N 1
ATOM 5569 C CA . VAL B 1 167 ? 19.815 -71.286 1.480 1.00 45.00 167 VAL B CA 1
ATOM 5570 C C . VAL B 1 167 ? 18.631 -70.583 0.829 1.00 48.38 167 VAL B C 1
ATOM 5571 O O . VAL B 1 167 ? 18.504 -70.605 -0.400 1.00 49.19 167 VAL B O 1
ATOM 5584 N N . LEU B 1 168 ? 17.754 -69.961 1.618 1.00 50.75 168 LEU B N 1
ATOM 5585 C CA . LEU B 1 168 ? 16.602 -69.276 1.041 1.00 54.35 168 LEU B CA 1
ATOM 5586 C C . LEU B 1 168 ? 17.039 -68.091 0.190 1.00 56.49 168 LEU B C 1
ATOM 5587 O O . LEU B 1 168 ? 16.564 -67.915 -0.938 1.00 63.80 168 LEU B O 1
ATOM 5603 N N . GLY B 1 169 ? 17.941 -67.265 0.713 1.00 56.73 169 GLY B N 1
ATOM 5604 C CA . GLY B 1 169 ? 18.421 -66.107 -0.014 1.00 59.21 169 GLY B CA 1
ATOM 5605 C C . GLY B 1 169 ? 18.522 -64.860 0.841 1.00 65.51 169 GLY B C 1
ATOM 5606 O O . GLY B 1 169 ? 18.814 -63.775 0.328 1.00 68.23 169 GLY B O 1
ATOM 5627 N N . PRO B 1 171 ? 19.702 -61.892 2.449 1.00 84.76 171 PRO B N 1
ATOM 5628 C CA . PRO B 1 171 ? 20.942 -61.102 2.450 1.00 87.44 171 PRO B CA 1
ATOM 5629 C C . PRO B 1 171 ? 21.418 -60.752 3.847 1.00 88.95 171 PRO B C 1
ATOM 5630 O O . PRO B 1 171 ? 22.605 -60.452 4.025 1.00 89.01 171 PRO B O 1
ATOM 5641 N N . GLU B 1 172 ? 20.531 -60.791 4.844 1.00 90.06 172 GLU B N 1
ATOM 5642 C CA . GLU B 1 172 ? 20.918 -60.515 6.220 1.00 92.80 172 GLU B CA 1
ATOM 5643 C C . GLU B 1 172 ? 21.599 -61.706 6.882 1.00 85.20 172 GLU B C 1
ATOM 5644 O O . GLU B 1 172 ? 22.249 -61.533 7.919 1.00 84.35 172 GLU B O 1
ATOM 5656 N N . VAL B 1 173 ? 21.465 -62.898 6.313 1.00 78.33 173 VAL B N 1
ATOM 5657 C CA . VAL B 1 173 ? 22.112 -64.103 6.830 1.00 72.76 173 VAL B CA 1
ATOM 5658 C C . VAL B 1 173 ? 22.936 -64.681 5.684 1.00 67.12 173 VAL B C 1
ATOM 5659 O O . VAL B 1 173 ? 22.483 -65.564 4.950 1.00 58.70 173 VAL B O 1
ATOM 5672 N N . ASP B 1 174 ? 24.157 -64.181 5.523 1.00 72.86 174 ASP B N 1
ATOM 5673 C CA . ASP B 1 174 ? 25.095 -64.703 4.545 1.00 72.66 174 ASP B CA 1
ATOM 5674 C C . ASP B 1 174 ? 26.158 -65.535 5.264 1.00 74.86 174 ASP B C 1
ATOM 5675 O O . ASP B 1 174 ? 26.062 -65.801 6.466 1.00 71.05 174 ASP B O 1
ATOM 5684 N N . ASP B 1 175 ? 27.183 -65.966 4.525 1.00 81.32 175 ASP B N 1
ATOM 5685 C CA . ASP B 1 175 ? 28.251 -66.752 5.134 1.00 89.89 175 ASP B CA 1
ATOM 5686 C C . ASP B 1 175 ? 28.933 -65.979 6.256 1.00 84.39 175 ASP B C 1
ATOM 5687 O O . ASP B 1 175 ? 29.332 -66.565 7.270 1.00 83.07 175 ASP B O 1
ATOM 5696 N N . ALA B 1 176 ? 29.077 -64.662 6.094 1.00 76.39 176 ALA B N 1
ATOM 5697 C CA . ALA B 1 176 ? 29.703 -63.851 7.133 1.00 70.71 176 ALA B CA 1
ATOM 5698 C C . ALA B 1 176 ? 28.853 -63.831 8.397 1.00 64.79 176 ALA B C 1
ATOM 5699 O O . ALA B 1 176 ? 29.367 -64.010 9.508 1.00 58.76 176 ALA B O 1
ATOM 5706 N N . ALA B 1 177 ? 27.545 -63.608 8.249 1.00 57.71 177 ALA B N 1
ATOM 5707 C CA . ALA B 1 177 ? 26.659 -63.614 9.408 1.00 49.58 177 ALA B CA 1
ATOM 5708 C C . ALA B 1 177 ? 26.606 -64.996 10.048 1.00 39.77 177 ALA B C 1
ATOM 5709 O O . ALA B 1 177 ? 26.564 -65.118 11.278 1.00 37.32 177 ALA B O 1
ATOM 5716 N N . PHE B 1 178 ? 26.602 -66.049 9.228 1.00 40.59 178 PHE B N 1
ATOM 5717 C CA . PHE B 1 178 ? 26.622 -67.408 9.759 1.00 43.69 178 PHE B CA 1
ATOM 5718 C C . PHE B 1 178 ? 27.807 -67.606 10.694 1.00 45.56 178 PHE B C 1
ATOM 5719 O O . PHE B 1 178 ? 27.657 -68.112 11.812 1.00 41.97 178 PHE B O 1
ATOM 5736 N N . THR B 1 179 ? 29.000 -67.207 10.249 1.00 49.29 179 THR B N 1
ATOM 5737 C CA . THR B 1 179 ? 30.190 -67.322 11.084 1.00 43.48 179 THR B CA 1
ATOM 5738 C C . THR B 1 179 ? 30.024 -66.545 12.385 1.00 39.89 179 THR B C 1
ATOM 5739 O O . THR B 1 179 ? 30.265 -67.077 13.474 1.00 36.90 179 THR B O 1
ATOM 5750 N N . ARG B 1 180 ? 29.617 -65.278 12.290 1.00 44.35 180 ARG B N 1
ATOM 5751 C CA . ARG B 1 180 ? 29.490 -64.455 13.489 1.00 49.13 180 ARG B CA 1
ATOM 5752 C C . ARG B 1 180 ? 28.466 -65.037 14.456 1.00 41.26 180 ARG B C 1
ATOM 5753 O O . ARG B 1 180 ? 28.668 -65.007 15.676 1.00 46.17 180 ARG B O 1
ATOM 5774 N N . HIS B 1 181 ? 27.362 -65.577 13.934 1.00 38.29 181 HIS B N 1
ATOM 5775 C CA . HIS B 1 181 ? 26.350 -66.173 14.802 1.00 37.39 181 HIS B CA 1
ATOM 5776 C C . HIS B 1 181 ? 26.890 -67.413 15.504 1.00 35.57 181 HIS B C 1
ATOM 5777 O O . HIS B 1 181 ? 26.699 -67.587 16.713 1.00 33.35 181 HIS B O 1
ATOM 5791 N N . LEU B 1 182 ? 27.570 -68.289 14.761 1.00 35.67 182 LEU B N 1
ATOM 5792 C CA . LEU B 1 182 ? 28.116 -69.499 15.369 1.00 31.95 182 LEU B CA 1
ATOM 5793 C C . LEU B 1 182 ? 29.160 -69.157 16.425 1.00 33.81 182 LEU B C 1
ATOM 5794 O O . LEU B 1 182 ? 29.155 -69.727 17.522 1.00 34.61 182 LEU B O 1
ATOM 5810 N N . GLN B 1 183 ? 30.060 -68.222 16.117 1.00 37.75 183 GLN B N 1
ATOM 5811 C CA . GLN B 1 183 ? 31.049 -67.801 17.104 1.00 39.44 183 GLN B CA 1
ATOM 5812 C C . GLN B 1 183 ? 30.376 -67.212 18.337 1.00 35.41 183 GLN B C 1
ATOM 5813 O O . GLN B 1 183 ? 30.852 -67.398 19.463 1.00 35.98 183 GLN B O 1
ATOM 5827 N N . HIS B 1 184 ? 29.261 -66.507 18.145 1.00 37.35 184 HIS B N 1
ATOM 5828 C CA . HIS B 1 184 ? 28.596 -65.859 19.271 1.00 42.09 184 HIS B CA 1
ATOM 5829 C C . HIS B 1 184 ? 27.975 -66.883 20.213 1.00 41.75 184 HIS B C 1
ATOM 5830 O O . HIS B 1 184 ? 28.064 -66.738 21.437 1.00 45.37 184 HIS B O 1
ATOM 5844 N N . VAL B 1 185 ? 27.335 -67.921 19.668 1.00 41.02 185 VAL B N 1
ATOM 5845 C CA . VAL B 1 185 ? 26.686 -68.910 20.525 1.00 41.71 185 VAL B CA 1
ATOM 5846 C C . VAL B 1 185 ? 27.719 -69.771 21.239 1.00 38.22 185 VAL B C 1
ATOM 5847 O O . VAL B 1 185 ? 27.509 -70.178 22.388 1.00 35.92 185 VAL B O 1
ATOM 5860 N N . ILE B 1 186 ? 28.843 -70.069 20.585 1.00 34.21 186 ILE B N 1
ATOM 5861 C CA . ILE B 1 186 ? 29.929 -70.762 21.271 1.00 38.19 186 ILE B CA 1
ATOM 5862 C C . ILE B 1 186 ? 30.393 -69.944 22.470 1.00 40.29 186 ILE B C 1
ATOM 5863 O O . ILE B 1 186 ? 30.649 -70.487 23.551 1.00 38.38 186 ILE B O 1
ATOM 5879 N N . GLN B 1 187 ? 30.491 -68.623 22.302 1.00 41.02 187 GLN B N 1
ATOM 5880 C CA . GLN B 1 187 ? 30.872 -67.758 23.414 1.00 44.15 187 GLN B CA 1
ATOM 5881 C C . GLN B 1 187 ? 29.882 -67.870 24.567 1.00 40.08 187 GLN B C 1
ATOM 5882 O O . GLN B 1 187 ? 30.282 -67.931 25.735 1.00 38.30 187 GLN B O 1
ATOM 5896 N N . LEU B 1 188 ? 28.584 -67.900 24.259 1.00 33.97 188 LEU B N 1
ATOM 5897 C CA . LEU B 1 188 ? 27.574 -67.933 25.312 1.00 43.01 188 LEU B CA 1
ATOM 5898 C C . LEU B 1 188 ? 27.522 -69.293 25.998 1.00 48.26 188 LEU B C 1
ATOM 5899 O O . LEU B 1 188 ? 27.420 -69.370 27.228 1.00 49.78 188 LEU B O 1
ATOM 5915 N N . GLU B 1 189 ? 27.588 -70.377 25.222 1.00 51.79 189 GLU B N 1
ATOM 5916 C CA . GLU B 1 189 ? 27.407 -71.713 25.783 1.00 56.44 189 GLU B CA 1
ATOM 5917 C C . GLU B 1 189 ? 28.623 -72.192 26.566 1.00 50.82 189 GLU B C 1
ATOM 5918 O O . GLU B 1 189 ? 28.470 -72.968 27.517 1.00 49.05 189 GLU B O 1
ATOM 5930 N N . LEU B 1 190 ? 29.828 -71.748 26.195 1.00 41.39 190 LEU B N 1
ATOM 5931 C CA . LEU B 1 190 ? 31.052 -72.347 26.708 1.00 37.30 190 LEU B CA 1
ATOM 5932 C C . LEU B 1 190 ? 32.049 -71.350 27.281 1.00 42.20 190 LEU B C 1
ATOM 5933 O O . LEU B 1 190 ? 33.139 -71.765 27.693 1.00 39.27 190 LEU B O 1
ATOM 5949 N N . PHE B 1 191 ? 31.718 -70.062 27.328 1.00 50.54 191 PHE B N 1
ATOM 5950 C CA . PHE B 1 191 ? 32.619 -69.047 27.865 1.00 58.03 191 PHE B CA 1
ATOM 5951 C C . PHE B 1 191 ? 31.839 -68.068 28.737 1.00 73.43 191 PHE B C 1
ATOM 5952 O O . PHE B 1 191 ? 31.955 -66.849 28.607 1.00 72.70 191 PHE B O 1
ATOM 5969 N N . SER B 1 192 ? 31.032 -68.605 29.647 1.00 90.12 192 SER B N 1
ATOM 5970 C CA . SER B 1 192 ? 30.257 -67.782 30.569 1.00 110.16 192 SER B CA 1
ATOM 5971 C C . SER B 1 192 ? 30.377 -68.310 31.995 1.00 117.70 192 SER B C 1
ATOM 5972 O O . SER B 1 192 ? 30.135 -69.489 32.253 1.00 119.25 192 SER B O 1
ATOM 5980 N N . GLY C 1 2 ? 14.620 -114.283 -28.980 1.00 77.09 2 GLY C N 1
ATOM 5981 C CA . GLY C 1 2 ? 15.616 -115.074 -28.282 1.00 79.48 2 GLY C CA 1
ATOM 5982 C C . GLY C 1 2 ? 16.460 -114.246 -27.333 1.00 75.71 2 GLY C C 1
ATOM 5983 O O . GLY C 1 2 ? 16.066 -113.151 -26.930 1.00 71.07 2 GLY C O 1
ATOM 5986 N N . TYR C 1 3 ? 17.629 -114.773 -26.978 1.00 76.66 3 TYR C N 1
ATOM 5987 C CA . TYR C 1 3 ? 18.562 -114.108 -26.071 1.00 74.32 3 TYR C CA 1
ATOM 5988 C C . TYR C 1 3 ? 19.729 -113.578 -26.899 1.00 68.93 3 TYR C C 1
ATOM 5989 O O . TYR C 1 3 ? 20.638 -114.329 -27.265 1.00 73.12 3 TYR C O 1
ATOM 6007 N N . LEU C 1 4 ? 19.694 -112.284 -27.192 1.00 64.68 4 LEU C N 1
ATOM 6008 C CA . LEU C 1 4 ? 20.736 -111.621 -27.959 1.00 56.94 4 LEU C CA 1
ATOM 6009 C C . LEU C 1 4 ? 21.758 -110.978 -27.027 1.00 53.79 4 LEU C C 1
ATOM 6010 O O . LEU C 1 4 ? 21.484 -110.706 -25.856 1.00 54.74 4 LEU C O 1
ATOM 6026 N N . ASN C 1 5 ? 22.950 -110.736 -27.564 1.00 58.20 5 ASN C N 1
ATOM 6027 C CA . ASN C 1 5 ? 23.961 -110.010 -26.815 1.00 64.34 5 ASN C CA 1
ATOM 6028 C C . ASN C 1 5 ? 23.627 -108.519 -26.802 1.00 63.96 5 ASN C C 1
ATOM 6029 O O . ASN C 1 5 ? 22.691 -108.057 -27.459 1.00 58.37 5 ASN C O 1
ATOM 6040 N N . ARG C 1 6 ? 24.413 -107.758 -26.038 1.00 68.76 6 ARG C N 1
ATOM 6041 C CA . ARG C 1 6 ? 24.079 -106.357 -25.802 1.00 69.13 6 ARG C CA 1
ATOM 6042 C C . ARG C 1 6 ? 24.042 -105.563 -27.103 1.00 66.47 6 ARG C C 1
ATOM 6043 O O . ARG C 1 6 ? 23.140 -104.744 -27.311 1.00 62.92 6 ARG C O 1
ATOM 6064 N N . GLU C 1 7 ? 25.009 -105.791 -27.995 1.00 69.29 7 GLU C N 1
ATOM 6065 C CA . GLU C 1 7 ? 25.072 -105.005 -29.223 1.00 71.92 7 GLU C CA 1
ATOM 6066 C C . GLU C 1 7 ? 23.905 -105.327 -30.149 1.00 63.79 7 GLU C C 1
ATOM 6067 O O . GLU C 1 7 ? 23.326 -104.423 -30.764 1.00 56.78 7 GLU C O 1
ATOM 6079 N N . GLU C 1 8 ? 23.543 -106.607 -30.265 1.00 62.91 8 GLU C N 1
ATOM 6080 C CA . GLU C 1 8 ? 22.441 -106.982 -31.144 1.00 64.01 8 GLU C CA 1
ATOM 6081 C C . GLU C 1 8 ? 21.093 -106.595 -30.551 1.00 58.30 8 GLU C C 1
ATOM 6082 O O . GLU C 1 8 ? 20.163 -106.267 -31.297 1.00 50.93 8 GLU C O 1
ATOM 6094 N N . ARG C 1 9 ? 20.965 -106.621 -29.222 1.00 54.23 9 ARG C N 1
ATOM 6095 C CA . ARG C 1 9 ? 19.708 -106.223 -28.597 1.00 49.47 9 ARG C CA 1
ATOM 6096 C C . ARG C 1 9 ? 19.487 -104.719 -28.693 1.00 45.29 9 ARG C C 1
ATOM 6097 O O . ARG C 1 9 ? 18.341 -104.268 -28.799 1.00 42.42 9 ARG C O 1
ATOM 6118 N N . ARG C 1 10 ? 20.558 -103.927 -28.641 1.00 46.64 10 ARG C N 1
ATOM 6119 C CA . ARG C 1 10 ? 20.414 -102.491 -28.852 1.00 45.75 10 ARG C CA 1
ATOM 6120 C C . ARG C 1 10 ? 19.953 -102.200 -30.273 1.00 47.32 10 ARG C C 1
ATOM 6121 O O . ARG C 1 10 ? 19.094 -101.337 -30.493 1.00 41.43 10 ARG C O 1
ATOM 6142 N N . GLU C 1 11 ? 20.501 -102.926 -31.249 1.00 47.80 11 GLU C N 1
ATOM 6143 C CA . GLU C 1 11 ? 20.155 -102.679 -32.644 1.00 50.57 11 GLU C CA 1
ATOM 6144 C C . GLU C 1 11 ? 18.699 -103.029 -32.924 1.00 46.66 11 GLU C C 1
ATOM 6145 O O . GLU C 1 11 ? 18.003 -102.284 -33.624 1.00 41.01 11 GLU C O 1
ATOM 6157 N N . THR C 1 12 ? 18.213 -104.154 -32.391 1.00 42.93 12 THR C N 1
ATOM 6158 C CA . THR C 1 12 ? 16.834 -104.543 -32.664 1.00 43.86 12 THR C CA 1
ATOM 6159 C C . THR C 1 12 ? 15.849 -103.527 -32.102 1.00 41.92 12 THR C C 1
ATOM 6160 O O . THR C 1 12 ? 14.746 -103.369 -32.637 1.00 44.30 12 THR C O 1
ATOM 6171 N N . ILE C 1 13 ? 16.227 -102.831 -31.028 1.00 40.21 13 ILE C N 1
ATOM 6172 C CA . ILE C 1 13 ? 15.384 -101.763 -30.503 1.00 40.75 13 ILE C CA 1
ATOM 6173 C C . ILE C 1 13 ? 15.449 -100.546 -31.414 1.00 40.37 13 ILE C C 1
ATOM 6174 O O . ILE C 1 13 ? 14.422 -99.932 -31.728 1.00 37.50 13 ILE C O 1
ATOM 6207 N N . GLN C 1 15 ? 16.146 -100.593 -34.580 1.00 43.83 15 GLN C N 1
ATOM 6208 C CA . GLN C 1 15 ? 15.381 -100.987 -35.759 1.00 47.34 15 GLN C CA 1
ATOM 6209 C C . GLN C 1 15 ? 13.897 -100.713 -35.559 1.00 45.44 15 GLN C C 1
ATOM 6210 O O . GLN C 1 15 ? 13.238 -100.126 -36.425 1.00 47.54 15 GLN C O 1
ATOM 6224 N N . ALA C 1 16 ? 13.356 -101.128 -34.413 1.00 42.14 16 ALA C N 1
ATOM 6225 C CA . ALA C 1 16 ? 11.947 -100.881 -34.130 1.00 43.23 16 ALA C CA 1
ATOM 6226 C C . ALA C 1 16 ? 11.645 -99.389 -34.089 1.00 37.89 16 ALA C C 1
ATOM 6227 O O . ALA C 1 16 ? 10.644 -98.938 -34.656 1.00 40.35 16 ALA C O 1
ATOM 6234 N N . ALA C 1 17 ? 12.503 -98.607 -33.429 1.00 33.72 17 ALA C N 1
ATOM 6235 C CA . ALA C 1 17 ? 12.264 -97.171 -33.322 1.00 39.17 17 ALA C CA 1
ATOM 6236 C C . ALA C 1 17 ? 12.233 -96.515 -34.696 1.00 41.05 17 ALA C C 1
ATOM 6237 O O . ALA C 1 17 ? 11.446 -95.590 -34.934 1.00 35.74 17 ALA C O 1
ATOM 6261 N N . ARG C 1 19 ? 11.308 -98.042 -37.456 1.00 45.29 19 ARG C N 1
ATOM 6262 C CA . ARG C 1 19 ? 10.050 -98.463 -38.066 1.00 47.00 19 ARG C CA 1
ATOM 6263 C C . ARG C 1 19 ? 8.881 -97.641 -37.539 1.00 41.82 19 ARG C C 1
ATOM 6264 O O . ARG C 1 19 ? 8.016 -97.216 -38.312 1.00 42.21 19 ARG C O 1
ATOM 6285 N N . VAL C 1 20 ? 8.837 -97.406 -36.226 1.00 38.50 20 VAL C N 1
ATOM 6286 C CA . VAL C 1 20 ? 7.759 -96.606 -35.651 1.00 39.39 20 VAL C CA 1
ATOM 6287 C C . VAL C 1 20 ? 7.843 -95.167 -36.143 1.00 38.84 20 VAL C C 1
ATOM 6288 O O . VAL C 1 20 ? 6.821 -94.542 -36.453 1.00 36.67 20 VAL C O 1
ATOM 6301 N N . ALA C 1 21 ? 9.055 -94.615 -36.214 1.00 38.15 21 ALA C N 1
ATOM 6302 C CA . ALA C 1 21 ? 9.220 -93.236 -36.662 1.00 40.56 21 ALA C CA 1
ATOM 6303 C C . ALA C 1 21 ? 8.616 -93.034 -38.045 1.00 43.20 21 ALA C C 1
ATOM 6304 O O . ALA C 1 21 ? 7.866 -92.078 -38.277 1.00 41.84 21 ALA C O 1
ATOM 6311 N N . LEU C 1 22 ? 8.926 -93.934 -38.980 1.00 41.20 22 LEU C N 1
ATOM 6312 C CA . LEU C 1 22 ? 8.426 -93.791 -40.341 1.00 42.90 22 LEU C CA 1
ATOM 6313 C C . LEU C 1 22 ? 6.939 -94.104 -40.438 1.00 49.15 22 LEU C C 1
ATOM 6314 O O . LEU C 1 22 ? 6.256 -93.581 -41.324 1.00 50.00 22 LEU C O 1
ATOM 6330 N N . ASP C 1 23 ? 6.421 -94.943 -39.544 1.00 51.78 23 ASP C N 1
ATOM 6331 C CA . ASP C 1 23 ? 5.030 -95.369 -39.628 1.00 57.77 23 ASP C CA 1
ATOM 6332 C C . ASP C 1 23 ? 4.078 -94.454 -38.870 1.00 58.64 23 ASP C C 1
ATOM 6333 O O . ASP C 1 23 ? 2.921 -94.305 -39.280 1.00 55.66 23 ASP C O 1
ATOM 6342 N N . GLN C 1 24 ? 4.536 -93.830 -37.781 1.00 59.57 24 GLN C N 1
ATOM 6343 C CA . GLN C 1 24 ? 3.658 -93.059 -36.911 1.00 57.64 24 GLN C CA 1
ATOM 6344 C C . GLN C 1 24 ? 4.204 -91.696 -36.514 1.00 50.68 24 GLN C C 1
ATOM 6345 O O . GLN C 1 24 ? 3.459 -90.913 -35.914 1.00 53.44 24 GLN C O 1
ATOM 6359 N N . GLY C 1 25 ? 5.461 -91.384 -36.817 1.00 45.29 25 GLY C N 1
ATOM 6360 C CA . GLY C 1 25 ? 6.034 -90.113 -36.426 1.00 45.79 25 GLY C CA 1
ATOM 6361 C C . GLY C 1 25 ? 6.446 -90.090 -34.965 1.00 44.07 25 GLY C C 1
ATOM 6362 O O . GLY C 1 25 ? 6.313 -91.064 -34.223 1.00 43.91 25 GLY C O 1
ATOM 6366 N N . PHE C 1 26 ? 6.952 -88.928 -34.547 1.00 39.51 26 PHE C N 1
ATOM 6367 C CA . PHE C 1 26 ? 7.493 -88.793 -33.197 1.00 44.21 26 PHE C CA 1
ATOM 6368 C C . PHE C 1 26 ? 6.450 -89.128 -32.137 1.00 46.39 26 PHE C C 1
ATOM 6369 O O . PHE C 1 26 ? 6.781 -89.705 -31.093 1.00 44.29 26 PHE C O 1
ATOM 6386 N N . THR C 1 27 ? 5.188 -88.767 -32.380 1.00 44.98 27 THR C N 1
ATOM 6387 C CA . THR C 1 27 ? 4.147 -88.993 -31.381 1.00 49.74 27 THR C CA 1
ATOM 6388 C C . THR C 1 27 ? 4.019 -90.468 -31.023 1.00 51.04 27 THR C C 1
ATOM 6389 O O . THR C 1 27 ? 3.722 -90.803 -29.870 1.00 51.24 27 THR C O 1
ATOM 6400 N N . GLY C 1 28 ? 4.233 -91.358 -31.987 1.00 52.92 28 GLY C N 1
ATOM 6401 C CA . GLY C 1 28 ? 4.134 -92.780 -31.737 1.00 49.07 28 GLY C CA 1
ATOM 6402 C C . GLY C 1 28 ? 5.381 -93.425 -31.185 1.00 49.27 28 GLY C C 1
ATOM 6403 O O . GLY C 1 28 ? 5.359 -94.616 -30.864 1.00 50.40 28 GLY C O 1
ATOM 6424 N N . THR C 1 30 ? 6.827 -93.903 -28.441 1.00 47.31 30 THR C N 1
ATOM 6425 C CA . THR C 1 30 ? 6.866 -94.108 -27.004 1.00 46.53 30 THR C CA 1
ATOM 6426 C C . THR C 1 30 ? 7.713 -95.333 -26.675 1.00 44.59 30 THR C C 1
ATOM 6427 O O . THR C 1 30 ? 7.947 -96.205 -27.517 1.00 38.56 30 THR C O 1
ATOM 6438 N N . VAL C 1 31 ? 8.180 -95.388 -25.427 1.00 47.47 31 VAL C N 1
ATOM 6439 C CA . VAL C 1 31 ? 8.949 -96.543 -24.974 1.00 47.01 31 VAL C CA 1
ATOM 6440 C C . VAL C 1 31 ? 8.146 -97.821 -25.180 1.00 46.87 31 VAL C C 1
ATOM 6441 O O . VAL C 1 31 ? 8.643 -98.808 -25.734 1.00 42.58 31 VAL C O 1
ATOM 6454 N N . ARG C 1 32 ? 6.885 -97.816 -24.748 1.00 52.40 32 ARG C N 1
ATOM 6455 C CA . ARG C 1 32 ? 6.078 -99.030 -24.808 1.00 56.38 32 ARG C CA 1
ATOM 6456 C C . ARG C 1 32 ? 5.717 -99.391 -26.244 1.00 50.60 32 ARG C C 1
ATOM 6457 O O . ARG C 1 32 ? 5.640 -100.576 -26.590 1.00 51.74 32 ARG C O 1
ATOM 6478 N N . ASN C 1 33 ? 5.490 -98.392 -27.097 1.00 47.27 33 ASN C N 1
ATOM 6479 C CA . ASN C 1 33 ? 5.131 -98.687 -28.480 1.00 50.40 33 ASN C CA 1
ATOM 6480 C C . ASN C 1 33 ? 6.340 -99.174 -29.270 1.00 45.82 33 ASN C C 1
ATOM 6481 O O . ASN C 1 33 ? 6.215 -100.065 -30.119 1.00 39.97 33 ASN C O 1
ATOM 6492 N N . ILE C 1 34 ? 7.520 -98.610 -29.004 1.00 46.63 34 ILE C N 1
ATOM 6493 C CA . ILE C 1 34 ? 8.737 -99.114 -29.635 1.00 46.65 34 ILE C CA 1
ATOM 6494 C C . ILE C 1 34 ? 9.045 -100.522 -29.140 1.00 43.40 34 ILE C C 1
ATOM 6495 O O . ILE C 1 34 ? 9.393 -101.409 -29.928 1.00 38.54 34 ILE C O 1
ATOM 6511 N N . ALA C 1 35 ? 8.931 -100.749 -27.829 1.00 41.50 35 ALA C N 1
ATOM 6512 C CA . ALA C 1 35 ? 9.179 -102.081 -27.288 1.00 40.60 35 ALA C CA 1
ATOM 6513 C C . ALA C 1 35 ? 8.278 -103.114 -27.948 1.00 43.33 35 ALA C C 1
ATOM 6514 O O . ALA C 1 35 ? 8.735 -104.199 -28.328 1.00 47.34 35 ALA C O 1
ATOM 6521 N N . THR C 1 36 ? 6.993 -102.791 -28.100 1.00 44.80 36 THR C N 1
ATOM 6522 C CA . THR C 1 36 ? 6.075 -103.699 -28.777 1.00 49.80 36 THR C CA 1
ATOM 6523 C C . THR C 1 36 ? 6.505 -103.933 -30.219 1.00 48.12 36 THR C C 1
ATOM 6524 O O . THR C 1 36 ? 6.446 -105.062 -30.719 1.00 51.53 36 THR C O 1
ATOM 6535 N N . ALA C 1 37 ? 6.945 -102.875 -30.904 1.00 48.22 37 ALA C N 1
ATOM 6536 C CA . ALA C 1 37 ? 7.432 -103.029 -32.270 1.00 41.82 37 ALA C CA 1
ATOM 6537 C C . ALA C 1 37 ? 8.638 -103.957 -32.318 1.00 44.10 37 ALA C C 1
ATOM 6538 O O . ALA C 1 37 ? 8.779 -104.758 -33.250 1.00 49.00 37 ALA C O 1
ATOM 6545 N N . ALA C 1 38 ? 9.518 -103.868 -31.321 1.00 44.86 38 ALA C N 1
ATOM 6546 C CA . ALA C 1 38 ? 10.677 -104.746 -31.246 1.00 46.02 38 ALA C CA 1
ATOM 6547 C C . ALA C 1 38 ? 10.338 -106.127 -30.703 1.00 48.72 38 ALA C C 1
ATOM 6548 O O . ALA C 1 38 ? 11.153 -107.045 -30.846 1.00 48.90 38 ALA C O 1
ATOM 6555 N N . GLY C 1 39 ? 9.166 -106.296 -30.093 1.00 55.52 39 GLY C N 1
ATOM 6556 C CA . GLY C 1 39 ? 8.804 -107.571 -29.503 1.00 53.82 39 GLY C CA 1
ATOM 6557 C C . GLY C 1 39 ? 9.528 -107.873 -28.212 1.00 55.54 39 GLY C C 1
ATOM 6558 O O . GLY C 1 39 ? 9.800 -109.042 -27.921 1.00 55.07 39 GLY C O 1
ATOM 6562 N N . VAL C 1 40 ? 9.844 -106.847 -27.422 1.00 55.23 40 VAL C N 1
ATOM 6563 C CA . VAL C 1 40 ? 10.622 -107.001 -26.203 1.00 54.28 40 VAL C CA 1
ATOM 6564 C C . VAL C 1 40 ? 9.906 -106.279 -25.068 1.00 52.54 40 VAL C C 1
ATOM 6565 O O . VAL C 1 40 ? 8.992 -105.483 -25.283 1.00 50.65 40 VAL C O 1
ATOM 6578 N N . ALA C 1 41 ? 10.347 -106.566 -23.847 1.00 51.71 41 ALA C N 1
ATOM 6579 C CA . ALA C 1 41 ? 9.796 -105.907 -22.674 1.00 49.90 41 ALA C CA 1
ATOM 6580 C C . ALA C 1 41 ? 10.170 -104.429 -22.667 1.00 45.95 41 ALA C C 1
ATOM 6581 O O . ALA C 1 41 ? 11.255 -104.037 -23.103 1.00 45.73 41 ALA C O 1
ATOM 6588 N N . ALA C 1 42 ? 9.250 -103.604 -22.162 1.00 49.29 42 ALA C N 1
ATOM 6589 C CA . ALA C 1 42 ? 9.484 -102.163 -22.129 1.00 51.63 42 ALA C CA 1
ATOM 6590 C C . ALA C 1 42 ? 10.785 -101.831 -21.409 1.00 52.25 42 ALA C C 1
ATOM 6591 O O . ALA C 1 42 ? 11.504 -100.907 -21.808 1.00 4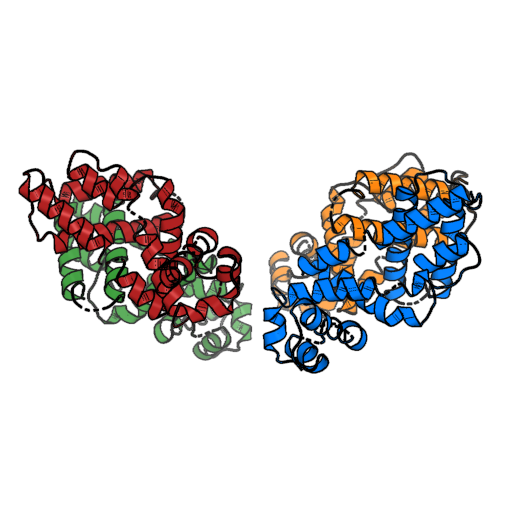6.50 42 ALA C O 1
ATOM 6598 N N . GLY C 1 43 ? 11.107 -102.575 -20.349 1.00 51.59 43 GLY C N 1
ATOM 6599 C CA . GLY C 1 43 ? 12.327 -102.327 -19.604 1.00 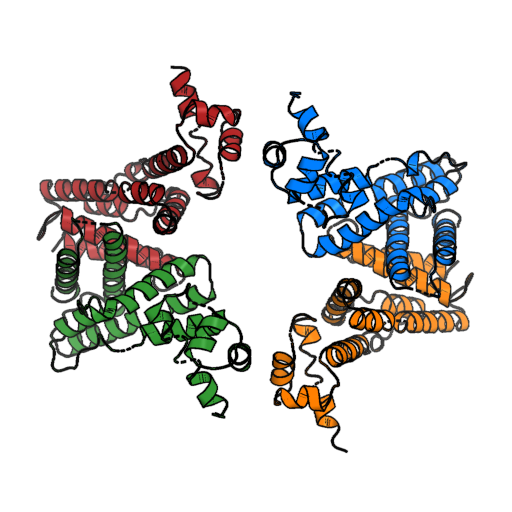55.26 43 GLY C CA 1
ATOM 6600 C C . GLY C 1 43 ? 13.586 -102.423 -20.440 1.00 49.73 43 GLY C C 1
ATOM 6601 O O . GLY C 1 43 ? 14.609 -101.833 -20.077 1.00 44.95 43 GLY C O 1
ATOM 6605 N N . GLN C 1 44 ? 13.534 -103.149 -21.559 1.00 47.68 44 GLN C N 1
ATOM 6606 C CA . GLN C 1 44 ? 14.716 -103.310 -22.399 1.00 46.46 44 GLN C CA 1
ATOM 6607 C C . GLN C 1 44 ? 15.226 -101.967 -22.908 1.00 44.77 44 GLN C C 1
ATOM 6608 O O . GLN C 1 44 ? 16.440 -101.753 -23.003 1.00 41.71 44 GLN C O 1
ATOM 6622 N N . VAL C 1 45 ? 14.315 -101.051 -23.243 1.00 45.45 45 VAL C N 1
ATOM 6623 C CA . VAL C 1 45 ? 14.717 -99.774 -23.831 1.00 47.98 45 VAL C CA 1
ATOM 6624 C C . VAL C 1 45 ? 15.760 -99.090 -22.956 1.00 48.31 45 VAL C C 1
ATOM 6625 O O . VAL C 1 45 ? 16.827 -98.684 -23.430 1.00 49.24 45 VAL C O 1
ATOM 6638 N N . HIS C 1 46 ? 15.468 -98.954 -21.663 1.00 43.01 46 HIS C N 1
ATOM 6639 C CA . HIS C 1 46 ? 16.373 -98.247 -20.767 1.00 46.73 46 HIS C CA 1
ATOM 6640 C C . HIS C 1 46 ? 17.545 -99.100 -20.303 1.00 45.37 46 HIS C C 1
ATOM 6641 O O . HIS C 1 46 ? 18.457 -98.568 -19.660 1.00 43.42 46 HIS C O 1
ATOM 6655 N N . HIS C 1 47 ? 17.551 -100.400 -20.610 1.00 40.75 47 HIS C N 1
ATOM 6656 C CA . HIS C 1 47 ? 18.749 -101.202 -20.398 1.00 47.04 47 HIS C CA 1
ATOM 6657 C C . HIS C 1 47 ? 19.822 -100.908 -21.437 1.00 44.46 47 HIS C C 1
ATOM 6658 O O . HIS C 1 47 ? 20.998 -101.199 -21.195 1.00 44.45 47 HIS C O 1
ATOM 6672 N N . HIS C 1 48 ? 19.444 -100.336 -22.582 1.00 43.05 48 HIS C N 1
ATOM 6673 C CA . HIS C 1 48 ? 20.368 -100.115 -23.682 1.00 48.67 48 HIS C CA 1
ATOM 6674 C C . HIS C 1 48 ? 20.469 -98.663 -24.124 1.00 48.73 48 HIS C C 1
ATOM 6675 O O . HIS C 1 48 ? 21.368 -98.340 -24.907 1.00 51.37 48 HIS C O 1
ATOM 6689 N N . PHE C 1 49 ? 19.586 -97.785 -23.656 1.00 44.19 49 PHE C N 1
ATOM 6690 C CA . PHE C 1 49 ? 19.613 -96.380 -24.032 1.00 45.05 49 PHE C CA 1
ATOM 6691 C C . PHE C 1 49 ? 19.502 -95.518 -22.785 1.00 45.53 49 PHE C C 1
ATOM 6692 O O . PHE C 1 49 ? 18.773 -95.857 -21.848 1.00 42.39 49 PHE C O 1
ATOM 6709 N N . THR C 1 50 ? 20.239 -94.406 -22.779 1.00 50.00 50 THR C N 1
ATOM 6710 C CA . THR C 1 50 ? 20.228 -93.509 -21.629 1.00 52.10 50 THR C CA 1
ATOM 6711 C C . THR C 1 50 ? 18.812 -93.046 -21.311 1.00 50.89 50 THR C C 1
ATOM 6712 O O . THR C 1 50 ? 18.378 -93.078 -20.154 1.00 51.39 50 THR C O 1
ATOM 6723 N N . SER C 1 51 ? 18.074 -92.614 -22.330 1.00 50.89 51 SER C N 1
ATOM 6724 C CA . SER C 1 51 ? 16.738 -92.075 -22.132 1.00 50.41 51 SER C CA 1
ATOM 6725 C C . SER C 1 51 ? 15.929 -92.272 -23.405 1.00 45.72 51 SER C C 1
ATOM 6726 O O . SER C 1 51 ? 16.459 -92.640 -24.456 1.00 43.94 51 SER C O 1
ATOM 6734 N N . SER C 1 52 ? 14.624 -92.019 -23.294 1.00 50.99 52 SER C N 1
ATOM 6735 C CA . SER C 1 52 ? 13.758 -92.086 -24.464 1.00 50.22 52 SER C CA 1
ATOM 6736 C C . SER C 1 52 ? 14.129 -91.021 -25.486 1.00 52.18 52 SER C C 1
ATOM 6737 O O . SER C 1 52 ? 13.987 -91.241 -26.694 1.00 49.63 52 SER C O 1
ATOM 6745 N N . GLY C 1 53 ? 14.613 -89.867 -25.025 1.00 53.69 53 GLY C N 1
ATOM 6746 C CA . GLY C 1 53 ? 15.018 -88.822 -25.950 1.00 54.68 53 GLY C CA 1
ATOM 6747 C C . GLY C 1 53 ? 16.239 -89.204 -26.766 1.00 55.52 53 GLY C C 1
ATOM 6748 O O . GLY C 1 53 ? 16.355 -88.832 -27.937 1.00 50.62 53 GLY C O 1
ATOM 6752 N N . GLU C 1 54 ? 17.169 -89.945 -26.160 1.00 58.62 54 GLU C N 1
ATOM 6753 C CA . GLU C 1 54 ? 18.341 -90.410 -26.895 1.00 63.23 54 GLU C CA 1
ATOM 6754 C C . GLU C 1 54 ? 17.938 -91.372 -28.005 1.00 54.56 54 GLU C C 1
ATOM 6755 O O . GLU C 1 54 ? 18.408 -91.260 -29.144 1.00 50.42 54 GLU C O 1
ATOM 6767 N N . LEU C 1 55 ? 17.062 -92.328 -27.689 1.00 48.11 55 LEU C N 1
ATOM 6768 C CA . LEU C 1 55 ? 16.636 -93.306 -28.684 1.00 42.27 55 LEU C CA 1
ATOM 6769 C C . LEU C 1 55 ? 15.911 -92.634 -29.844 1.00 41.20 55 LEU C C 1
ATOM 6770 O O . LEU C 1 55 ? 16.167 -92.948 -31.012 1.00 37.99 55 LEU C O 1
ATOM 6786 N N . LYS C 1 56 ? 15.002 -91.707 -29.540 1.00 44.13 56 LYS C N 1
ATOM 6787 C CA . LYS C 1 56 ? 14.220 -91.058 -30.587 1.00 48.63 56 LYS C CA 1
ATOM 6788 C C . LYS C 1 56 ? 15.115 -90.251 -31.519 1.00 41.88 56 LYS C C 1
ATOM 6789 O O . LYS C 1 56 ? 15.018 -90.365 -32.746 1.00 37.80 56 LYS C O 1
ATOM 6808 N N . SER C 1 57 ? 16.007 -89.436 -30.954 1.00 38.78 57 SER C N 1
ATOM 6809 C CA . SER C 1 57 ? 16.865 -88.598 -31.785 1.00 42.90 57 SER C CA 1
ATOM 6810 C C . SER C 1 57 ? 17.823 -89.440 -32.618 1.00 42.80 57 SER C C 1
ATOM 6811 O O . SER C 1 57 ? 18.014 -89.173 -33.811 1.00 37.35 57 SER C O 1
ATOM 6819 N N . GLN C 1 58 ? 18.434 -90.463 -32.016 1.00 39.57 58 GLN C N 1
ATOM 6820 C CA . GLN C 1 58 ? 19.350 -91.315 -32.768 1.00 39.50 58 GLN C CA 1
ATOM 6821 C C . GLN C 1 58 ? 18.617 -92.086 -33.859 1.00 41.37 58 GLN C C 1
ATOM 6822 O O . GLN C 1 58 ? 19.127 -92.224 -34.977 1.00 42.14 58 GLN C O 1
ATOM 6836 N N . ALA C 1 59 ? 17.420 -92.594 -33.557 1.00 39.04 59 ALA C N 1
ATOM 6837 C CA . ALA C 1 59 ? 16.619 -93.245 -34.587 1.00 33.13 59 ALA C CA 1
ATOM 6838 C C . ALA C 1 59 ? 16.204 -92.248 -35.663 1.00 36.96 59 ALA C C 1
ATOM 6839 O O . ALA C 1 59 ? 16.185 -92.580 -36.854 1.00 34.71 59 ALA C O 1
ATOM 6846 N N . PHE C 1 60 ? 15.870 -91.019 -35.263 1.00 36.73 60 PHE C N 1
ATOM 6847 C CA . PHE C 1 60 ? 15.530 -89.986 -36.237 1.00 35.20 60 PHE C CA 1
ATOM 6848 C C . PHE C 1 60 ? 16.681 -89.753 -37.208 1.00 34.61 60 PHE C C 1
ATOM 6849 O O . PHE C 1 60 ? 16.479 -89.688 -38.426 1.00 37.75 60 PHE C O 1
ATOM 6866 N N . ILE C 1 61 ? 17.901 -89.630 -36.684 1.00 34.35 61 ILE C N 1
ATOM 6867 C CA . ILE C 1 61 ? 19.060 -89.376 -37.535 1.00 38.34 61 ILE C CA 1
ATOM 6868 C C . ILE C 1 61 ? 19.220 -90.492 -38.561 1.00 38.25 61 ILE C C 1
ATOM 6869 O O . ILE C 1 61 ? 19.403 -90.238 -39.758 1.00 39.90 61 ILE C O 1
ATOM 6885 N N . ARG C 1 62 ? 19.148 -91.746 -38.110 1.00 32.63 62 ARG C N 1
ATOM 6886 C CA . ARG C 1 62 ? 19.365 -92.866 -39.021 1.00 35.71 62 ARG C CA 1
ATOM 6887 C C . ARG C 1 62 ? 18.247 -92.984 -40.051 1.00 34.82 62 ARG C C 1
ATOM 6888 O O . ARG C 1 62 ? 18.482 -93.480 -41.159 1.00 33.24 62 ARG C O 1
ATOM 6909 N N . VAL C 1 63 ? 17.036 -92.536 -39.715 1.00 32.18 63 VAL C N 1
ATOM 6910 C CA . VAL C 1 63 ? 15.956 -92.515 -40.699 1.00 36.99 63 VAL C CA 1
ATOM 6911 C C . VAL C 1 63 ? 16.241 -91.479 -41.782 1.00 30.37 63 VAL C C 1
ATOM 6912 O O . VAL C 1 63 ? 15.956 -91.705 -42.963 1.00 32.00 63 VAL C O 1
ATOM 6925 N N . ILE C 1 64 ? 16.798 -90.329 -41.400 1.00 30.65 64 ILE C N 1
ATOM 6926 C CA . ILE C 1 64 ? 17.144 -89.311 -42.386 1.00 37.80 64 ILE C CA 1
ATOM 6927 C C . ILE C 1 64 ? 18.323 -89.772 -43.235 1.00 36.25 64 ILE C C 1
ATOM 6928 O O . ILE C 1 64 ? 18.371 -89.517 -44.444 1.00 35.99 64 ILE C O 1
ATOM 6944 N N . ARG C 1 65 ? 19.293 -90.457 -42.621 1.00 38.01 65 ARG C N 1
ATOM 6945 C CA . ARG C 1 65 ? 20.395 -91.023 -43.394 1.00 35.29 65 ARG C CA 1
ATOM 6946 C C . ARG C 1 65 ? 19.878 -91.970 -44.469 1.00 38.95 65 ARG C C 1
ATOM 6947 O O . ARG C 1 65 ? 20.378 -91.971 -45.600 1.00 36.79 65 ARG C O 1
ATOM 6968 N N . GLU C 1 66 ? 18.877 -92.787 -44.133 1.00 39.03 66 GLU C N 1
ATOM 6969 C CA . GLU C 1 66 ? 18.297 -93.690 -45.121 1.00 40.30 66 GLU C CA 1
ATOM 6970 C C . GLU C 1 66 ? 17.617 -92.913 -46.241 1.00 33.75 66 GLU C C 1
ATOM 6971 O O . GLU C 1 66 ? 17.713 -93.287 -47.416 1.00 33.06 66 GLU C O 1
ATOM 7017 N N . ASP C 1 69 ? 20.263 -91.776 -48.578 1.00 43.61 69 ASP C N 1
ATOM 7018 C CA . ASP C 1 69 ? 20.698 -92.920 -49.371 1.00 44.92 69 ASP C CA 1
ATOM 7019 C C . ASP C 1 69 ? 19.703 -93.226 -50.484 1.00 43.53 69 ASP C C 1
ATOM 7020 O O . ASP C 1 69 ? 20.097 -93.601 -51.594 1.00 50.44 69 ASP C O 1
ATOM 7029 N N . LEU C 1 70 ? 18.406 -93.074 -50.205 1.00 44.35 70 LEU C N 1
ATOM 7030 C CA . LEU C 1 70 ? 17.391 -93.314 -51.226 1.00 53.92 70 LEU C CA 1
ATOM 7031 C C . LEU C 1 70 ? 17.469 -92.292 -52.353 1.00 50.47 70 LEU C C 1
ATOM 7032 O O . LEU C 1 70 ? 17.140 -92.612 -53.500 1.00 49.14 70 LEU C O 1
ATOM 7048 N N . GLN C 1 71 ? 17.895 -91.067 -52.051 1.00 50.05 71 GLN C N 1
ATOM 7049 C CA . GLN C 1 71 ? 17.924 -89.995 -53.035 1.00 60.85 71 GLN C CA 1
ATOM 7050 C C . GLN C 1 71 ? 19.216 -89.951 -53.838 1.00 52.64 71 GLN C C 1
ATOM 7051 O O . GLN C 1 71 ? 19.280 -89.228 -54.838 1.00 50.76 71 GLN C O 1
ATOM 7065 N N . ARG C 1 72 ? 20.236 -90.701 -53.434 1.00 44.55 72 ARG C N 1
ATOM 7066 C CA . ARG 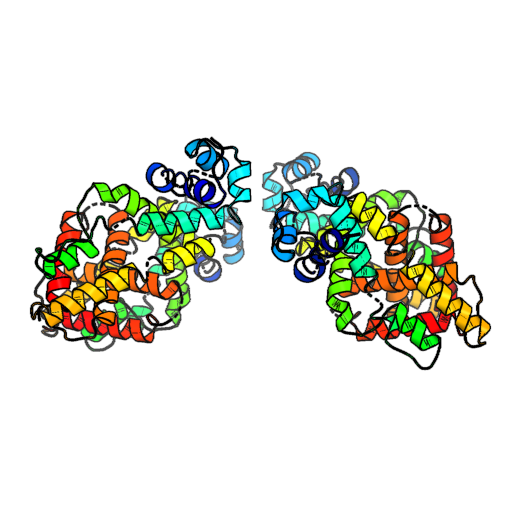C 1 72 ? 21.557 -90.581 -54.035 1.00 47.77 72 ARG C CA 1
ATOM 7067 C C . ARG C 1 72 ? 21.614 -91.365 -55.340 1.00 47.02 72 ARG C C 1
ATOM 7068 O O . ARG C 1 72 ? 21.425 -92.586 -55.351 1.00 47.76 72 ARG C O 1
ATOM 7089 N N . LEU C 1 73 ? 21.866 -90.661 -56.438 1.00 45.39 73 LEU C N 1
ATOM 7090 C CA . LEU C 1 73 ? 22.052 -91.292 -57.732 1.00 45.92 73 LEU C CA 1
ATOM 7091 C C . LEU C 1 73 ? 23.515 -91.667 -57.921 1.00 43.41 73 LEU C C 1
ATOM 7092 O O . LEU C 1 73 ? 24.410 -91.147 -57.250 1.00 46.19 73 LEU C O 1
ATOM 7108 N N . SER C 1 74 ? 23.749 -92.586 -58.850 1.00 43.75 74 SER C N 1
ATOM 7109 C CA . SER C 1 74 ? 25.101 -93.016 -59.161 1.00 62.44 74 SER C CA 1
ATOM 7110 C C . SER C 1 74 ? 25.788 -91.973 -60.037 1.00 68.39 74 SER C C 1
ATOM 7111 O O . SER C 1 74 ? 25.200 -90.963 -60.433 1.00 66.56 74 SER C O 1
ATOM 7119 N N . ARG C 1 75 ? 27.053 -92.231 -60.352 1.00 71.26 75 ARG C N 1
ATOM 7120 C CA . ARG C 1 75 ? 27.823 -91.356 -61.223 1.00 77.43 75 ARG C CA 1
ATOM 7121 C C . ARG C 1 75 ? 27.486 -91.539 -62.695 1.00 69.39 75 ARG C C 1
ATOM 7122 O O . ARG C 1 75 ? 28.075 -90.853 -63.537 1.00 65.51 75 ARG C O 1
ATOM 7143 N N . THR C 1 76 ? 26.559 -92.441 -63.023 1.00 64.40 76 THR C N 1
ATOM 7144 C CA . THR C 1 76 ? 26.065 -92.530 -64.391 1.00 62.08 76 THR C CA 1
ATOM 7145 C C . THR C 1 76 ? 25.129 -91.372 -64.718 1.00 58.64 76 THR C C 1
ATOM 7146 O O . THR C 1 76 ? 25.050 -90.949 -65.876 1.00 57.05 76 THR C O 1
ATOM 7157 N N . ALA C 1 77 ? 24.416 -90.855 -63.722 1.00 48.08 77 ALA C N 1
ATOM 7158 C CA . ALA C 1 77 ? 23.525 -89.724 -63.931 1.00 50.73 77 ALA C CA 1
ATOM 7159 C C . ALA C 1 77 ? 24.323 -88.430 -64.013 1.00 51.39 77 ALA C C 1
ATOM 7160 O O . ALA C 1 77 ? 25.332 -88.260 -63.323 1.00 51.33 77 ALA C O 1
ATOM 7167 N N . GLY C 1 78 ? 23.866 -87.518 -64.868 1.00 47.10 78 GLY C N 1
ATOM 7168 C CA . GLY C 1 78 ? 24.509 -86.222 -64.962 1.00 49.81 78 GLY C CA 1
ATOM 7169 C C . GLY C 1 78 ? 24.555 -85.525 -63.619 1.00 50.71 78 GLY C C 1
ATOM 7170 O O . GLY C 1 78 ? 23.722 -85.757 -62.741 1.00 43.92 78 GLY C O 1
ATOM 7174 N N . TRP C 1 79 ? 25.550 -84.649 -63.458 1.00 56.18 79 TRP C N 1
ATOM 7175 C CA . TRP C 1 79 ? 25.746 -83.988 -62.173 1.00 52.94 79 TRP C CA 1
ATOM 7176 C C . TRP C 1 79 ? 24.575 -83.081 -61.819 1.00 50.92 79 TRP C C 1
ATOM 7177 O O . TRP C 1 79 ? 24.230 -82.955 -60.638 1.00 46.80 79 TRP C O 1
ATOM 7198 N N . ARG C 1 80 ? 23.947 -82.449 -62.815 1.00 48.42 80 ARG C N 1
ATOM 7199 C CA . ARG C 1 80 ? 22.734 -81.683 -62.543 1.00 50.25 80 ARG C CA 1
ATOM 7200 C C . ARG C 1 80 ? 21.648 -82.579 -61.963 1.00 48.14 80 ARG C C 1
ATOM 7201 O O . ARG C 1 80 ? 20.932 -82.183 -61.036 1.00 41.76 80 ARG C O 1
ATOM 7222 N N . GLU C 1 81 ? 21.512 -83.795 -62.498 1.00 48.10 81 GLU C N 1
ATOM 7223 C CA . GLU C 1 81 ? 20.493 -84.713 -62.004 1.00 48.71 81 GLU C CA 1
ATOM 7224 C C . GLU C 1 81 ? 20.831 -85.203 -60.602 1.00 41.80 81 GLU C C 1
ATOM 7225 O O . GLU C 1 81 ? 19.942 -85.326 -59.751 1.00 40.49 81 GLU C O 1
ATOM 7237 N N . GLN C 1 82 ? 22.111 -85.482 -60.340 1.00 41.04 82 GLN C N 1
ATOM 7238 C CA . GLN C 1 82 ? 22.520 -85.899 -59.003 1.00 39.47 82 GLN C CA 1
ATOM 7239 C C . GLN C 1 82 ? 22.215 -84.820 -57.974 1.00 41.03 82 GLN C C 1
ATOM 7240 O O . GLN C 1 82 ? 21.759 -85.121 -56.865 1.00 37.54 82 GLN C O 1
ATOM 7254 N N . LEU C 1 83 ? 22.469 -83.556 -58.320 1.00 43.36 83 LEU C N 1
ATOM 7255 C CA . LEU C 1 83 ? 22.253 -82.471 -57.369 1.00 40.72 83 LEU C CA 1
ATOM 7256 C C . LEU C 1 83 ? 20.768 -82.261 -57.109 1.00 38.80 83 LEU C C 1
ATOM 7257 O O . LEU C 1 83 ? 20.341 -82.129 -55.956 1.00 39.52 83 LEU C O 1
ATOM 7273 N N . PHE C 1 84 ? 19.964 -82.220 -58.174 1.00 44.02 84 PHE C N 1
ATOM 7274 C CA . PHE C 1 84 ? 18.520 -82.096 -58.009 1.00 42.69 84 PHE C CA 1
ATOM 7275 C C . PHE C 1 84 ? 17.980 -83.198 -57.107 1.00 38.35 84 PHE C C 1
ATOM 7276 O O . PHE C 1 84 ? 17.209 -82.935 -56.176 1.00 37.90 84 PHE C O 1
ATOM 7293 N N . SER C 1 85 ? 18.378 -84.444 -57.369 1.00 37.70 85 SER C N 1
ATOM 7294 C CA . SER C 1 85 ? 17.881 -85.564 -56.578 1.00 36.85 85 SER C CA 1
ATOM 7295 C C . SER C 1 85 ? 18.251 -85.409 -55.108 1.00 39.29 85 SER C C 1
ATOM 7296 O O . SER C 1 85 ? 17.451 -85.731 -54.222 1.00 42.30 85 SER C O 1
ATOM 7304 N N . ALA C 1 86 ? 19.459 -84.916 -54.827 1.00 40.95 86 ALA C N 1
ATOM 7305 C CA . ALA C 1 86 ? 19.896 -84.743 -53.447 1.00 40.92 86 ALA C CA 1
ATOM 7306 C C . ALA C 1 86 ? 19.181 -83.601 -52.737 1.00 40.51 86 ALA C C 1
ATOM 7307 O O . ALA C 1 86 ? 19.270 -83.508 -51.508 1.00 40.46 86 ALA C O 1
ATOM 7314 N N . LEU C 1 87 ? 18.477 -82.741 -53.467 1.00 42.28 87 LEU C N 1
ATOM 7315 C CA . LEU C 1 87 ? 17.804 -81.586 -52.886 1.00 41.93 87 LEU C CA 1
ATOM 7316 C C . LEU C 1 87 ? 16.292 -81.714 -52.861 1.00 46.22 87 LEU C C 1
ATOM 7317 O O . LEU C 1 87 ? 15.665 -81.357 -51.861 1.00 51.92 87 LEU C O 1
ATOM 7333 N N . GLY C 1 88 ? 15.686 -82.212 -53.935 1.00 55.06 88 GLY C N 1
ATOM 7334 C CA . GLY C 1 88 ? 14.242 -82.289 -54.010 1.00 65.96 88 GLY C CA 1
ATOM 7335 C C . GLY C 1 88 ? 13.752 -83.416 -54.893 1.00 73.36 88 GLY C C 1
ATOM 7336 O O . GLY C 1 88 ? 12.974 -83.189 -55.824 1.00 80.14 88 GLY C O 1
ATOM 7340 N N . SER C 1 89 ? 14.204 -84.635 -54.614 1.00 72.18 89 SER C N 1
ATOM 7341 C CA . SER C 1 89 ? 13.719 -85.792 -55.351 1.00 77.00 89 SER C CA 1
ATOM 7342 C C . SER C 1 89 ? 12.202 -85.882 -55.241 1.00 75.21 89 SER C C 1
ATOM 7343 O O . SER C 1 89 ? 11.623 -85.649 -54.177 1.00 70.30 89 SER C O 1
ATOM 7351 N N . GLU C 1 90 ? 11.557 -86.216 -56.355 1.00 76.07 90 GLU C N 1
ATOM 7352 C CA . GLU C 1 90 ? 10.104 -86.278 -56.425 1.00 76.11 90 GLU C CA 1
ATOM 7353 C C . GLU C 1 90 ? 9.549 -87.657 -56.091 1.00 70.78 90 GLU C C 1
ATOM 7354 O O . GLU C 1 90 ? 8.336 -87.862 -56.199 1.00 67.55 90 GLU C O 1
ATOM 7366 N N . ASP C 1 91 ? 10.399 -88.599 -55.688 1.00 70.29 91 ASP C N 1
ATOM 7367 C CA . ASP C 1 91 ? 9.938 -89.950 -55.400 1.00 70.00 91 ASP C CA 1
ATOM 7368 C C . ASP C 1 91 ? 8.928 -89.935 -54.260 1.00 68.26 91 ASP C C 1
ATOM 7369 O O . ASP C 1 91 ? 9.200 -89.409 -53.177 1.00 67.40 91 ASP C O 1
ATOM 7378 N N . GLY C 1 92 ? 7.754 -90.521 -54.509 1.00 74.61 92 GLY C N 1
ATOM 7379 C CA . GLY C 1 92 ? 6.707 -90.553 -53.504 1.00 69.36 92 GLY C CA 1
ATOM 7380 C C . GLY C 1 92 ? 7.052 -91.371 -52.278 1.00 63.79 92 GLY C C 1
ATOM 7381 O O . GLY C 1 92 ? 6.474 -91.141 -51.210 1.00 62.80 92 GLY C O 1
ATOM 7385 N N . ARG C 1 93 ? 7.983 -92.318 -52.402 1.00 63.44 93 ARG C N 1
ATOM 7386 C CA . ARG C 1 93 ? 8.368 -93.146 -51.266 1.00 64.92 93 ARG C CA 1
ATOM 7387 C C . ARG C 1 93 ? 9.127 -92.368 -50.200 1.00 57.92 93 ARG C C 1
ATOM 7388 O O . ARG C 1 93 ? 9.378 -92.915 -49.121 1.00 54.77 93 ARG C O 1
ATOM 7409 N N . LEU C 1 94 ? 9.497 -91.118 -50.472 1.00 60.13 94 LEU C N 1
ATOM 7410 C CA . LEU C 1 94 ? 10.177 -90.278 -49.496 1.00 54.67 94 LEU C CA 1
ATOM 7411 C C . LEU C 1 94 ? 9.217 -89.556 -48.561 1.00 49.57 94 LEU C C 1
ATOM 7412 O O . LEU C 1 94 ? 9.667 -88.981 -47.564 1.00 42.39 94 LEU C O 1
ATOM 7428 N N . GLU C 1 95 ? 7.915 -89.579 -48.848 1.00 57.53 95 GLU C N 1
ATOM 7429 C CA . GLU C 1 95 ? 6.966 -88.790 -48.065 1.00 66.49 95 GLU C CA 1
ATOM 7430 C C . GLU C 1 95 ? 7.041 -89.087 -46.573 1.00 58.10 95 GLU C C 1
ATOM 7431 O O . GLU C 1 95 ? 7.142 -88.131 -45.784 1.00 55.83 95 GLU C O 1
ATOM 7443 N N . PRO C 1 96 ? 6.992 -90.341 -46.112 1.00 50.84 96 PRO C N 1
ATOM 7444 C CA . PRO C 1 96 ? 7.087 -90.570 -44.661 1.00 48.85 96 PRO C CA 1
ATOM 7445 C C . PRO C 1 96 ? 8.383 -90.058 -44.062 1.00 42.70 96 PRO C C 1
ATOM 7446 O O . PRO C 1 96 ? 8.396 -89.648 -42.894 1.00 38.00 96 PRO C O 1
ATOM 7457 N N . TYR C 1 97 ? 9.475 -90.058 -44.829 1.00 44.45 97 TYR C N 1
ATOM 7458 C CA . TYR C 1 97 ? 10.721 -89.479 -44.340 1.00 43.65 97 TYR C CA 1
ATOM 7459 C C . TYR C 1 97 ? 10.601 -87.967 -44.205 1.00 37.82 97 TYR C C 1
ATOM 7460 O O . TYR C 1 97 ? 11.049 -87.386 -43.209 1.00 37.54 97 TYR C O 1
ATOM 7478 N N . ILE C 1 98 ? 9.993 -87.314 -45.196 1.00 36.92 98 ILE C N 1
ATOM 7479 C CA . ILE C 1 98 ? 9.847 -85.863 -45.158 1.00 42.43 98 ILE C CA 1
ATOM 7480 C C . ILE C 1 98 ? 8.940 -85.450 -44.005 1.00 44.70 98 ILE C C 1
ATOM 7481 O O . ILE C 1 98 ? 9.222 -84.478 -43.293 1.00 43.06 98 ILE C O 1
ATOM 7497 N N . ARG C 1 99 ? 7.837 -86.178 -43.802 1.00 47.62 99 ARG C N 1
ATOM 7498 C CA . ARG C 1 99 ? 6.940 -85.861 -42.694 1.00 50.84 99 ARG C CA 1
ATOM 7499 C C . ARG C 1 99 ? 7.682 -85.880 -41.364 1.00 43.14 99 ARG C C 1
ATOM 7500 O O . ARG C 1 99 ? 7.507 -84.981 -40.534 1.00 41.43 99 ARG C O 1
ATOM 7521 N N . LEU C 1 100 ? 8.517 -86.898 -41.144 1.00 40.12 100 LEU C N 1
ATOM 7522 C CA . LEU C 1 100 ? 9.292 -86.959 -39.909 1.00 46.61 100 LEU C CA 1
ATOM 7523 C C . LEU C 1 100 ? 10.278 -85.802 -39.829 1.00 41.73 100 LEU C C 1
ATOM 7524 O O . LEU C 1 100 ? 10.502 -85.240 -38.750 1.00 43.87 100 LEU C O 1
ATOM 7540 N N . TRP C 1 101 ? 10.871 -85.427 -40.964 1.00 37.31 101 TRP C N 1
ATOM 7541 C CA . TRP C 1 101 ? 11.814 -84.314 -40.978 1.00 37.04 101 TRP C CA 1
ATOM 7542 C C . TRP C 1 101 ? 11.120 -83.003 -40.626 1.00 40.28 101 TRP C C 1
ATOM 7543 O O . TRP C 1 101 ? 11.663 -82.186 -39.873 1.00 35.69 101 TRP C O 1
ATOM 7564 N N . ARG C 1 102 ? 9.919 -82.780 -41.167 1.00 41.78 102 ARG C N 1
ATOM 7565 C CA . ARG C 1 102 ? 9.161 -81.584 -40.812 1.00 44.00 102 ARG C CA 1
ATOM 7566 C C . ARG C 1 102 ? 8.856 -81.553 -39.319 1.00 45.31 102 ARG C C 1
ATOM 7567 O O . ARG C 1 102 ? 8.949 -80.498 -38.680 1.00 42.46 102 ARG C O 1
ATOM 7588 N N . GLN C 1 103 ? 8.494 -82.703 -38.744 1.00 41.29 103 GLN C N 1
ATOM 7589 C CA . GLN C 1 103 ? 8.189 -82.756 -37.317 1.00 44.19 103 GLN C CA 1
ATOM 7590 C C . GLN C 1 103 ? 9.394 -82.342 -36.483 1.00 43.52 103 GLN C C 1
ATOM 7591 O O . GLN C 1 103 ? 9.268 -81.559 -35.535 1.00 41.15 103 GLN C O 1
ATOM 7605 N N . ALA C 1 104 ? 10.576 -82.863 -36.820 1.00 42.02 104 ALA C N 1
ATOM 7606 C CA . ALA C 1 104 ? 11.768 -82.553 -36.037 1.00 42.13 104 ALA C CA 1
ATOM 7607 C C . ALA C 1 104 ? 12.058 -81.059 -36.049 1.00 35.78 104 ALA C C 1
ATOM 7608 O O . ALA C 1 104 ? 12.407 -80.479 -35.014 1.00 37.09 104 ALA C O 1
ATOM 7615 N N . GLN C 1 105 ? 11.918 -80.416 -37.209 1.00 39.98 105 GLN C N 1
ATOM 7616 C CA . GLN C 1 105 ? 12.132 -78.975 -37.283 1.00 44.65 105 GLN C CA 1
ATOM 7617 C C . GLN C 1 105 ? 11.226 -78.236 -36.307 1.00 44.33 105 GLN C C 1
ATOM 7618 O O . GLN C 1 105 ? 11.645 -77.260 -35.674 1.00 45.10 105 GLN C O 1
ATOM 7632 N N . LEU C 1 106 ? 9.977 -78.686 -36.173 1.00 44.31 106 LEU C N 1
ATOM 7633 C CA . LEU C 1 106 ? 9.055 -78.057 -35.234 1.00 49.74 106 LEU C CA 1
ATOM 7634 C C . LEU C 1 106 ? 9.424 -78.394 -33.793 1.00 46.40 106 LEU C C 1
ATOM 7635 O O . LEU C 1 106 ? 9.475 -77.510 -32.930 1.00 44.41 106 LEU C O 1
ATOM 7651 N N . LEU C 1 107 ? 9.690 -79.672 -33.516 1.00 45.79 107 LEU C N 1
ATOM 7652 C CA . LEU C 1 107 ? 10.041 -80.079 -32.160 1.00 47.27 107 LEU C CA 1
ATOM 7653 C C . LEU C 1 107 ? 11.362 -79.468 -31.715 1.00 49.94 107 LEU C C 1
ATOM 7654 O O . LEU C 1 107 ? 11.585 -79.280 -30.513 1.00 51.39 107 LEU C O 1
ATOM 7670 N N . ALA C 1 108 ? 12.249 -79.151 -32.662 1.00 49.14 108 ALA C N 1
ATOM 7671 C CA . ALA C 1 108 ? 13.532 -78.552 -32.315 1.00 48.10 108 ALA C CA 1
ATOM 7672 C C . ALA C 1 108 ? 13.371 -77.256 -31.530 1.00 49.61 108 ALA C C 1
ATOM 7673 O O . ALA C 1 108 ? 14.302 -76.853 -30.823 1.00 51.15 108 ALA C O 1
ATOM 7680 N N . ASP C 1 109 ? 12.218 -76.593 -31.638 1.00 52.71 109 ASP C N 1
ATOM 7681 C CA . ASP C 1 109 ? 12.005 -75.347 -30.912 1.00 57.54 109 ASP C CA 1
ATOM 7682 C C . ASP C 1 109 ? 11.850 -75.570 -29.413 1.00 59.05 109 ASP C C 1
ATOM 7683 O O . ASP C 1 109 ? 12.116 -74.648 -28.634 1.00 58.24 109 ASP C O 1
ATOM 7692 N N . SER C 1 110 ? 11.433 -76.767 -28.993 1.00 59.45 110 SER C N 1
ATOM 7693 C CA . SER C 1 110 ? 11.197 -77.058 -27.587 1.00 59.02 110 SER C CA 1
ATOM 7694 C C . SER C 1 110 ? 12.042 -78.199 -27.043 1.00 58.19 110 SER C C 1
ATOM 7695 O O . SER C 1 110 ? 12.037 -78.417 -25.826 1.00 61.71 110 SER C O 1
ATOM 7703 N N . ASP C 1 111 ? 12.764 -78.927 -27.892 1.00 57.58 111 ASP C N 1
ATOM 7704 C CA . ASP C 1 111 ? 13.515 -80.109 -27.476 1.00 64.33 111 ASP C CA 1
ATOM 7705 C C . ASP C 1 111 ? 14.967 -79.953 -27.913 1.00 61.52 111 ASP C C 1
ATOM 7706 O O . ASP C 1 111 ? 15.284 -80.153 -29.098 1.00 59.78 111 ASP C O 1
ATOM 7715 N N . PRO C 1 112 ? 15.875 -79.599 -26.998 1.00 59.26 112 PRO C N 1
ATOM 7716 C CA . PRO C 1 112 ? 17.283 -79.444 -27.401 1.00 57.36 112 PRO C CA 1
ATOM 7717 C C . PRO C 1 112 ? 17.877 -80.695 -28.023 1.00 55.03 112 PRO C C 1
ATOM 7718 O O . PRO C 1 112 ? 18.723 -80.585 -28.919 1.00 50.19 112 PRO C O 1
ATOM 7729 N N . GLU C 1 113 ? 17.466 -81.884 -27.575 1.00 58.58 113 GLU C N 1
ATOM 7730 C CA . GLU C 1 113 ? 18.001 -83.115 -28.151 1.00 60.59 113 GLU C CA 1
ATOM 7731 C C . GLU C 1 113 ? 17.600 -83.250 -29.614 1.00 49.62 113 GLU C C 1
ATOM 7732 O O . GLU C 1 113 ? 18.440 -83.532 -30.476 1.00 46.13 113 GLU C O 1
ATOM 7744 N N . ILE C 1 114 ? 16.315 -83.056 -29.915 1.00 48.59 114 ILE C N 1
ATOM 7745 C CA . ILE C 1 114 ? 15.867 -83.103 -31.303 1.00 48.86 114 ILE C CA 1
ATOM 7746 C C . ILE C 1 114 ? 16.503 -81.971 -32.098 1.00 44.19 114 ILE C C 1
ATOM 7747 O O . ILE C 1 114 ? 16.860 -82.139 -33.270 1.00 41.75 114 ILE C O 1
ATOM 7763 N N . LYS C 1 115 ? 16.656 -80.800 -31.475 1.00 43.69 115 LYS C N 1
ATOM 7764 C CA . LYS C 1 115 ? 17.308 -79.684 -32.153 1.00 46.62 115 LYS C CA 1
ATOM 7765 C C . LYS C 1 115 ? 18.729 -80.047 -32.558 1.00 47.30 115 LYS C C 1
ATOM 7766 O O . LYS C 1 115 ? 19.159 -79.751 -33.679 1.00 43.72 115 LYS C O 1
ATOM 7785 N N . SER C 1 116 ? 19.476 -80.685 -31.654 1.00 47.56 116 SER C N 1
ATOM 7786 C CA . SER C 1 116 ? 20.825 -81.127 -31.987 1.00 51.16 116 SER C CA 1
ATOM 7787 C C . SER C 1 116 ? 20.799 -82.163 -33.103 1.00 49.40 116 SER C C 1
ATOM 7788 O O . SER C 1 116 ? 21.655 -82.150 -33.996 1.00 47.66 116 SER C O 1
ATOM 7796 N N . ALA C 1 117 ? 19.817 -83.066 -33.073 1.00 44.18 117 ALA C N 1
ATOM 7797 C CA . ALA C 1 117 ? 19.689 -84.060 -34.133 1.00 43.63 117 ALA C CA 1
ATOM 7798 C C . ALA C 1 117 ? 19.298 -83.410 -35.455 1.00 41.30 117 ALA C C 1
ATOM 7799 O O . ALA C 1 117 ? 19.817 -83.782 -36.514 1.00 40.58 117 ALA C O 1
ATOM 7806 N N . TYR C 1 118 ? 18.385 -82.436 -35.415 1.00 37.43 118 TYR C N 1
ATOM 7807 C CA . TYR C 1 118 ? 17.975 -81.755 -36.640 1.00 41.07 118 TYR C CA 1
ATOM 7808 C C . TYR C 1 118 ? 19.142 -80.985 -37.243 1.00 34.94 118 TYR C C 1
ATOM 7809 O O . TYR C 1 118 ? 19.403 -81.068 -38.448 1.00 34.33 118 TYR C O 1
ATOM 7827 N N . LEU C 1 119 ? 19.867 -80.235 -36.411 1.00 37.04 119 LEU C N 1
ATOM 7828 C CA . LEU C 1 119 ? 21.026 -79.495 -36.898 1.00 42.23 119 LEU C CA 1
ATOM 7829 C C . LEU C 1 119 ? 22.019 -80.419 -37.594 1.00 44.17 119 LEU C C 1
ATOM 7830 O O . LEU C 1 119 ? 22.597 -80.056 -38.624 1.00 43.89 119 LEU C O 1
ATOM 7846 N N . LEU C 1 120 ? 22.232 -81.619 -37.046 1.00 42.41 120 LEU C N 1
ATOM 7847 C CA . LEU C 1 120 ? 23.159 -82.556 -37.672 1.00 41.26 120 LEU C CA 1
ATOM 7848 C C . LEU C 1 120 ? 22.675 -82.972 -39.054 1.00 44.00 120 LEU C C 1
ATOM 7849 O O . LEU C 1 120 ? 23.463 -83.019 -40.005 1.00 42.64 120 LEU C O 1
ATOM 7865 N N . THR C 1 121 ? 21.383 -83.284 -39.185 1.00 44.95 121 THR C N 1
ATOM 7866 C CA . THR C 1 121 ? 20.852 -83.675 -40.487 1.00 53.27 121 THR C CA 1
ATOM 7867 C C . THR C 1 121 ? 21.035 -82.570 -41.519 1.00 50.83 121 THR C C 1
ATOM 7868 O O . THR C 1 121 ? 21.256 -82.855 -42.701 1.00 44.83 121 THR C O 1
ATOM 7896 N N . ASN C 1 123 ? 23.546 -80.425 -41.597 1.00 46.08 123 ASN C N 1
ATOM 7897 C CA . ASN C 1 123 ? 24.951 -80.474 -41.990 1.00 45.46 123 ASN C CA 1
ATOM 7898 C C . ASN C 1 123 ? 25.227 -81.656 -42.911 1.00 45.69 123 ASN C C 1
ATOM 7899 O O . ASN C 1 123 ? 25.984 -81.528 -43.880 1.00 45.90 123 ASN C O 1
ATOM 7910 N N . LEU C 1 124 ? 24.623 -82.815 -42.631 1.00 44.45 124 LEU C N 1
ATOM 7911 C CA . LEU C 1 124 ? 24.770 -83.957 -43.528 1.00 48.40 124 LEU C CA 1
ATOM 7912 C C . LEU C 1 124 ? 24.211 -83.639 -44.909 1.00 42.47 124 LEU C C 1
ATOM 7913 O O . LEU C 1 124 ? 24.834 -83.953 -45.930 1.00 36.96 124 LEU C O 1
ATOM 7929 N N . TRP C 1 125 ? 23.035 -83.015 -44.959 1.00 43.11 125 TRP C N 1
ATOM 7930 C CA . TRP C 1 125 ? 22.485 -82.568 -46.234 1.00 41.64 125 TRP C CA 1
ATOM 7931 C C . TRP C 1 125 ? 23.463 -81.643 -46.945 1.00 39.01 125 TRP C C 1
ATOM 7932 O O . TRP C 1 125 ? 23.736 -81.802 -48.140 1.00 32.78 125 TRP C O 1
ATOM 7953 N N . HIS C 1 126 ? 24.012 -80.672 -46.211 1.00 41.97 126 HIS C N 1
ATOM 7954 C CA . HIS C 1 126 ? 24.983 -79.750 -46.788 1.00 44.22 126 HIS C CA 1
ATOM 7955 C C . HIS C 1 126 ? 26.210 -80.490 -47.305 1.00 43.75 126 HIS C C 1
ATOM 7956 O O . HIS C 1 126 ? 26.730 -80.168 -48.379 1.00 43.03 126 HIS C O 1
ATOM 7970 N N . ASP C 1 127 ? 26.685 -81.489 -46.558 1.00 40.48 127 ASP C N 1
ATOM 7971 C CA . ASP C 1 127 ? 27.850 -82.250 -46.996 1.00 43.44 127 ASP C CA 1
ATOM 7972 C C . ASP C 1 127 ? 27.588 -82.923 -48.337 1.00 37.40 127 ASP C C 1
ATOM 7973 O O . ASP C 1 127 ? 28.431 -82.886 -49.240 1.00 38.67 127 ASP C O 1
ATOM 7982 N N . GLU C 1 128 ? 26.416 -83.545 -48.487 1.00 40.29 128 GLU C N 1
ATOM 7983 C CA . GLU C 1 128 ? 26.084 -84.202 -49.747 1.00 45.27 128 GLU C CA 1
ATOM 7984 C C . GLU C 1 128 ? 26.041 -83.199 -50.894 1.00 47.78 128 GLU C C 1
ATOM 7985 O O . GLU C 1 128 ? 26.559 -83.468 -51.985 1.00 49.77 128 GLU C O 1
ATOM 7997 N N . ALA C 1 129 ? 25.430 -82.034 -50.668 1.00 38.18 129 ALA C N 1
ATOM 7998 C CA . ALA C 1 129 ? 25.339 -81.035 -51.728 1.00 42.06 129 ALA C CA 1
ATOM 7999 C C . ALA C 1 129 ? 26.720 -80.533 -52.130 1.00 40.68 129 ALA C C 1
ATOM 8000 O O . ALA C 1 129 ? 27.006 -80.368 -53.321 1.00 38.21 129 ALA C O 1
ATOM 8007 N N . VAL C 1 130 ? 27.592 -80.291 -51.149 1.00 40.91 130 VAL C N 1
ATOM 8008 C CA . VAL C 1 130 ? 28.937 -79.807 -51.449 1.00 43.05 130 VAL C CA 1
ATOM 8009 C C . VAL C 1 130 ? 29.700 -80.841 -52.268 1.00 43.21 130 VAL C C 1
ATOM 8010 O O . VAL C 1 130 ? 30.356 -80.509 -53.263 1.00 43.39 130 VAL C O 1
ATOM 8023 N N . ARG C 1 131 ? 29.631 -82.110 -51.858 1.00 41.40 131 ARG C N 1
ATOM 8024 C CA . ARG C 1 131 ? 30.302 -83.169 -52.607 1.00 46.83 131 ARG C CA 1
ATOM 8025 C C . ARG C 1 131 ? 29.894 -83.141 -54.075 1.00 42.66 131 ARG C C 1
ATOM 8026 O O . ARG C 1 131 ? 30.745 -83.139 -54.972 1.00 44.51 131 ARG C O 1
ATOM 8047 N N . ILE C 1 132 ? 28.587 -83.125 -54.336 1.00 41.25 132 ILE C N 1
ATOM 8048 C CA . ILE C 1 132 ? 28.097 -83.176 -55.709 1.00 41.98 132 ILE C CA 1
ATOM 8049 C C . ILE C 1 132 ? 28.523 -81.927 -56.471 1.00 44.99 132 ILE C C 1
ATOM 8050 O O . ILE C 1 132 ? 28.911 -82.000 -57.643 1.00 46.83 132 ILE C O 1
ATOM 8066 N N . ILE C 1 133 ? 28.467 -80.764 -55.817 1.00 43.43 133 ILE C N 1
ATOM 8067 C CA . ILE C 1 133 ? 28.860 -79.518 -56.473 1.00 45.87 133 ILE C CA 1
ATOM 8068 C C . ILE C 1 133 ? 30.342 -79.552 -56.825 1.00 47.15 133 ILE C C 1
ATOM 8069 O O . ILE C 1 133 ? 30.741 -79.196 -57.940 1.00 47.23 133 ILE C O 1
ATOM 8085 N N . ARG C 1 134 ? 31.182 -79.976 -55.878 1.00 47.93 134 ARG C N 1
ATOM 8086 C CA . ARG C 1 134 ? 32.616 -80.058 -56.143 1.00 48.07 134 ARG C CA 1
ATOM 8087 C C . ARG C 1 134 ? 32.909 -81.033 -57.277 1.00 52.16 134 ARG C C 1
ATOM 8088 O O . ARG C 1 134 ? 33.697 -80.733 -58.183 1.00 51.62 134 ARG C O 1
ATOM 8109 N N . ALA C 1 135 ? 32.291 -82.214 -57.236 1.00 49.76 135 ALA C N 1
ATOM 8110 C CA . ALA C 1 135 ? 32.524 -83.207 -58.280 1.00 50.46 135 ALA C CA 1
ATOM 8111 C C . ALA C 1 135 ? 32.068 -82.687 -59.636 1.00 63.47 135 ALA C C 1
ATOM 8112 O O . ALA C 1 135 ? 32.796 -82.788 -60.631 1.00 53.85 135 ALA C O 1
ATOM 8119 N N . GLY C 1 136 ? 30.859 -82.125 -59.695 1.00 69.42 136 GLY C N 1
ATOM 8120 C CA . GLY C 1 136 ? 30.386 -81.541 -60.937 1.00 69.70 136 GLY C CA 1
ATOM 8121 C C . GLY C 1 136 ? 31.271 -80.414 -61.427 1.00 70.32 136 GLY C C 1
ATOM 8122 O O . GLY C 1 136 ? 31.397 -80.198 -62.635 1.00 54.41 136 GLY C O 1
ATOM 8126 N N . HIS C 1 137 ? 31.895 -79.681 -60.503 1.00 70.65 137 HIS C N 1
ATOM 8127 C CA . HIS C 1 137 ? 32.822 -78.625 -60.893 1.00 76.55 137 HIS C CA 1
ATOM 8128 C C . HIS C 1 137 ? 34.116 -79.208 -61.449 1.00 80.17 137 HIS C C 1
ATOM 8129 O O . HIS C 1 137 ? 34.654 -78.705 -62.442 1.00 80.30 137 HIS C O 1
ATOM 8143 N N . ALA C 1 138 ? 34.629 -80.269 -60.822 1.00 80.13 138 ALA C N 1
ATOM 8144 C CA . ALA C 1 138 ? 35.849 -80.900 -61.316 1.00 84.74 138 ALA C CA 1
ATOM 8145 C C . ALA C 1 138 ? 35.633 -81.509 -62.695 1.00 84.38 138 ALA C C 1
ATOM 8146 O O . ALA C 1 138 ? 36.502 -81.410 -63.569 1.00 89.40 138 ALA C O 1
ATOM 8153 N N . ALA C 1 139 ? 34.479 -82.142 -62.911 1.00 60.99 139 ALA C N 1
ATOM 8154 C CA . ALA C 1 139 ? 34.158 -82.706 -64.216 1.00 74.47 139 ALA C CA 1
ATOM 8155 C C . ALA C 1 139 ? 33.884 -81.638 -65.267 1.00 78.96 139 ALA C C 1
ATOM 8156 O O . ALA C 1 139 ? 33.736 -81.981 -66.445 1.00 80.50 139 ALA C O 1
ATOM 8163 N N . GLY C 1 140 ? 33.806 -80.368 -64.877 1.00 74.83 140 GLY C N 1
ATOM 8164 C CA . GLY C 1 140 ? 33.596 -79.294 -65.825 1.00 75.43 140 GLY C CA 1
ATOM 8165 C C . GLY C 1 140 ? 32.154 -79.032 -66.191 1.00 71.11 140 GLY C C 1
ATOM 8166 O O . GLY C 1 140 ? 31.899 -78.227 -67.095 1.00 70.45 140 GLY C O 1
ATOM 8170 N N . GLU C 1 141 ? 31.198 -79.682 -65.524 1.00 66.94 141 GLU C N 1
ATOM 8171 C CA . GLU C 1 141 ? 29.792 -79.460 -65.842 1.00 65.06 141 GLU C CA 1
ATOM 8172 C C . GLU C 1 141 ? 29.248 -78.227 -65.133 1.00 62.65 141 GLU C C 1
ATOM 8173 O O . GLU C 1 141 ? 28.437 -77.489 -65.703 1.00 59.20 141 GLU C O 1
ATOM 8185 N N . PHE C 1 142 ? 29.676 -77.990 -63.896 1.00 56.66 142 PHE C N 1
ATOM 8186 C CA . PHE C 1 142 ? 29.216 -76.852 -63.115 1.00 55.50 142 PHE C CA 1
ATOM 8187 C C . PHE C 1 142 ? 30.200 -75.697 -63.226 1.00 56.65 142 PHE C C 1
ATOM 8188 O O . PHE C 1 142 ? 31.417 -75.900 -63.248 1.00 60.69 142 PHE C O 1
ATOM 8205 N N . THR C 1 143 ? 29.658 -74.486 -63.295 1.00 56.39 143 THR C N 1
ATOM 8206 C CA . THR C 1 143 ? 30.439 -73.258 -63.274 1.00 62.78 143 THR C CA 1
ATOM 8207 C C . THR C 1 143 ? 30.152 -72.526 -61.971 1.00 58.86 143 THR C C 1
ATOM 8208 O O . THR C 1 143 ? 28.991 -72.251 -61.653 1.00 52.48 143 THR C O 1
ATOM 8219 N N . LEU C 1 144 ? 31.206 -72.213 -61.225 1.00 54.70 144 LEU C N 1
ATOM 8220 C CA . LEU C 1 144 ? 31.081 -71.675 -59.877 1.00 59.98 144 LEU C CA 1
ATOM 8221 C C . LEU C 1 144 ? 31.484 -70.207 -59.864 1.00 64.01 144 LEU C C 1
ATOM 8222 O O . LEU C 1 144 ? 32.607 -69.863 -60.248 1.00 63.44 144 LEU C O 1
ATOM 8238 N N . ARG C 1 145 ? 30.562 -69.351 -59.430 1.00 67.33 145 ARG C N 1
ATOM 8239 C CA . ARG C 1 145 ? 30.865 -67.970 -59.086 1.00 70.40 145 ARG C CA 1
ATOM 8240 C C . ARG C 1 145 ? 31.139 -67.796 -57.599 1.00 65.36 145 ARG C C 1
ATOM 8241 O O . ARG C 1 145 ? 31.467 -66.687 -57.165 1.00 67.01 145 ARG C O 1
ATOM 8262 N N . ASP C 1 146 ? 31.010 -68.865 -56.815 1.00 62.87 146 ASP C N 1
ATOM 8263 C CA . ASP C 1 146 ? 31.145 -68.796 -55.369 1.00 61.50 146 ASP C CA 1
ATOM 8264 C C . ASP C 1 146 ? 31.568 -70.170 -54.871 1.00 57.54 146 ASP C C 1
ATOM 8265 O O . ASP C 1 146 ? 31.534 -71.157 -55.610 1.00 55.51 146 ASP C O 1
ATOM 8274 N N . SER C 1 147 ? 31.978 -70.229 -53.606 1.00 53.09 147 SER C N 1
ATOM 8275 C CA . SER C 1 147 ? 32.396 -71.497 -53.026 1.00 54.15 147 SER C CA 1
ATOM 8276 C C . SER C 1 147 ? 31.229 -72.477 -53.004 1.00 53.57 147 SER C C 1
ATOM 8277 O O . SER C 1 147 ? 30.068 -72.095 -52.830 1.00 52.98 147 SER C O 1
ATOM 8285 N N . ALA C 1 148 ? 31.549 -73.761 -53.185 1.00 54.07 148 ALA C N 1
ATOM 8286 C CA . ALA C 1 148 ? 30.515 -74.789 -53.148 1.00 53.69 148 ALA C CA 1
ATOM 8287 C C . ALA C 1 148 ? 29.765 -74.777 -51.824 1.00 50.39 148 ALA C C 1
ATOM 8288 O O . ALA C 1 148 ? 28.593 -75.168 -51.772 1.00 53.95 148 ALA C O 1
ATOM 8295 N N . GLU C 1 149 ? 30.414 -74.326 -50.750 1.00 48.82 149 GLU C N 1
ATOM 8296 C CA . GLU C 1 149 ? 29.753 -74.271 -49.450 1.00 51.40 149 GLU C CA 1
ATOM 8297 C C . GLU C 1 149 ? 28.646 -73.223 -49.443 1.00 47.79 149 GLU C C 1
ATOM 8298 O O . GLU C 1 149 ? 27.533 -73.484 -48.974 1.00 44.15 149 GLU C O 1
ATOM 8310 N N . ASN C 1 150 ? 28.934 -72.026 -49.961 1.00 46.44 150 ASN C N 1
ATOM 8311 C CA . ASN C 1 150 ? 27.924 -70.973 -50.001 1.00 51.25 150 ASN C CA 1
ATOM 8312 C C . ASN C 1 150 ? 26.763 -71.370 -50.905 1.00 48.88 150 ASN C C 1
ATOM 8313 O O . ASN C 1 150 ? 25.592 -71.205 -50.543 1.00 46.48 150 ASN C O 1
ATOM 8324 N N . ILE C 1 151 ? 27.072 -71.900 -52.091 1.00 47.06 151 ILE C N 1
ATOM 8325 C CA . ILE C 1 151 ? 26.023 -72.323 -53.015 1.00 44.51 151 ILE C CA 1
ATOM 8326 C C . ILE C 1 151 ? 25.113 -73.345 -52.348 1.00 42.13 151 ILE C C 1
ATOM 8327 O O . ILE C 1 151 ? 23.883 -73.269 -52.456 1.00 37.22 151 ILE C O 1
ATOM 8343 N N . ALA C 1 152 ? 25.702 -74.315 -51.645 1.00 42.19 152 ALA C N 1
ATOM 8344 C CA . ALA C 1 152 ? 24.915 -75.392 -51.056 1.00 39.52 152 ALA C CA 1
ATOM 8345 C C . ALA C 1 152 ? 23.923 -74.855 -50.032 1.00 34.36 152 ALA C C 1
ATOM 8346 O O . ALA C 1 152 ? 22.745 -75.231 -50.037 1.00 34.99 152 ALA C O 1
ATOM 8353 N N . TRP C 1 153 ? 24.378 -73.968 -49.141 1.00 36.72 153 TRP C N 1
ATOM 8354 C CA . TRP C 1 153 ? 23.474 -73.413 -48.138 1.00 42.91 153 TRP C CA 1
ATOM 8355 C C . TRP C 1 153 ? 22.324 -72.658 -48.789 1.00 40.90 153 TRP C C 1
ATOM 8356 O O . TRP C 1 153 ? 21.177 -72.747 -48.335 1.00 38.77 153 TRP C O 1
ATOM 8377 N N . ARG C 1 154 ? 22.607 -71.910 -49.857 1.00 38.18 154 ARG C N 1
ATOM 8378 C CA . ARG C 1 154 ? 21.542 -71.176 -50.535 1.00 37.85 154 ARG C CA 1
ATOM 8379 C C . ARG C 1 154 ? 20.552 -72.129 -51.192 1.00 35.42 154 ARG C C 1
ATOM 8380 O O . ARG C 1 154 ? 19.342 -71.880 -51.177 1.00 33.48 154 ARG C O 1
ATOM 8401 N N . LEU C 1 155 ? 21.040 -73.237 -51.756 1.00 37.88 155 LEU C N 1
ATOM 8402 C CA . LEU C 1 155 ? 20.140 -74.202 -52.380 1.00 36.18 155 LEU C CA 1
ATOM 8403 C C . LEU C 1 155 ? 19.293 -74.911 -51.331 1.00 37.11 155 LEU C C 1
ATOM 8404 O O . LEU C 1 155 ? 18.069 -75.016 -51.474 1.00 33.91 155 LEU C O 1
ATOM 8420 N N . ILE C 1 156 ? 19.929 -75.404 -50.268 1.00 32.81 156 ILE C N 1
ATOM 8421 C CA . ILE C 1 156 ? 19.190 -76.031 -49.175 1.00 31.59 156 ILE C CA 1
ATOM 8422 C C . ILE C 1 156 ? 18.174 -75.055 -48.594 1.00 29.83 156 ILE C C 1
ATOM 8423 O O . ILE C 1 156 ? 17.004 -75.397 -48.393 1.00 30.15 156 ILE C O 1
ATOM 8439 N N . SER C 1 157 ? 18.608 -73.824 -48.312 1.00 34.10 157 SER C N 1
ATOM 8440 C CA . SER C 1 157 ? 17.692 -72.815 -47.785 1.00 40.26 157 SER C CA 1
ATOM 8441 C C . SER C 1 157 ? 16.479 -72.648 -48.694 1.00 41.46 157 SER C C 1
ATOM 8442 O O . SER C 1 157 ? 15.336 -72.595 -48.226 1.00 38.56 157 SER C O 1
ATOM 8450 N N . LEU C 1 158 ? 16.715 -72.566 -50.006 1.00 44.71 158 LEU C N 1
ATOM 8451 C CA . LEU C 1 158 ? 15.613 -72.435 -50.954 1.00 38.92 158 LEU C CA 1
ATOM 8452 C C . LEU C 1 158 ? 14.634 -73.595 -50.819 1.00 39.74 158 LEU C C 1
ATOM 8453 O O . LEU C 1 158 ? 13.413 -73.394 -50.845 1.00 32.95 158 LEU C O 1
ATOM 8469 N N . VAL C 1 159 ? 15.148 -74.815 -50.663 1.00 34.36 159 VAL C N 1
ATOM 8470 C CA . VAL C 1 159 ? 14.279 -75.982 -50.542 1.00 33.86 159 VAL C CA 1
ATOM 8471 C C . VAL C 1 159 ? 13.465 -75.907 -49.257 1.00 38.15 159 VAL C C 1
ATOM 8472 O O . VAL C 1 159 ? 12.248 -76.126 -49.259 1.00 37.14 159 VAL C O 1
ATOM 8485 N N . CYS C 1 160 ? 14.124 -75.602 -48.138 1.00 35.69 160 CYS C N 1
ATOM 8486 C CA . CYS C 1 160 ? 13.417 -75.507 -46.865 1.00 39.00 160 CYS C CA 1
ATOM 8487 C C . CYS C 1 160 ? 12.359 -74.411 -46.902 1.00 36.79 160 CYS C C 1
ATOM 8488 O O . CYS C 1 160 ? 11.229 -74.613 -46.442 1.00 35.38 160 CYS C O 1
ATOM 8496 N N . GLY C 1 161 ? 12.703 -73.244 -47.451 1.00 35.04 161 GLY C N 1
ATOM 8497 C CA . GLY C 1 161 ? 11.746 -72.149 -47.499 1.00 39.97 161 GLY C CA 1
ATOM 8498 C C . GLY C 1 161 ? 10.536 -72.475 -48.351 1.00 36.34 161 GLY C C 1
ATOM 8499 O O . GLY C 1 161 ? 9.393 -72.273 -47.935 1.00 38.01 161 GLY C O 1
ATOM 8503 N N . LEU C 1 162 ? 10.773 -72.986 -49.561 1.00 38.92 162 LEU C N 1
ATOM 8504 C CA . LEU C 1 162 ? 9.667 -73.377 -50.428 1.00 40.78 162 LEU C CA 1
ATOM 8505 C C . LEU C 1 162 ? 8.786 -74.423 -49.759 1.00 41.83 162 LEU C C 1
ATOM 8506 O O . LEU C 1 162 ? 7.554 -74.354 -49.845 1.00 41.47 162 LEU C O 1
ATOM 8522 N N . ASP C 1 163 ? 9.397 -75.403 -49.090 1.00 43.45 163 ASP C N 1
ATOM 8523 C CA . ASP C 1 163 ? 8.614 -76.433 -48.420 1.00 39.50 163 ASP C CA 1
ATOM 8524 C C . ASP C 1 163 ? 7.732 -75.829 -47.335 1.00 33.06 163 ASP C C 1
ATOM 8525 O O . ASP C 1 163 ? 6.565 -76.209 -47.191 1.00 32.15 163 ASP C O 1
ATOM 8534 N N . GLY C 1 164 ? 8.272 -74.885 -46.562 1.00 31.93 164 GLY C N 1
ATOM 8535 C CA . GLY C 1 164 ? 7.458 -74.210 -45.566 1.00 35.70 164 GLY C CA 1
ATOM 8536 C C . GLY C 1 164 ? 6.270 -73.496 -46.181 1.00 40.67 164 GLY C C 1
ATOM 8537 O O . GLY C 1 164 ? 5.184 -73.460 -45.599 1.00 43.24 164 GLY C O 1
ATOM 8541 N N . ILE C 1 165 ? 6.459 -72.920 -47.369 1.00 39.62 165 ILE C N 1
ATOM 8542 C CA . ILE C 1 165 ? 5.359 -72.270 -48.074 1.00 39.81 165 ILE C CA 1
ATOM 8543 C C . ILE C 1 165 ? 4.445 -73.309 -48.709 1.00 38.34 165 ILE C C 1
ATOM 8544 O O . ILE C 1 165 ? 3.220 -73.148 -48.727 1.00 37.20 165 ILE C O 1
ATOM 8560 N N . TYR C 1 166 ? 5.028 -74.385 -49.241 1.00 38.46 166 TYR C N 1
ATOM 8561 C CA . TYR C 1 166 ? 4.237 -75.436 -49.871 1.00 40.24 166 TYR C CA 1
ATOM 8562 C C . TYR C 1 166 ? 3.231 -76.037 -48.896 1.00 43.59 166 TYR C C 1
ATOM 8563 O O . TYR C 1 166 ? 2.066 -76.253 -49.250 1.00 43.44 166 TYR C O 1
ATOM 8581 N N . VAL C 1 167 ? 3.657 -76.308 -47.660 1.00 40.52 167 VAL C N 1
ATOM 8582 C CA . VAL C 1 167 ? 2.768 -76.942 -46.693 1.00 46.49 167 VAL C CA 1
ATOM 8583 C C . VAL C 1 167 ? 1.628 -76.022 -46.271 1.00 45.11 167 VAL C C 1
ATOM 8584 O O . VAL C 1 167 ? 0.636 -76.497 -45.707 1.00 46.86 167 VAL C O 1
ATOM 8597 N N . LEU C 1 168 ? 1.733 -74.716 -46.529 1.00 45.99 168 LEU C N 1
ATOM 8598 C CA . LEU C 1 168 ? 0.663 -73.800 -46.147 1.00 51.90 168 LEU C CA 1
ATOM 8599 C C . LEU C 1 168 ? -0.610 -74.026 -46.951 1.00 57.42 168 LEU C C 1
ATOM 8600 O O . LEU C 1 168 ? -1.687 -73.614 -46.507 1.00 57.40 168 LEU C O 1
ATOM 8616 N N . GLY C 1 169 ? -0.515 -74.653 -48.118 1.00 63.17 169 GLY C N 1
ATOM 8617 C CA . GLY C 1 169 ? -1.684 -75.035 -48.878 1.00 70.23 169 GLY C CA 1
ATOM 8618 C C . GLY C 1 169 ? -2.051 -74.128 -50.030 1.00 75.52 169 GLY C C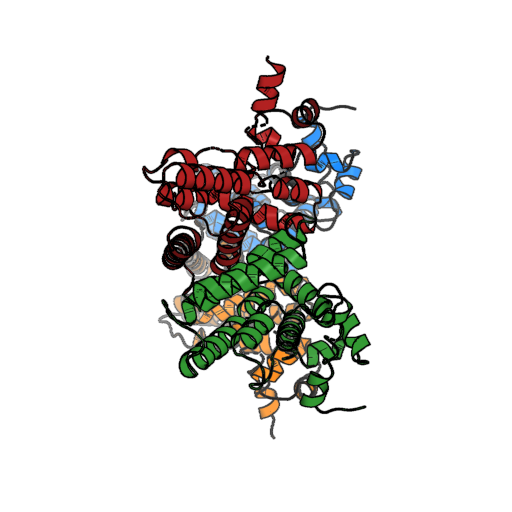 1
ATOM 8619 O O . GLY C 1 169 ? -3.202 -74.170 -50.478 1.00 78.43 169 GLY C O 1
ATOM 8640 N N . PRO C 1 171 ? -2.246 -73.133 -53.880 1.00 103.62 171 PRO C N 1
ATOM 8641 C CA . PRO C 1 171 ? -2.087 -73.756 -55.204 1.00 105.69 171 PRO C CA 1
ATOM 8642 C C . PRO C 1 171 ? -1.031 -73.078 -56.056 1.00 106.24 171 PRO C C 1
ATOM 8643 O O . PRO C 1 171 ? -0.575 -73.673 -57.041 1.00 103.76 171 PRO C O 1
ATOM 8654 N N . GLU C 1 172 ? -0.627 -71.856 -55.706 1.00 110.28 172 GLU C N 1
ATOM 8655 C CA . GLU C 1 172 ? 0.412 -71.158 -56.450 1.00 114.49 172 GLU C CA 1
ATOM 8656 C C . GLU C 1 172 ? 1.786 -71.781 -56.239 1.00 108.52 172 GLU C C 1
ATOM 8657 O O . GLU C 1 172 ? 2.674 -71.592 -57.076 1.00 108.39 172 GLU C O 1
ATOM 8669 N N . VAL C 1 173 ? 1.977 -72.517 -55.145 1.00 102.70 173 VAL C N 1
ATOM 8670 C CA . VAL C 1 173 ? 3.243 -73.189 -54.846 1.00 97.52 173 VAL C CA 1
ATOM 8671 C C . VAL C 1 173 ? 2.896 -74.646 -54.547 1.00 93.36 173 VAL C C 1
ATOM 8672 O O . VAL C 1 173 ? 2.665 -75.022 -53.394 1.00 90.29 173 VAL C O 1
ATOM 8685 N N . ASP C 1 174 ? 2.857 -75.473 -55.588 1.00 91.38 174 ASP C N 1
ATOM 8686 C CA . ASP C 1 174 ? 2.527 -76.884 -55.475 1.00 83.29 174 ASP C CA 1
ATOM 8687 C C . ASP C 1 174 ? 3.753 -77.727 -55.825 1.00 75.05 174 ASP C C 1
ATOM 8688 O O . ASP C 1 174 ? 4.874 -77.217 -55.934 1.00 69.58 174 ASP C O 1
ATOM 8697 N N . ASP C 1 175 ? 3.535 -79.032 -55.999 1.00 88.16 175 ASP C N 1
ATOM 8698 C CA . ASP C 1 175 ? 4.637 -79.931 -56.330 1.00 86.96 175 ASP C CA 1
ATOM 8699 C C . ASP C 1 175 ? 5.313 -79.513 -57.630 1.00 73.95 175 ASP C C 1
ATOM 8700 O O . ASP C 1 175 ? 6.537 -79.351 -57.683 1.00 69.41 175 ASP C O 1
ATOM 8709 N N . ALA C 1 176 ? 4.528 -79.334 -58.695 1.00 65.52 176 ALA C N 1
ATOM 8710 C CA . ALA C 1 176 ? 5.103 -78.947 -59.979 1.00 60.01 176 ALA C CA 1
ATOM 8711 C C . ALA C 1 176 ? 5.877 -77.639 -59.865 1.00 55.77 176 ALA C C 1
ATOM 8712 O O . ALA C 1 176 ? 6.989 -77.520 -60.393 1.00 53.39 176 ALA C O 1
ATOM 8719 N N . ALA C 1 177 ? 5.308 -76.646 -59.177 1.00 56.81 177 ALA C N 1
ATOM 8720 C CA . ALA C 1 177 ? 6.005 -75.376 -59.004 1.00 57.21 177 ALA C CA 1
ATOM 8721 C C . ALA C 1 177 ? 7.311 -75.565 -58.243 1.00 53.82 177 ALA C C 1
ATOM 8722 O O . ALA C 1 177 ? 8.341 -74.984 -58.606 1.00 51.43 177 ALA C O 1
ATOM 8729 N N . PHE C 1 178 ? 7.289 -76.376 -57.183 1.00 56.54 178 PHE C N 1
ATOM 8730 C CA . PHE C 1 178 ? 8.498 -76.633 -56.406 1.00 53.34 178 PHE C CA 1
ATOM 8731 C C . PHE C 1 178 ? 9.628 -77.134 -57.297 1.00 46.16 178 PHE C C 1
ATOM 8732 O O . PHE C 1 178 ? 10.766 -76.660 -57.206 1.00 43.18 178 PHE C O 1
ATOM 8749 N N . THR C 1 179 ? 9.329 -78.099 -58.168 1.00 49.48 179 THR C N 1
ATOM 8750 C CA . THR C 1 179 ? 10.348 -78.651 -59.055 1.00 47.56 179 THR C CA 1
ATOM 8751 C C . THR C 1 179 ? 10.935 -77.572 -59.959 1.00 48.13 179 THR C C 1
ATOM 8752 O O . THR C 1 179 ? 12.159 -77.435 -60.067 1.00 46.25 179 THR C O 1
ATOM 8763 N N . ARG C 1 180 ? 10.074 -76.796 -60.621 1.00 51.77 180 ARG C N 1
ATOM 8764 C CA . ARG C 1 180 ? 10.563 -75.776 -61.544 1.00 52.82 180 ARG C CA 1
ATOM 8765 C C . ARG C 1 180 ? 11.438 -74.757 -60.827 1.00 49.56 180 ARG C C 1
ATOM 8766 O O . ARG C 1 180 ? 12.479 -74.343 -61.353 1.00 47.53 180 ARG C O 1
ATOM 8787 N N . HIS C 1 181 ? 11.037 -74.341 -59.623 1.00 44.44 181 HIS C N 1
ATOM 8788 C CA . HIS C 1 181 ? 11.847 -73.394 -58.863 1.00 42.26 181 HIS C CA 1
ATOM 8789 C C . HIS C 1 181 ? 13.223 -73.969 -58.557 1.00 41.14 181 HIS C C 1
ATOM 8790 O O . HIS C 1 181 ? 14.238 -73.274 -58.684 1.00 36.42 181 HIS C O 1
ATOM 8804 N N . LEU C 1 182 ? 13.279 -75.240 -58.152 1.00 41.59 182 LEU C N 1
ATOM 8805 C CA . LEU C 1 182 ? 14.557 -75.847 -57.794 1.00 45.29 182 LEU C CA 1
ATOM 8806 C C . LEU C 1 182 ? 15.459 -75.985 -59.016 1.00 45.15 182 LEU C C 1
ATOM 8807 O O . LEU C 1 182 ? 16.638 -75.617 -58.974 1.00 40.47 182 LEU C O 1
ATOM 8823 N N . GLN C 1 183 ? 14.921 -76.515 -60.117 1.00 51.09 183 GLN C N 1
ATOM 8824 C CA . GLN C 1 183 ? 15.709 -76.623 -61.341 1.00 54.50 183 GLN C CA 1
ATOM 8825 C C . GLN C 1 183 ? 16.198 -75.261 -61.811 1.00 50.55 183 GLN C C 1
ATOM 8826 O O . GLN C 1 183 ? 17.278 -75.161 -62.406 1.00 47.84 183 GLN C O 1
ATOM 8840 N N . HIS C 1 184 ? 15.429 -74.204 -61.546 1.00 48.19 184 HIS C N 1
ATOM 8841 C CA . HIS C 1 184 ? 15.784 -72.874 -62.027 1.00 47.69 184 HIS C CA 1
ATOM 8842 C C . HIS C 1 184 ? 16.929 -72.272 -61.222 1.00 42.81 184 HIS C C 1
ATOM 8843 O O . HIS C 1 184 ? 17.815 -71.625 -61.791 1.00 40.42 184 HIS C O 1
ATOM 8857 N N . VAL C 1 185 ? 16.937 -72.475 -59.901 1.00 42.97 185 VAL C N 1
ATOM 8858 C CA . VAL C 1 185 ? 18.021 -71.932 -59.086 1.00 47.51 185 VAL C CA 1
ATOM 8859 C C . VAL C 1 185 ? 19.303 -72.721 -59.307 1.00 43.96 185 VAL C C 1
ATOM 8860 O O . VAL C 1 185 ? 20.405 -72.179 -59.158 1.00 41.48 185 VAL C O 1
ATOM 8873 N N . ILE C 1 186 ? 19.190 -74.004 -59.659 1.00 47.68 186 ILE C N 1
ATOM 8874 C CA . ILE C 1 186 ? 20.369 -74.770 -60.053 1.00 43.23 186 ILE C CA 1
ATOM 8875 C C . ILE C 1 186 ? 21.006 -74.149 -61.288 1.00 43.73 186 ILE C C 1
ATOM 8876 O O . ILE C 1 186 ? 22.236 -74.061 -61.397 1.00 47.90 186 ILE C O 1
ATOM 8892 N N . GLN C 1 187 ? 20.182 -73.705 -62.237 1.00 44.16 187 GLN C N 1
ATOM 8893 C CA . GLN C 1 187 ? 20.706 -73.057 -63.436 1.00 47.23 187 GLN C CA 1
ATOM 8894 C C . GLN C 1 187 ? 21.457 -71.777 -63.084 1.00 47.68 187 GLN C C 1
ATOM 8895 O O . GLN C 1 187 ? 22.561 -71.534 -63.585 1.00 48.89 187 GLN C O 1
ATOM 8909 N N . LEU C 1 188 ? 20.873 -70.945 -62.216 1.00 43.86 188 LEU C N 1
ATOM 8910 C CA . LEU C 1 188 ? 21.493 -69.665 -61.883 1.00 46.63 188 LEU C CA 1
ATOM 8911 C C . LEU C 1 188 ? 22.796 -69.858 -61.115 1.00 47.25 188 LEU C C 1
ATOM 8912 O O . LEU C 1 188 ? 23.794 -69.184 -61.395 1.00 49.16 188 LEU C O 1
ATOM 8928 N N . GLU C 1 189 ? 22.805 -70.771 -60.142 1.00 43.42 189 GLU C N 1
ATOM 8929 C CA . GLU C 1 189 ? 23.949 -70.909 -59.249 1.00 46.81 189 GLU C CA 1
ATOM 8930 C C . GLU C 1 189 ? 25.122 -71.634 -59.898 1.00 52.42 189 GLU C C 1
ATOM 8931 O O . GLU C 1 189 ? 26.272 -71.406 -59.508 1.00 68.03 189 GLU C O 1
ATOM 8943 N N . LEU C 1 190 ? 24.863 -72.503 -60.879 1.00 46.89 190 LEU C N 1
ATOM 8944 C CA . LEU C 1 190 ? 25.886 -73.411 -61.377 1.00 53.24 190 LEU C CA 1
ATOM 8945 C C . LEU C 1 190 ? 26.022 -73.447 -62.893 1.00 61.23 190 LEU C C 1
ATOM 8946 O O . LEU C 1 190 ? 26.825 -74.238 -63.400 1.00 57.05 190 LEU C O 1
ATOM 8962 N N . PHE C 1 191 ? 25.277 -72.625 -63.630 1.00 62.06 191 PHE C N 1
ATOM 8963 C CA . PHE C 1 191 ? 25.363 -72.610 -65.088 1.00 63.05 191 PHE C CA 1
ATOM 8964 C C . PHE C 1 191 ? 25.322 -71.181 -65.608 1.00 70.24 191 PHE C C 1
ATOM 8965 O O . PHE C 1 191 ? 24.636 -70.875 -66.588 1.00 74.45 191 PHE C O 1
ATOM 8982 N N . SER C 1 192 ? 26.067 -70.290 -64.962 1.00 74.22 192 SER C N 1
ATOM 8983 C CA . SER C 1 192 ? 26.147 -68.901 -65.395 1.00 77.39 192 SER C CA 1
ATOM 8984 C C . SER C 1 192 ? 26.856 -68.800 -66.740 1.00 80.22 192 SER C C 1
ATOM 8985 O O . SER C 1 192 ? 28.050 -68.505 -66.801 1.00 86.26 192 SER C O 1
ATOM 8993 N N . LEU D 1 4 ? -17.790 -43.378 -32.559 1.00 130.30 4 LEU D N 1
ATOM 8994 C CA . LEU D 1 4 ? -16.462 -42.812 -32.350 1.00 121.92 4 LEU D CA 1
ATOM 8995 C C . LEU D 1 4 ? -15.841 -43.357 -31.069 1.00 118.03 4 LEU D C 1
ATOM 8996 O O . LEU D 1 4 ? -14.748 -43.919 -31.094 1.00 120.91 4 LEU D O 1
ATOM 9011 N N . ASN D 1 5 ? -16.543 -43.186 -29.945 1.00 112.99 5 ASN D N 1
ATOM 9012 C CA . ASN D 1 5 ? -16.055 -43.735 -28.685 1.00 105.10 5 ASN D CA 1
ATOM 9013 C C . ASN D 1 5 ? -15.990 -45.256 -28.733 1.00 93.05 5 ASN D C 1
ATOM 9014 O O . ASN D 1 5 ? -15.137 -45.863 -28.076 1.00 85.49 5 ASN D O 1
ATOM 9025 N N . ARG D 1 6 ? -16.878 -45.886 -29.506 1.00 89.41 6 ARG D N 1
ATOM 9026 C CA . ARG D 1 6 ? -16.854 -47.339 -29.639 1.00 85.61 6 ARG D CA 1
ATOM 9027 C C . ARG D 1 6 ? -15.598 -47.801 -30.367 1.00 79.44 6 ARG D C 1
ATOM 9028 O O . ARG D 1 6 ? -14.930 -48.748 -29.936 1.00 73.09 6 ARG D O 1
ATOM 9049 N N . GLU D 1 7 ? -15.262 -47.143 -31.479 1.00 78.41 7 GLU D N 1
ATOM 9050 C CA . GLU D 1 7 ? -14.067 -47.518 -32.225 1.00 77.50 7 GLU D CA 1
ATOM 9051 C C . GLU D 1 7 ? -12.796 -47.129 -31.482 1.00 71.20 7 GLU D C 1
ATOM 9052 O O . GLU D 1 7 ? -11.781 -47.827 -31.589 1.00 62.89 7 GLU D O 1
ATOM 9064 N N . GLU D 1 8 ? -12.828 -46.029 -30.727 1.00 70.84 8 GLU D N 1
ATOM 9065 C CA . GLU D 1 8 ? -11.673 -45.658 -29.917 1.00 70.43 8 GLU D CA 1
ATOM 9066 C C . GLU D 1 8 ? -11.359 -46.740 -28.891 1.00 68.56 8 GLU D C 1
ATOM 9067 O O . GLU D 1 8 ? -10.201 -47.138 -28.725 1.00 65.51 8 GLU D O 1
ATOM 9079 N N . ARG D 1 9 ? -12.384 -47.234 -28.193 1.00 72.69 9 ARG D N 1
ATOM 9080 C CA . ARG D 1 9 ? -12.153 -48.243 -27.165 1.00 73.97 9 ARG D CA 1
ATOM 9081 C C . ARG D 1 9 ? -11.709 -49.565 -27.780 1.00 65.90 9 ARG D C 1
ATOM 9082 O O . ARG D 1 9 ? -10.888 -50.282 -27.197 1.00 61.32 9 ARG D O 1
ATOM 9103 N N . ARG D 1 10 ? -12.240 -49.906 -28.956 1.00 61.74 10 ARG D N 1
ATOM 9104 C CA . ARG D 1 10 ? -11.784 -51.110 -29.643 1.00 61.21 10 ARG D CA 1
ATOM 9105 C C . ARG D 1 10 ? -10.320 -50.986 -30.043 1.00 56.86 10 ARG D C 1
ATOM 9106 O O . ARG D 1 10 ? -9.564 -51.962 -29.972 1.00 55.35 10 ARG D O 1
ATOM 9127 N N . GLU D 1 11 ? -9.903 -49.792 -30.467 1.00 52.52 11 GLU D N 1
ATOM 9128 C CA . GLU D 1 11 ? -8.519 -49.598 -30.885 1.00 56.19 11 GLU D CA 1
ATOM 9129 C C . GLU D 1 11 ? -7.565 -49.689 -29.701 1.00 54.32 11 GLU D C 1
ATOM 9130 O O . GLU D 1 11 ? -6.455 -50.214 -29.834 1.00 51.17 11 GLU D O 1
ATOM 9142 N N . THR D 1 12 ? -7.973 -49.178 -28.536 1.00 54.30 12 THR D N 1
ATOM 9143 C CA . THR D 1 12 ? -7.111 -49.261 -27.361 1.00 52.68 12 THR D CA 1
ATOM 9144 C C . THR D 1 12 ? -6.914 -50.708 -26.929 1.00 48.64 12 THR D C 1
ATOM 9145 O O . THR D 1 12 ? -5.829 -51.083 -26.471 1.00 49.90 12 THR D O 1
ATOM 9156 N N . ILE D 1 13 ? -7.950 -51.537 -27.072 1.00 43.47 13 ILE D N 1
ATOM 9157 C CA . ILE D 1 13 ? -7.810 -52.960 -26.777 1.00 45.41 13 ILE D CA 1
ATOM 9158 C C . ILE D 1 13 ? -6.914 -53.624 -27.815 1.00 47.42 13 ILE D C 1
ATOM 9159 O O . ILE D 1 13 ? -6.023 -54.412 -27.478 1.00 40.14 13 ILE D O 1
ATOM 9192 N N . GLN D 1 15 ? -4.638 -52.193 -29.598 1.00 47.54 15 GLN D N 1
ATOM 9193 C CA . GLN D 1 15 ? -3.277 -51.716 -29.386 1.00 52.22 15 GLN D CA 1
ATOM 9194 C C . GLN D 1 15 ? -2.645 -52.373 -28.166 1.00 52.81 15 GLN D C 1
ATOM 9195 O O . GLN D 1 15 ? -1.428 -52.591 -28.140 1.00 51.11 15 GLN D O 1
ATOM 9209 N N . ALA D 1 16 ? -3.452 -52.703 -27.155 1.00 46.38 16 ALA D N 1
ATOM 9210 C CA . ALA D 1 16 ? -2.932 -53.430 -26.003 1.00 46.84 16 ALA D CA 1
ATOM 9211 C C . ALA D 1 16 ? -2.557 -54.856 -26.383 1.00 39.01 16 ALA D C 1
ATOM 9212 O O . ALA D 1 16 ? -1.519 -55.366 -25.949 1.00 40.90 16 ALA D O 1
ATOM 9219 N N . ALA D 1 17 ? -3.388 -55.513 -27.196 1.00 38.25 17 ALA D N 1
ATOM 9220 C CA . ALA D 1 17 ? -3.066 -56.859 -27.654 1.00 42.46 17 ALA D CA 1
ATOM 9221 C C . ALA D 1 17 ? -1.799 -56.872 -28.495 1.00 42.38 17 ALA D C 1
ATOM 9222 O O . ALA D 1 17 ? -1.067 -57.868 -28.498 1.00 44.12 17 ALA D O 1
ATOM 9246 N N . ARG D 1 19 ? 0.802 -54.801 -28.069 1.00 39.08 19 ARG D N 1
ATOM 9247 C CA . ARG D 1 19 ? 1.919 -54.648 -27.143 1.00 43.59 19 ARG D CA 1
ATOM 9248 C C . ARG D 1 19 ? 2.191 -55.943 -26.385 1.00 44.38 19 ARG D C 1
ATOM 9249 O O . ARG D 1 19 ? 3.350 -56.277 -26.114 1.00 44.84 19 ARG D O 1
ATOM 9270 N N . VAL D 1 20 ? 1.138 -56.686 -26.036 1.00 41.69 20 VAL D N 1
ATOM 9271 C CA . VAL D 1 20 ? 1.328 -57.972 -25.372 1.00 41.02 20 VAL D CA 1
ATOM 9272 C C . VAL D 1 20 ? 1.949 -58.978 -26.333 1.00 42.19 20 VAL D C 1
ATOM 9273 O O . VAL D 1 20 ? 2.786 -59.799 -25.940 1.00 42.39 20 VAL D O 1
ATOM 9286 N N . ALA D 1 21 ? 1.546 -58.936 -27.603 1.00 42.64 21 ALA D N 1
ATOM 9287 C CA . ALA D 1 21 ? 2.110 -59.847 -28.592 1.00 44.73 21 ALA D CA 1
ATOM 9288 C C . ALA D 1 21 ? 3.606 -59.612 -28.757 1.00 47.39 21 ALA D C 1
ATOM 9289 O O . ALA D 1 21 ? 4.400 -60.560 -28.768 1.00 49.42 21 ALA D O 1
ATOM 9296 N N . LEU D 1 22 ? 4.009 -58.346 -28.880 1.00 47.25 22 LEU D N 1
ATOM 9297 C CA . LEU D 1 22 ? 5.420 -58.029 -29.073 1.00 50.91 22 LEU D CA 1
ATOM 9298 C C . LEU D 1 22 ? 6.235 -58.276 -27.812 1.00 55.98 22 LEU D C 1
ATOM 9299 O O . LEU D 1 22 ? 7.439 -58.545 -27.899 1.00 56.15 22 LEU D O 1
ATOM 9315 N N . ASP D 1 23 ? 5.607 -58.193 -26.640 1.00 61.96 23 ASP D N 1
ATOM 9316 C CA . ASP D 1 23 ? 6.328 -58.296 -25.377 1.00 66.96 23 ASP D CA 1
ATOM 9317 C C . ASP D 1 23 ? 6.377 -59.723 -24.841 1.00 61.54 23 ASP D C 1
ATOM 9318 O O . ASP D 1 23 ? 7.401 -60.138 -24.288 1.00 60.15 23 ASP D O 1
ATOM 9327 N N . GLN D 1 24 ? 5.293 -60.485 -24.995 1.00 56.27 24 GLN D N 1
ATOM 9328 C CA . GLN D 1 24 ? 5.191 -61.812 -24.408 1.00 53.81 24 GLN D CA 1
ATOM 9329 C C . GLN D 1 24 ? 4.879 -62.909 -25.413 1.00 51.49 24 GLN D C 1
ATOM 9330 O O . GLN D 1 24 ? 4.968 -64.090 -25.054 1.00 44.87 24 GLN D O 1
ATOM 9344 N N . GLY D 1 25 ? 4.515 -62.566 -26.646 1.00 46.50 25 GLY D N 1
ATOM 9345 C CA . GLY D 1 25 ? 4.186 -63.566 -27.639 1.00 47.22 25 GLY D CA 1
ATOM 9346 C C . GLY D 1 25 ? 2.760 -64.059 -27.500 1.00 48.02 25 GLY D C 1
ATOM 9347 O O . GLY D 1 25 ? 1.974 -63.592 -26.675 1.00 47.82 25 GLY D O 1
ATOM 9351 N N . PHE D 1 26 ? 2.426 -65.044 -28.336 1.00 48.32 26 PHE D N 1
ATOM 9352 C CA . PHE D 1 26 ? 1.061 -65.561 -28.365 1.00 49.40 26 PHE D CA 1
ATOM 9353 C C . PHE D 1 26 ? 0.631 -66.089 -27.001 1.00 53.62 26 PHE D C 1
ATOM 9354 O O . PHE D 1 26 ? -0.515 -65.882 -26.585 1.00 46.91 26 PHE D O 1
ATOM 9371 N N . THR D 1 27 ? 1.531 -66.777 -26.294 1.00 58.81 27 THR D N 1
ATOM 9372 C CA . THR D 1 27 ? 1.161 -67.405 -25.028 1.00 65.38 27 THR D CA 1
ATOM 9373 C C . THR D 1 27 ? 0.556 -66.399 -24.060 1.00 62.94 27 THR D C 1
ATOM 9374 O O . THR D 1 27 ? -0.441 -66.691 -23.390 1.00 65.49 27 THR D O 1
ATOM 9385 N N . GLY D 1 28 ? 1.143 -65.210 -23.969 1.00 58.26 28 GLY D N 1
ATOM 9386 C CA . GLY D 1 28 ? 0.661 -64.202 -23.050 1.00 56.18 28 GLY D CA 1
ATOM 9387 C C . GLY D 1 28 ? -0.573 -63.452 -23.494 1.00 49.22 28 GLY D C 1
ATOM 9388 O O . GLY D 1 28 ? -1.014 -62.542 -22.786 1.00 49.66 28 GLY D O 1
ATOM 9409 N N . THR D 1 30 ? -3.806 -63.583 -23.371 1.00 51.64 30 THR D N 1
ATOM 9410 C CA . THR D 1 30 ? -5.081 -63.950 -22.778 1.00 49.10 30 THR D CA 1
ATOM 9411 C C . THR D 1 30 ? -5.990 -62.729 -22.700 1.00 46.68 30 THR D C 1
ATOM 9412 O O . THR D 1 30 ? -5.545 -61.583 -22.802 1.00 44.28 30 THR D O 1
ATOM 9423 N N . VAL D 1 31 ? -7.285 -62.990 -22.520 1.00 46.13 31 VAL D N 1
ATOM 9424 C CA . VAL D 1 31 ? -8.245 -61.899 -22.381 1.00 48.70 31 VAL D CA 1
ATOM 9425 C C . VAL D 1 31 ? -7.886 -61.031 -21.183 1.00 51.64 31 VAL D C 1
ATOM 9426 O O . VAL D 1 31 ? -7.920 -59.797 -21.259 1.00 51.22 31 VAL D O 1
ATOM 9439 N N . ARG D 1 32 ? -7.528 -61.660 -20.062 1.00 53.20 32 ARG D N 1
ATOM 9440 C CA . ARG D 1 32 ? -7.238 -60.901 -18.851 1.00 55.94 32 ARG D CA 1
ATOM 9441 C C . ARG D 1 32 ? -5.944 -60.108 -18.991 1.00 51.78 32 ARG D C 1
ATOM 9442 O O . ARG D 1 32 ? -5.863 -58.959 -18.543 1.00 55.12 32 ARG D O 1
ATOM 9463 N N . ASN D 1 33 ? -4.921 -60.698 -19.614 1.00 52.73 33 ASN D N 1
ATOM 9464 C CA . ASN D 1 33 ? -3.668 -59.976 -19.817 1.00 57.71 33 ASN D CA 1
ATOM 9465 C C . ASN D 1 33 ? -3.866 -58.773 -20.731 1.00 57.50 33 ASN D C 1
ATOM 9466 O O . ASN D 1 33 ? -3.322 -57.692 -20.475 1.00 57.40 33 ASN D O 1
ATOM 9477 N N . ILE D 1 34 ? -4.638 -58.941 -21.807 1.00 51.85 34 ILE D N 1
ATOM 9478 C CA . ILE D 1 34 ? -4.870 -57.834 -22.730 1.00 56.02 34 ILE D CA 1
ATOM 9479 C C . ILE D 1 34 ? -5.714 -56.754 -22.063 1.00 57.24 34 ILE D C 1
ATOM 9480 O O . ILE D 1 34 ? -5.456 -55.557 -22.228 1.00 54.24 34 ILE D O 1
ATOM 9496 N N . ALA D 1 35 ? -6.732 -57.157 -21.298 1.00 59.70 35 ALA D N 1
ATOM 9497 C CA . ALA D 1 35 ? -7.551 -56.181 -20.587 1.00 56.06 35 ALA D CA 1
ATOM 9498 C C . ALA D 1 35 ? -6.714 -55.374 -19.604 1.00 55.12 35 ALA D C 1
ATOM 9499 O O . ALA D 1 35 ? -6.854 -54.148 -19.517 1.00 50.07 35 ALA D O 1
ATOM 9506 N N . THR D 1 36 ? -5.837 -56.044 -18.854 1.00 53.71 36 THR D N 1
ATOM 9507 C CA . THR D 1 36 ? -4.951 -55.336 -17.935 1.00 57.00 36 THR D CA 1
ATOM 9508 C C . THR D 1 36 ? -4.065 -54.348 -18.682 1.00 56.33 36 THR D C 1
ATOM 9509 O O . THR D 1 36 ? -3.860 -53.217 -18.225 1.00 55.20 36 THR D O 1
ATOM 9520 N N . ALA D 1 37 ? -3.526 -54.757 -19.832 1.00 54.27 37 ALA D N 1
ATOM 9521 C CA . ALA D 1 37 ? -2.679 -53.861 -20.611 1.00 55.37 37 ALA D CA 1
ATOM 9522 C C . ALA D 1 37 ? -3.479 -52.686 -21.159 1.00 53.52 37 ALA D C 1
ATOM 9523 O O . ALA D 1 37 ? -2.969 -51.563 -21.236 1.00 57.51 37 ALA D O 1
ATOM 9530 N N . ALA D 1 38 ? -4.734 -52.924 -21.540 1.00 48.96 38 ALA D N 1
ATOM 9531 C CA . ALA D 1 38 ? -5.586 -51.875 -22.082 1.00 49.38 38 ALA D CA 1
ATOM 9532 C C . ALA D 1 38 ? -6.211 -50.997 -21.007 1.00 54.99 38 ALA D C 1
ATOM 9533 O O . ALA D 1 38 ? -6.749 -49.935 -21.337 1.00 57.84 38 ALA D O 1
ATOM 9540 N N . GLY D 1 39 ? -6.156 -51.405 -19.742 1.00 56.44 39 GLY D N 1
ATOM 9541 C CA . GLY D 1 39 ? -6.780 -50.634 -18.684 1.00 54.88 39 GLY D CA 1
ATOM 9542 C C . GLY D 1 39 ? -8.285 -50.750 -18.640 1.00 52.99 39 GLY D C 1
ATOM 9543 O O . GLY D 1 39 ? -8.956 -49.823 -18.177 1.00 58.20 39 GLY D O 1
ATOM 9547 N N . VAL D 1 40 ? -8.838 -51.869 -19.109 1.00 52.70 40 VAL D N 1
ATOM 9548 C CA . VAL D 1 40 ? -10.276 -52.089 -19.144 1.00 54.18 40 VAL D CA 1
ATOM 9549 C C . VAL D 1 40 ? -10.581 -53.409 -18.450 1.00 56.94 40 VAL D C 1
ATOM 9550 O O . VAL D 1 40 ? -9.689 -54.203 -18.148 1.00 55.22 40 VAL D O 1
ATOM 9563 N N . ALA D 1 41 ? -11.867 -53.637 -18.205 1.00 58.76 41 ALA D N 1
ATOM 9564 C CA . ALA D 1 41 ? -12.313 -54.902 -17.647 1.00 58.33 41 ALA D CA 1
ATOM 9565 C C . ALA D 1 41 ? -12.292 -55.983 -18.720 1.00 56.97 41 ALA D C 1
ATOM 9566 O O . ALA D 1 41 ? -12.453 -55.708 -19.912 1.00 58.28 41 ALA D O 1
ATOM 9573 N N . ALA D 1 42 ? -12.086 -57.227 -18.281 1.00 58.86 42 ALA D N 1
ATOM 9574 C CA . ALA D 1 42 ? -12.015 -58.341 -19.221 1.00 54.90 42 ALA D CA 1
ATOM 9575 C C . ALA D 1 42 ? -13.283 -58.454 -20.057 1.00 51.42 42 ALA D C 1
ATOM 9576 O O . ALA D 1 42 ? -13.226 -58.878 -21.217 1.00 47.22 42 ALA D O 1
ATOM 9583 N N . GLY D 1 43 ? -14.433 -58.081 -19.492 1.00 51.77 43 GLY D N 1
ATOM 9584 C CA . GLY D 1 43 ? -15.676 -58.170 -20.237 1.00 56.85 43 GLY D CA 1
ATOM 9585 C C . GLY D 1 43 ? -15.711 -57.261 -21.449 1.00 56.76 43 GLY D C 1
ATOM 9586 O O . GLY D 1 43 ? -16.448 -57.522 -22.403 1.00 59.31 43 GLY D O 1
ATOM 9590 N N . GLN D 1 44 ? -14.922 -56.184 -21.430 1.00 60.31 44 GLN D N 1
ATOM 9591 C CA . GLN D 1 44 ? -14.882 -55.264 -22.560 1.00 62.96 44 GLN D CA 1
ATOM 9592 C C . GLN D 1 44 ? -14.205 -55.873 -23.779 1.00 62.56 44 GLN D C 1
ATOM 9593 O O . GLN D 1 44 ? -14.460 -55.425 -24.901 1.00 62.02 44 GLN D O 1
ATOM 9607 N N . VAL D 1 45 ? -13.355 -56.883 -23.588 1.00 66.29 45 VAL D N 1
ATOM 9608 C CA . VAL D 1 45 ? -12.665 -57.500 -24.718 1.00 66.19 45 VAL D CA 1
ATOM 9609 C C . VAL D 1 45 ? -13.671 -58.175 -25.641 1.00 73.01 45 VAL D C 1
ATOM 9610 O O . VAL D 1 45 ? -13.611 -58.033 -26.868 1.00 72.94 45 VAL D O 1
ATOM 9623 N N . HIS D 1 46 ? -14.613 -58.924 -25.063 1.00 77.40 46 HIS D N 1
ATOM 9624 C CA . HIS D 1 46 ? -15.631 -59.586 -25.868 1.00 80.37 46 HIS D CA 1
ATOM 9625 C C . HIS D 1 46 ? -16.700 -58.612 -26.344 1.00 83.96 46 HIS D C 1
ATOM 9626 O O . HIS D 1 46 ? -17.319 -58.843 -27.389 1.00 93.81 46 HIS D O 1
ATOM 9640 N N . HIS D 1 47 ? -16.930 -57.526 -25.604 1.00 79.53 47 HIS D N 1
ATOM 9641 C CA . HIS D 1 47 ? -17.879 -56.516 -26.052 1.00 83.94 47 HIS D CA 1
ATOM 9642 C C . HIS D 1 47 ? -17.457 -55.889 -27.374 1.00 80.95 47 HIS D C 1
ATOM 9643 O O . HIS D 1 47 ? -18.312 -55.379 -28.106 1.00 87.18 47 HIS D O 1
ATOM 9657 N N . HIS D 1 48 ? -16.161 -55.922 -27.699 1.00 71.99 48 HIS D N 1
ATOM 9658 C CA . HIS D 1 48 ? -15.650 -55.324 -28.924 1.00 67.47 48 HIS D CA 1
ATOM 9659 C C . HIS D 1 48 ? -15.110 -56.335 -29.925 1.00 59.26 48 HIS D C 1
ATOM 9660 O O . HIS D 1 48 ? -14.941 -55.981 -31.096 1.00 54.21 48 HIS D O 1
ATOM 9674 N N . PHE D 1 49 ? -14.836 -57.569 -29.506 1.00 58.86 49 PHE D N 1
ATOM 9675 C CA . PHE D 1 49 ? -14.306 -58.593 -30.395 1.00 55.23 49 PHE D CA 1
ATOM 9676 C C . PHE D 1 49 ? -15.111 -59.875 -30.241 1.00 52.31 49 PHE D C 1
ATOM 9677 O O . PHE D 1 49 ? -15.608 -60.192 -29.157 1.00 49.26 49 PHE D O 1
ATOM 9694 N N . THR D 1 50 ? -15.232 -60.613 -31.347 1.00 52.62 50 THR D N 1
ATOM 9695 C CA . THR D 1 50 ? -16.093 -61.791 -31.365 1.00 54.06 50 THR D CA 1
ATOM 9696 C C . THR D 1 50 ? -15.539 -62.901 -30.481 1.00 49.72 50 THR D C 1
ATOM 9697 O O . THR D 1 50 ? -16.296 -63.559 -29.758 1.00 50.22 50 THR D O 1
ATOM 9708 N N . SER D 1 51 ? -14.230 -63.131 -30.529 1.00 46.42 51 SER D N 1
ATOM 9709 C CA . SER D 1 51 ? -13.626 -64.225 -29.785 1.00 49.50 51 SER D CA 1
ATOM 9710 C C . SER D 1 51 ? -12.165 -63.899 -29.514 1.00 50.82 51 SER D C 1
ATOM 9711 O O . SER D 1 51 ? -11.580 -62.999 -30.122 1.00 45.94 51 SER D O 1
ATOM 9719 N N . SER D 1 52 ? -11.580 -64.657 -28.584 1.00 48.10 52 SER D N 1
ATOM 9720 C CA . SER D 1 52 ? -10.157 -64.518 -28.300 1.00 47.68 52 SER D CA 1
ATOM 9721 C C . SER D 1 52 ? -9.320 -64.860 -29.526 1.00 45.91 52 SER D C 1
ATOM 9722 O O . SER D 1 52 ? -8.285 -64.231 -29.775 1.00 41.61 52 SER D O 1
ATOM 9730 N N . GLY D 1 53 ? -9.756 -65.851 -30.305 1.00 47.25 53 GLY D N 1
ATOM 9731 C CA . GLY D 1 53 ? -9.010 -66.228 -31.495 1.00 52.11 53 GLY D CA 1
ATOM 9732 C C . GLY D 1 53 ? -8.942 -65.109 -32.515 1.00 55.17 53 GLY D C 1
ATOM 9733 O O . GLY D 1 53 ? -7.873 -64.802 -33.051 1.00 54.62 53 GLY D O 1
ATOM 9737 N N . GLU D 1 54 ? -10.085 -64.483 -32.804 1.00 59.96 54 GLU D N 1
ATOM 9738 C CA . GLU D 1 54 ? -10.101 -63.382 -33.761 1.00 69.50 54 GLU D CA 1
ATOM 9739 C C . GLU D 1 54 ? -9.185 -62.253 -33.308 1.00 58.25 54 GLU D C 1
ATOM 9740 O O . GLU D 1 54 ? -8.385 -61.734 -34.094 1.00 52.92 54 GLU D O 1
ATOM 9752 N N . LEU D 1 55 ? -9.287 -61.859 -32.037 1.00 53.25 55 LEU D N 1
ATOM 9753 C CA . LEU D 1 55 ? -8.462 -60.763 -31.540 1.00 47.41 55 LEU D CA 1
ATOM 9754 C C . LEU D 1 55 ? -6.980 -61.077 -31.696 1.00 41.99 55 LEU D C 1
ATOM 9755 O O . LEU D 1 55 ? -6.199 -60.221 -32.126 1.00 40.57 55 LEU D O 1
ATOM 9771 N N . LYS D 1 56 ? -6.574 -62.300 -31.352 1.00 39.20 56 LYS D N 1
ATOM 9772 C CA . LYS D 1 56 ? -5.171 -62.678 -31.485 1.00 43.40 56 LYS D CA 1
ATOM 9773 C C . LYS D 1 56 ? -4.721 -62.611 -32.940 1.00 41.17 56 LYS D C 1
ATOM 9774 O O . LYS D 1 56 ? -3.654 -62.066 -33.247 1.00 39.38 56 LYS D O 1
ATOM 9793 N N . SER D 1 57 ? -5.527 -63.157 -33.855 1.00 38.52 57 SER D N 1
ATOM 9794 C CA . SER D 1 57 ? -5.163 -63.139 -35.269 1.00 43.05 57 SER D CA 1
ATOM 9795 C C . SER D 1 57 ? -5.109 -61.717 -35.815 1.00 42.51 57 SER D C 1
ATOM 9796 O O . SER D 1 57 ? -4.173 -61.361 -36.541 1.00 38.56 57 SER D O 1
ATOM 9804 N N . GLN D 1 58 ? -6.106 -60.892 -35.490 1.00 42.14 58 GLN D N 1
ATOM 9805 C CA . GLN D 1 58 ? -6.113 -59.516 -35.976 1.00 42.83 58 GLN D CA 1
ATOM 9806 C C . GLN D 1 58 ? -4.972 -58.712 -35.366 1.00 35.47 58 GLN D C 1
ATOM 9807 O O . GLN D 1 58 ? -4.355 -57.886 -36.047 1.00 34.54 58 GLN D O 1
ATOM 9821 N N . ALA D 1 59 ? -4.672 -58.942 -34.087 1.00 32.25 59 ALA D N 1
ATOM 9822 C CA . ALA D 1 59 ? -3.556 -58.244 -33.458 1.00 32.25 59 ALA D CA 1
ATOM 9823 C C . ALA D 1 59 ? -2.230 -58.658 -34.082 1.00 32.34 59 ALA D C 1
ATOM 9824 O O . ALA D 1 59 ? -1.360 -57.813 -34.321 1.00 34.94 59 ALA D O 1
ATOM 9831 N N . PHE D 1 60 ? -2.057 -59.953 -34.355 1.00 34.15 60 PHE D N 1
ATOM 9832 C CA . PHE D 1 60 ? -0.840 -60.414 -35.015 1.00 32.18 60 PHE D CA 1
ATOM 9833 C C . PHE D 1 60 ? -0.680 -59.757 -36.381 1.00 31.52 60 PHE D C 1
ATOM 9834 O O . PHE D 1 60 ? 0.399 -59.260 -36.721 1.00 33.48 60 PHE D O 1
ATOM 9851 N N . ILE D 1 61 ? -1.751 -59.740 -37.177 1.00 35.57 61 ILE D N 1
ATOM 9852 C CA . ILE D 1 61 ? -1.699 -59.083 -38.481 1.00 32.43 61 ILE D CA 1
ATOM 9853 C C . ILE D 1 61 ? -1.329 -57.614 -38.322 1.00 34.79 61 ILE D C 1
ATOM 9854 O O . ILE D 1 61 ? -0.502 -57.082 -39.074 1.00 39.23 61 ILE D O 1
ATOM 9870 N N . ARG D 1 62 ? -1.932 -56.935 -37.343 1.00 33.43 62 ARG D N 1
ATOM 9871 C CA . ARG D 1 62 ? -1.614 -55.529 -37.111 1.00 34.06 62 ARG D CA 1
ATOM 9872 C C . ARG D 1 62 ? -0.142 -55.339 -36.760 1.00 35.08 62 ARG D C 1
ATOM 9873 O O . ARG D 1 62 ? 0.479 -54.353 -37.174 1.00 32.33 62 ARG D O 1
ATOM 9894 N N . VAL D 1 63 ? 0.436 -56.267 -35.993 1.00 30.65 63 VAL D N 1
ATOM 9895 C CA . VAL D 1 63 ? 1.850 -56.154 -35.641 1.00 30.93 63 VAL D CA 1
ATOM 9896 C C . VAL D 1 63 ? 2.724 -56.338 -36.877 1.00 30.41 63 VAL D C 1
ATOM 9897 O O . VAL D 1 63 ? 3.748 -55.664 -37.036 1.00 30.92 63 VAL D O 1
ATOM 9910 N N . ILE D 1 64 ? 2.342 -57.253 -37.768 1.00 30.36 64 ILE D N 1
ATOM 9911 C CA . ILE D 1 64 ? 3.132 -57.485 -38.972 1.00 30.63 64 ILE D CA 1
ATOM 9912 C C . ILE D 1 64 ? 3.031 -56.291 -39.916 1.00 33.96 64 ILE D C 1
ATOM 9913 O O . ILE D 1 64 ? 4.022 -55.888 -40.535 1.00 32.84 64 ILE D O 1
ATOM 9929 N N . ARG D 1 65 ? 1.838 -55.704 -40.044 1.00 33.95 65 ARG D N 1
ATOM 9930 C CA . ARG D 1 65 ? 1.700 -54.505 -40.866 1.00 34.16 65 ARG D CA 1
ATOM 9931 C C . ARG D 1 65 ? 2.546 -53.367 -40.313 1.00 31.00 65 ARG D C 1
ATOM 9932 O O . ARG D 1 65 ? 3.171 -52.619 -41.073 1.00 32.78 65 ARG D O 1
ATOM 9953 N N . GLU D 1 66 ? 2.577 -53.219 -38.988 1.00 33.12 66 GLU D N 1
ATOM 9954 C CA . GLU D 1 66 ? 3.435 -52.211 -38.377 1.00 41.25 66 GLU D CA 1
ATOM 9955 C C . GLU D 1 66 ? 4.902 -52.478 -38.694 1.00 41.73 66 GLU D C 1
ATOM 9956 O O . GLU D 1 66 ? 5.667 -51.545 -38.965 1.00 36.95 66 GLU D O 1
ATOM 10002 N N . ASP D 1 69 ? 5.428 -51.344 -42.160 1.00 37.04 69 ASP D N 1
ATOM 10003 C CA . ASP D 1 69 ? 5.502 -49.886 -42.138 1.00 41.06 69 ASP D CA 1
ATOM 10004 C C . ASP D 1 69 ? 6.900 -49.425 -41.748 1.00 43.84 69 ASP D C 1
ATOM 10005 O O . ASP D 1 69 ? 7.498 -48.572 -42.414 1.00 43.73 69 ASP D O 1
ATOM 10014 N N . LEU D 1 70 ? 7.440 -49.991 -40.666 1.00 40.04 70 LEU D N 1
ATOM 10015 C CA . LEU D 1 70 ? 8.751 -49.573 -40.183 1.00 42.58 70 LEU D CA 1
ATOM 10016 C C . LEU D 1 70 ? 9.834 -49.854 -41.214 1.00 47.79 70 LEU D C 1
ATOM 10017 O O . LEU D 1 70 ? 10.734 -49.030 -41.420 1.00 48.40 70 LEU D O 1
ATOM 10033 N N . GLN D 1 71 ? 9.773 -51.016 -41.864 1.00 52.29 71 GLN D N 1
ATOM 10034 C CA . GLN D 1 71 ? 10.763 -51.333 -42.885 1.00 59.22 71 GLN D CA 1
ATOM 10035 C C . GLN D 1 71 ? 10.703 -50.331 -44.031 1.00 58.20 71 GLN D C 1
ATOM 10036 O O . GLN D 1 71 ? 11.740 -49.933 -44.574 1.00 55.36 71 GLN D O 1
ATOM 10050 N N . ARG D 1 72 ? 9.497 -49.896 -44.401 1.00 55.97 72 ARG D N 1
ATOM 10051 C CA . ARG D 1 72 ? 9.330 -48.943 -45.494 1.00 55.98 72 ARG D CA 1
ATOM 10052 C C . ARG D 1 72 ? 9.778 -47.532 -45.136 1.00 55.97 72 ARG D C 1
ATOM 10053 O O . ARG D 1 72 ? 9.629 -46.636 -45.971 1.00 60.77 72 ARG D O 1
ATOM 10074 N N . LEU D 1 73 ? 10.310 -47.295 -43.935 1.00 59.35 73 LEU D N 1
ATOM 10075 C CA . LEU D 1 73 ? 10.684 -45.936 -43.558 1.00 67.36 73 LEU D CA 1
ATOM 10076 C C . LEU D 1 73 ? 12.022 -45.529 -44.162 1.00 69.66 73 LEU D C 1
ATOM 10077 O O . LEU D 1 73 ? 12.214 -44.360 -44.513 1.00 77.15 73 LEU D O 1
ATOM 10093 N N . SER D 1 74 ? 12.957 -46.469 -44.292 1.00 105.67 74 SER D N 1
ATOM 10094 C CA . SER D 1 74 ? 14.240 -46.144 -44.907 1.00 101.62 74 SER D CA 1
ATOM 10095 C C . SER D 1 74 ? 14.068 -45.810 -46.384 1.00 99.12 74 SER D C 1
ATOM 10096 O O . SER D 1 74 ? 14.537 -44.766 -46.853 1.00 97.90 74 SER D O 1
ATOM 10104 N N . ARG D 1 75 ? 13.381 -46.681 -47.128 1.00 97.50 75 ARG D N 1
ATOM 10105 C CA . ARG D 1 75 ? 13.203 -46.528 -48.569 1.00 99.60 75 ARG D CA 1
ATOM 10106 C C . ARG D 1 75 ? 14.480 -46.033 -49.231 1.00 95.21 75 ARG D C 1
ATOM 10107 O O . ARG D 1 75 ? 14.528 -44.910 -49.744 1.00 97.59 75 ARG D O 1
ATOM 10128 N N . THR D 1 76 ? 15.517 -46.863 -49.211 1.00 90.04 76 THR D N 1
ATOM 10129 C CA . THR D 1 76 ? 16.749 -46.545 -49.912 1.00 95.69 76 THR D CA 1
ATOM 10130 C C . THR D 1 76 ? 16.445 -46.130 -51.345 1.00 100.28 76 THR D C 1
ATOM 10131 O O . THR D 1 76 ? 15.460 -46.568 -51.945 1.00 104.27 76 THR D O 1
ATOM 10142 N N . ALA D 1 77 ? 17.301 -45.277 -51.896 1.00 100.01 77 ALA D N 1
ATOM 10143 C CA . ALA D 1 77 ? 17.209 -44.922 -53.305 1.00 98.69 77 ALA D CA 1
ATOM 10144 C C . ALA D 1 77 ? 17.901 -46.002 -54.123 1.00 87.19 77 ALA D C 1
ATOM 10145 O O . ALA D 1 77 ? 19.107 -46.224 -53.973 1.00 84.01 77 ALA D O 1
ATOM 10152 N N . GLY D 1 78 ? 17.140 -46.670 -54.983 1.00 78.75 78 GLY D N 1
ATOM 10153 C CA . GLY D 1 78 ? 17.646 -47.817 -55.728 1.00 65.58 78 GLY D CA 1
ATOM 10154 C C . GLY D 1 78 ? 16.741 -48.998 -55.439 1.00 56.27 78 GLY D C 1
ATOM 10155 O O . GLY D 1 78 ? 16.434 -49.319 -54.291 1.00 55.85 78 GLY D O 1
ATOM 10159 N N . TRP D 1 79 ? 16.295 -49.650 -56.511 1.00 34.01 79 TRP D N 1
ATOM 10160 C CA . TRP D 1 79 ? 15.360 -50.757 -56.367 1.00 40.09 79 TRP D CA 1
ATOM 10161 C C . TRP D 1 79 ? 16.051 -52.019 -55.870 1.00 37.69 79 TRP D C 1
ATOM 10162 O O . TRP D 1 79 ? 15.409 -52.867 -55.242 1.00 34.12 79 TRP D O 1
ATOM 10183 N N . ARG D 1 80 ? 17.350 -52.153 -56.132 1.00 38.40 80 ARG D N 1
ATOM 10184 C CA . ARG D 1 80 ? 18.121 -53.237 -55.537 1.00 38.40 80 ARG D CA 1
ATOM 10185 C C . ARG D 1 80 ? 18.105 -53.139 -54.017 1.00 43.92 80 ARG D C 1
ATOM 10186 O O . ARG D 1 80 ? 17.854 -54.129 -53.319 1.00 41.39 80 ARG D O 1
ATOM 10207 N N . GLU D 1 81 ? 18.368 -51.944 -53.486 1.00 47.24 81 GLU D N 1
ATOM 10208 C CA . GLU D 1 81 ? 18.391 -51.762 -52.039 1.00 47.48 81 GLU D CA 1
ATOM 10209 C C . GLU D 1 81 ? 16.986 -51.820 -51.454 1.00 46.59 81 GLU D C 1
ATOM 10210 O O . GLU D 1 81 ? 16.787 -52.345 -50.353 1.00 44.53 81 GLU D O 1
ATOM 10222 N N . GLN D 1 82 ? 15.996 -51.289 -52.175 1.00 46.14 82 GLN D N 1
ATOM 10223 C CA . GLN D 1 82 ? 14.622 -51.349 -51.690 1.00 49.58 82 GLN D CA 1
ATOM 10224 C C . GLN D 1 82 ? 14.145 -52.792 -51.586 1.00 42.93 82 GLN D C 1
ATOM 10225 O O . GLN D 1 82 ? 13.472 -53.164 -50.617 1.00 37.00 82 GLN D O 1
ATOM 10239 N N . LEU D 1 83 ? 14.488 -53.622 -52.574 1.00 36.48 83 LEU D N 1
ATOM 10240 C CA . LEU D 1 83 ? 14.117 -55.032 -52.519 1.00 34.48 83 LEU D CA 1
ATOM 10241 C C . LEU D 1 83 ? 14.834 -55.740 -51.378 1.00 35.14 83 LEU D C 1
ATOM 10242 O O . LEU D 1 83 ? 14.219 -56.513 -50.634 1.00 35.32 83 LEU D O 1
ATOM 10258 N N . PHE D 1 84 ? 16.134 -55.485 -51.223 1.00 31.39 84 PHE D N 1
ATOM 10259 C CA . PHE D 1 84 ? 16.877 -56.073 -50.116 1.00 37.72 84 PHE D CA 1
ATOM 10260 C C . PHE D 1 84 ? 16.249 -55.706 -48.779 1.00 43.70 84 PHE D C 1
ATOM 10261 O O . PHE D 1 84 ? 16.123 -56.554 -47.888 1.00 39.53 84 PHE D O 1
ATOM 10278 N N . SER D 1 85 ? 15.856 -54.440 -48.618 1.00 42.60 85 SER D N 1
ATOM 10279 C CA . SER D 1 85 ? 15.260 -54.003 -47.361 1.00 43.77 85 SER D CA 1
ATOM 10280 C C . SER D 1 85 ? 13.954 -54.738 -47.092 1.00 43.30 85 SER D C 1
ATOM 10281 O O . SER D 1 85 ? 13.704 -55.186 -45.966 1.00 42.36 85 SER D O 1
ATOM 10289 N N . ALA D 1 86 ? 13.108 -54.878 -48.115 1.00 41.30 86 ALA D N 1
ATOM 10290 C CA . ALA D 1 86 ? 11.844 -55.584 -47.948 1.00 42.36 86 ALA D CA 1
ATOM 10291 C C . ALA D 1 86 ? 12.043 -57.058 -47.622 1.00 45.99 86 ALA D C 1
ATOM 10292 O O . ALA D 1 86 ? 11.148 -57.677 -47.035 1.00 44.78 86 ALA D O 1
ATOM 10299 N N . LEU D 1 87 ? 13.189 -57.633 -47.985 1.00 39.28 87 LEU D N 1
ATOM 10300 C CA . LEU D 1 87 ? 13.451 -59.053 -47.779 1.00 46.16 87 LEU D CA 1
ATOM 10301 C C . LEU D 1 87 ? 14.304 -59.335 -46.550 1.00 44.56 87 LEU D C 1
ATOM 10302 O O . LEU D 1 87 ? 14.060 -60.322 -45.851 1.00 48.55 87 LEU D O 1
ATOM 10318 N N . GLY D 1 88 ? 15.300 -58.498 -46.274 1.00 46.30 88 GLY D N 1
ATOM 10319 C CA . GLY D 1 88 ? 16.212 -58.747 -45.175 1.00 49.37 88 GLY D CA 1
ATOM 10320 C C . GLY D 1 88 ? 16.722 -57.483 -44.518 1.00 51.39 88 GLY D C 1
ATOM 10321 O O . GLY D 1 88 ? 17.929 -57.331 -44.308 1.00 52.55 88 GLY D O 1
ATOM 10325 N N . SER D 1 89 ? 15.811 -56.569 -44.187 1.00 46.46 89 SER D N 1
ATOM 10326 C CA . SER D 1 89 ? 16.196 -55.326 -43.531 1.00 49.81 89 SER D CA 1
ATOM 10327 C C . SER D 1 89 ? 17.024 -55.609 -42.285 1.00 57.46 89 SER D C 1
ATOM 10328 O O . SER D 1 89 ? 16.640 -56.420 -41.437 1.00 56.15 89 SER D O 1
ATOM 10336 N N . GLU D 1 90 ? 18.164 -54.933 -42.181 1.00 61.34 90 GLU D N 1
ATOM 10337 C CA . GLU D 1 90 ? 19.048 -55.060 -41.032 1.00 66.52 90 GLU D CA 1
ATOM 10338 C C . GLU D 1 90 ? 18.658 -54.134 -39.886 1.00 63.78 90 GLU D C 1
ATOM 10339 O O . GLU D 1 90 ? 19.432 -53.986 -38.935 1.00 65.47 90 GLU D O 1
ATOM 10351 N N . ASP D 1 91 ? 17.484 -53.510 -39.954 1.00 61.39 91 ASP D N 1
ATOM 10352 C CA . ASP D 1 91 ? 17.061 -52.583 -38.912 1.00 62.45 91 ASP D CA 1
ATOM 10353 C C . ASP D 1 91 ? 16.761 -53.351 -37.631 1.00 56.62 91 ASP D C 1
ATOM 10354 O O . ASP D 1 91 ? 15.915 -54.252 -37.622 1.00 55.63 91 ASP D O 1
ATOM 10363 N N . GLY D 1 92 ? 17.456 -52.995 -36.549 1.00 59.81 92 GLY D N 1
ATOM 10364 C CA . GLY D 1 92 ? 17.281 -53.689 -35.285 1.00 59.86 92 GLY D CA 1
ATOM 10365 C C . GLY D 1 92 ? 15.894 -53.551 -34.693 1.00 59.57 92 GLY D C 1
ATOM 10366 O O . GLY D 1 92 ? 15.494 -54.386 -33.876 1.00 57.68 92 GLY D O 1
ATOM 10370 N N . ARG D 1 93 ? 15.148 -52.515 -35.083 1.00 65.31 93 ARG D N 1
ATOM 10371 C CA . ARG D 1 93 ? 13.807 -52.315 -34.548 1.00 70.14 93 ARG D CA 1
ATOM 10372 C C . ARG D 1 93 ? 12.828 -53.398 -34.983 1.00 66.10 93 ARG D C 1
ATOM 10373 O O . ARG D 1 93 ? 11.737 -53.484 -34.410 1.00 66.27 93 ARG D O 1
ATOM 10394 N N . LEU D 1 94 ? 13.184 -54.221 -35.968 1.00 62.19 94 LEU D N 1
ATOM 10395 C CA . LEU D 1 94 ? 12.303 -55.276 -36.447 1.00 55.45 94 LEU D CA 1
ATOM 10396 C C . LEU D 1 94 ? 12.438 -56.574 -35.660 1.00 55.06 94 LEU D C 1
ATOM 10397 O O . LEU D 1 94 ? 11.610 -57.474 -35.838 1.00 51.37 94 LEU D O 1
ATOM 10413 N N . GLU D 1 95 ? 13.447 -56.692 -34.796 1.00 57.00 95 GLU D N 1
ATOM 10414 C CA . GLU D 1 95 ? 13.719 -57.935 -34.083 1.00 62.23 95 GLU D CA 1
ATOM 10415 C C . GLU D 1 95 ? 12.476 -58.457 -33.365 1.00 53.53 95 GLU D C 1
ATOM 10416 O O . GLU D 1 95 ? 12.068 -59.600 -33.607 1.00 46.07 95 GLU D O 1
ATOM 10428 N N . PRO D 1 96 ? 11.845 -57.674 -32.483 1.00 52.54 96 PRO D N 1
ATOM 10429 C CA . PRO D 1 96 ? 10.666 -58.204 -31.777 1.00 52.91 96 PRO D CA 1
ATOM 10430 C C . PRO D 1 96 ? 9.527 -58.573 -32.710 1.00 46.00 96 PRO D C 1
ATOM 10431 O O . PRO D 1 96 ? 8.763 -59.498 -32.407 1.00 39.80 96 PRO D O 1
ATOM 10442 N N . TYR D 1 97 ? 9.390 -57.879 -33.841 1.00 40.93 97 TYR D N 1
ATOM 10443 C CA . TYR D 1 97 ? 8.368 -58.250 -34.815 1.00 40.67 97 TYR D CA 1
ATOM 10444 C C . TYR D 1 97 ? 8.698 -59.583 -35.474 1.00 34.56 97 TYR D C 1
ATOM 10445 O O . TYR D 1 97 ? 7.815 -60.429 -35.655 1.00 37.78 97 TYR D O 1
ATOM 10463 N N . ILE D 1 98 ? 9.966 -59.789 -35.835 1.00 37.62 98 ILE D N 1
ATOM 10464 C CA . ILE D 1 98 ? 10.369 -61.040 -36.472 1.00 40.70 98 ILE D CA 1
ATOM 10465 C C . ILE D 1 98 ? 10.184 -62.209 -35.512 1.00 42.24 98 ILE D C 1
ATOM 10466 O O . ILE D 1 98 ? 9.801 -63.312 -35.921 1.00 38.53 98 ILE D O 1
ATOM 10482 N N . ARG D 1 99 ? 10.455 -61.991 -34.222 1.00 46.08 99 ARG D N 1
ATOM 10483 C CA . ARG D 1 99 ? 10.254 -63.052 -33.240 1.00 48.05 99 ARG D CA 1
ATOM 10484 C C . ARG D 1 99 ? 8.803 -63.517 -33.234 1.00 43.13 99 ARG D C 1
ATOM 10485 O O . ARG D 1 99 ? 8.523 -64.719 -33.314 1.00 37.82 99 ARG D O 1
ATOM 10506 N N . LEU D 1 100 ? 7.861 -62.575 -33.150 1.00 38.73 100 LEU D N 1
ATOM 10507 C CA . LEU D 1 100 ? 6.453 -62.947 -33.212 1.00 36.29 100 LEU D CA 1
ATOM 10508 C C . LEU D 1 100 ? 6.133 -63.649 -34.523 1.00 40.14 100 LEU D C 1
ATOM 10509 O O . LEU D 1 100 ? 5.308 -64.570 -34.552 1.00 38.48 100 LEU D O 1
ATOM 10525 N N . TRP D 1 101 ? 6.785 -63.239 -35.613 1.00 43.35 101 TRP D N 1
ATOM 10526 C CA . TRP D 1 101 ? 6.532 -63.857 -36.909 1.00 42.84 101 TRP D CA 1
ATOM 10527 C C . TRP D 1 101 ? 6.951 -65.322 -36.900 1.00 37.60 101 TRP D C 1
ATOM 10528 O O . TRP D 1 101 ? 6.211 -66.196 -37.365 1.00 32.90 101 TRP D O 1
ATOM 10549 N N . ARG D 1 102 ? 8.145 -65.609 -36.374 1.00 37.52 102 ARG D N 1
ATOM 10550 C CA . ARG D 1 102 ? 8.583 -66.996 -36.256 1.00 41.66 102 ARG D CA 1
ATOM 10551 C C . ARG D 1 102 ? 7.608 -67.807 -35.413 1.00 43.48 102 ARG D C 1
ATOM 10552 O O . ARG D 1 102 ? 7.297 -68.959 -35.741 1.00 42.86 102 ARG D O 1
ATOM 10573 N N . GLN D 1 103 ? 7.115 -67.223 -34.319 1.00 42.41 103 GLN D N 1
ATOM 10574 C CA . GLN D 1 103 ? 6.189 -67.943 -33.453 1.00 43.99 103 GLN D CA 1
ATOM 10575 C C . GLN D 1 103 ? 4.895 -68.266 -34.189 1.00 43.58 103 GLN D C 1
ATOM 10576 O O . GLN D 1 103 ? 4.325 -69.349 -34.012 1.00 40.45 103 GLN D O 1
ATOM 10590 N N . ALA D 1 104 ? 4.421 -67.342 -35.030 1.00 40.57 104 ALA D N 1
ATOM 10591 C CA . ALA D 1 104 ? 3.207 -67.598 -35.798 1.00 39.58 104 ALA D CA 1
ATOM 10592 C C . ALA D 1 104 ? 3.408 -68.759 -36.763 1.00 38.93 104 ALA D C 1
ATOM 10593 O O . ALA D 1 104 ? 2.528 -69.615 -36.910 1.00 43.69 104 ALA D O 1
ATOM 10600 N N . GLN D 1 105 ? 4.561 -68.805 -37.433 1.00 33.11 105 GLN D N 1
ATOM 10601 C CA . GLN D 1 105 ? 4.862 -69.937 -38.303 1.00 41.96 105 GLN D CA 1
ATOM 10602 C C . GLN D 1 105 ? 4.839 -71.241 -37.519 1.00 41.64 105 GLN D C 1
ATOM 10603 O O . GLN D 1 105 ? 4.331 -72.260 -38.001 1.00 37.10 105 GLN D O 1
ATOM 10617 N N . LEU D 1 106 ? 5.383 -71.225 -36.303 1.00 48.43 106 LEU D N 1
ATOM 10618 C CA . LEU D 1 106 ? 5.401 -72.425 -35.476 1.00 52.54 106 LEU D CA 1
ATOM 10619 C C . LEU D 1 106 ? 3.985 -72.852 -35.104 1.00 50.48 106 LEU D C 1
ATOM 10620 O O . LEU D 1 106 ? 3.601 -74.010 -35.297 1.00 47.22 106 LEU D O 1
ATOM 10636 N N . LEU D 1 107 ? 3.184 -71.918 -34.584 1.00 52.41 107 LEU D N 1
ATOM 10637 C CA . LEU D 1 107 ? 1.836 -72.250 -34.133 1.00 55.03 107 LEU D CA 1
ATOM 10638 C C . LEU D 1 107 ? 0.886 -72.544 -35.287 1.00 50.80 107 LEU D C 1
ATOM 10639 O O . LEU D 1 107 ? -0.169 -73.147 -35.063 1.00 49.46 107 LEU D O 1
ATOM 10655 N N . ALA D 1 108 ? 1.229 -72.136 -36.510 1.00 51.46 108 ALA D N 1
ATOM 10656 C CA . ALA D 1 108 ? 0.376 -72.433 -37.655 1.00 49.91 108 ALA D CA 1
ATOM 10657 C C . ALA D 1 108 ? 0.168 -73.930 -37.845 1.00 53.30 108 ALA D C 1
ATOM 10658 O O . ALA D 1 108 ? -0.837 -74.336 -38.438 1.00 51.25 108 ALA D O 1
ATOM 10665 N N . ASP D 1 109 ? 1.092 -74.758 -37.353 1.00 56.39 109 ASP D N 1
ATOM 10666 C CA . ASP D 1 109 ? 0.975 -76.199 -37.532 1.00 60.07 109 ASP D CA 1
ATOM 10667 C C . ASP D 1 109 ? -0.179 -76.793 -36.736 1.00 58.58 109 ASP D C 1
ATOM 10668 O O . ASP D 1 109 ? -0.687 -77.856 -37.111 1.00 58.78 109 ASP D O 1
ATOM 10677 N N . SER D 1 110 ? -0.610 -76.131 -35.658 1.00 59.39 110 SER D N 1
ATOM 10678 C CA . SER D 1 110 ? -1.621 -76.682 -34.763 1.00 62.84 110 SER D CA 1
ATOM 10679 C C . SER D 1 110 ? -2.772 -75.719 -34.491 1.00 61.77 110 SER D C 1
ATOM 10680 O O . SER D 1 110 ? -3.617 -76.015 -33.638 1.00 62.82 110 SER D O 1
ATOM 10688 N N . ASP D 1 111 ? -2.834 -74.583 -35.184 1.00 60.55 111 ASP D N 1
ATOM 10689 C CA . ASP D 1 111 ? -3.878 -73.585 -34.959 1.00 61.47 111 ASP D CA 1
ATOM 10690 C C . ASP D 1 111 ? -4.342 -73.054 -36.312 1.00 55.88 111 ASP D C 1
ATOM 10691 O O . ASP D 1 111 ? -3.653 -72.224 -36.927 1.00 48.03 111 ASP D O 1
ATOM 10700 N N . PRO D 1 112 ? -5.499 -73.507 -36.810 1.00 52.09 112 PRO D N 1
ATOM 10701 C CA . PRO D 1 112 ? -5.948 -73.037 -38.133 1.00 51.05 112 PRO D CA 1
ATOM 10702 C C . PRO D 1 112 ? -6.104 -71.529 -38.225 1.00 52.09 112 PRO D C 1
ATOM 10703 O O . PRO D 1 112 ? -5.818 -70.945 -39.279 1.00 43.25 112 PRO D O 1
ATOM 10714 N N . GLU D 1 113 ? -6.561 -70.878 -37.153 1.00 55.00 113 GLU D N 1
ATOM 10715 C CA . GLU D 1 113 ? -6.719 -69.427 -37.182 1.00 57.10 113 GLU D CA 1
ATOM 10716 C C . GLU D 1 113 ? -5.377 -68.735 -37.386 1.00 49.64 113 GLU D C 1
ATOM 10717 O O . GLU D 1 113 ? -5.244 -67.851 -38.240 1.00 48.58 113 GLU D O 1
ATOM 10729 N N . ILE D 1 114 ? -4.364 -69.128 -36.611 1.00 47.58 114 ILE D N 1
ATOM 10730 C CA . ILE D 1 114 ? -3.041 -68.533 -36.767 1.00 46.34 114 ILE D CA 1
ATOM 10731 C C . ILE D 1 114 ? -2.453 -68.893 -38.126 1.00 43.16 114 ILE D C 1
ATOM 10732 O O . ILE D 1 114 ? -1.786 -68.071 -38.766 1.00 39.06 114 ILE D O 1
ATOM 10748 N N . LYS D 1 115 ? -2.687 -70.123 -38.589 1.00 41.92 115 LYS D N 1
ATOM 10749 C CA . LYS D 1 115 ? -2.210 -70.520 -39.910 1.00 45.06 115 LYS D CA 1
ATOM 10750 C C . LYS D 1 115 ? -2.788 -69.616 -40.991 1.00 42.22 115 LYS D C 1
ATOM 10751 O O . LYS D 1 115 ? -2.065 -69.140 -41.873 1.00 39.99 115 LYS D O 1
ATOM 10770 N N . SER D 1 116 ? -4.098 -69.370 -40.938 1.00 40.84 116 SER D N 1
ATOM 10771 C CA . SER D 1 116 ? -4.730 -68.500 -41.922 1.00 41.96 116 SER D CA 1
ATOM 10772 C C . SER D 1 116 ? -4.132 -67.099 -41.871 1.00 39.35 116 SER D C 1
ATOM 10773 O O . SER D 1 116 ? -3.819 -66.505 -42.910 1.00 34.16 116 SER D O 1
ATOM 10781 N N . ALA D 1 117 ? -3.957 -66.556 -40.664 1.00 35.93 117 ALA D N 1
ATOM 10782 C CA . ALA D 1 117 ? -3.337 -65.242 -40.532 1.00 32.39 117 ALA D CA 1
ATOM 10783 C C . ALA D 1 117 ? -1.906 -65.257 -41.054 1.00 34.10 117 ALA D C 1
ATOM 10784 O O . ALA D 1 117 ? -1.481 -64.329 -41.750 1.00 36.85 117 ALA D O 1
ATOM 10791 N N . TYR D 1 118 ? -1.146 -66.305 -40.727 1.00 35.37 118 TYR D N 1
ATOM 10792 C CA . TYR D 1 118 ? 0.232 -66.395 -41.198 1.00 31.21 118 TYR D CA 1
ATOM 10793 C C . TYR D 1 118 ? 0.290 -66.459 -42.719 1.00 31.52 118 TYR D C 1
ATOM 10794 O O . TYR D 1 118 ? 1.153 -65.830 -43.342 1.00 24.88 118 TYR D O 1
ATOM 10812 N N . LEU D 1 119 ? -0.617 -67.218 -43.334 1.00 32.12 119 LEU D N 1
ATOM 10813 C CA . LEU D 1 119 ? -0.660 -67.280 -44.790 1.00 33.95 119 LEU D CA 1
ATOM 10814 C C . LEU D 1 119 ? -0.962 -65.910 -45.386 1.00 33.35 119 LEU D C 1
ATOM 10815 O O . LEU D 1 119 ? -0.450 -65.562 -46.456 1.00 29.95 119 LEU D O 1
ATOM 10831 N N . LEU D 1 120 ? -1.791 -65.117 -44.702 1.00 34.25 120 LEU D N 1
ATOM 10832 C CA . LEU D 1 120 ? -2.069 -63.760 -45.160 1.00 34.51 120 LEU D CA 1
ATOM 10833 C C . LEU D 1 120 ? -0.808 -62.904 -45.136 1.00 38.35 120 LEU D C 1
ATOM 10834 O O . LEU D 1 120 ? -0.551 -62.137 -46.073 1.00 32.13 120 LEU D O 1
ATOM 10850 N N . THR D 1 121 ? -0.005 -63.024 -44.076 1.00 37.85 121 THR D N 1
ATOM 10851 C CA . THR D 1 121 ? 1.199 -62.207 -43.966 1.00 39.49 121 THR D CA 1
ATOM 10852 C C . THR D 1 121 ? 2.206 -62.561 -45.052 1.00 41.08 121 THR D C 1
ATOM 10853 O O . THR D 1 121 ? 2.904 -61.681 -45.568 1.00 37.87 121 THR D O 1
ATOM 10881 N N . ASN D 1 123 ? 1.480 -63.586 -48.044 1.00 37.21 123 ASN D N 1
ATOM 10882 C CA . ASN D 1 123 ? 0.987 -62.984 -49.280 1.00 38.70 123 ASN D CA 1
ATOM 10883 C C . ASN D 1 123 ? 1.214 -61.477 -49.293 1.00 36.12 123 ASN D C 1
ATOM 10884 O O . ASN D 1 123 ? 1.531 -60.904 -50.341 1.00 34.99 123 ASN D O 1
ATOM 10895 N N . LEU D 1 124 ? 1.053 -60.815 -48.144 1.00 28.87 124 LEU D N 1
ATOM 10896 C CA . LEU D 1 124 ? 1.398 -59.399 -48.064 1.00 38.83 124 LEU D CA 1
ATOM 10897 C C . LEU D 1 124 ? 2.878 -59.201 -48.357 1.00 36.47 124 LEU D C 1
ATOM 10898 O O . LEU D 1 124 ? 3.263 -58.311 -49.126 1.00 29.64 124 LEU D O 1
ATOM 10914 N N . TRP D 1 125 ? 3.724 -60.042 -47.759 1.00 27.53 125 TRP D N 1
ATOM 10915 C CA . TRP D 1 125 ? 5.157 -59.986 -48.025 1.00 30.88 125 TRP D CA 1
ATOM 10916 C C . TRP D 1 125 ? 5.442 -60.219 -49.503 1.00 30.10 125 TRP D C 1
ATOM 10917 O O . TRP D 1 125 ? 6.229 -59.492 -50.121 1.00 33.47 125 TRP D O 1
ATOM 10938 N N . HIS D 1 126 ? 4.803 -61.236 -50.086 1.00 30.77 126 HIS D N 1
ATOM 10939 C CA . HIS D 1 126 ? 5.001 -61.540 -51.498 1.00 30.11 126 HIS D CA 1
ATOM 10940 C C . HIS D 1 126 ? 4.583 -60.365 -52.373 1.00 32.44 126 HIS D C 1
ATOM 10941 O O . HIS D 1 126 ? 5.313 -59.966 -53.286 1.00 27.08 126 HIS D O 1
ATOM 10955 N N . ASP D 1 127 ? 3.406 -59.794 -52.101 1.00 32.67 127 ASP D N 1
ATOM 10956 C CA . ASP D 1 127 ? 2.944 -58.628 -52.849 1.00 43.79 127 ASP D CA 1
ATOM 10957 C C . ASP D 1 127 ? 3.977 -57.509 -52.813 1.00 40.15 127 ASP D C 1
ATOM 10958 O O . ASP D 1 127 ? 4.312 -56.923 -53.847 1.00 38.97 127 ASP D O 1
ATOM 10967 N N . GLU D 1 128 ? 4.487 -57.194 -51.620 1.00 39.62 128 GLU D N 1
ATOM 10968 C CA . GLU D 1 128 ? 5.493 -56.144 -51.491 1.00 46.50 128 GLU D CA 1
ATOM 10969 C C . GLU D 1 128 ? 6.674 -56.406 -52.417 1.00 41.35 128 GLU D C 1
ATOM 10970 O O . GLU D 1 128 ? 7.096 -55.524 -53.172 1.00 32.89 128 GLU D O 1
ATOM 10982 N N . ALA D 1 129 ? 7.221 -57.624 -52.371 1.00 29.06 129 ALA D N 1
ATOM 10983 C CA . ALA D 1 129 ? 8.359 -57.953 -53.224 1.00 32.79 129 ALA D CA 1
ATOM 10984 C C . ALA D 1 129 ? 7.993 -57.851 -54.698 1.00 27.35 129 ALA D C 1
ATOM 10985 O O . ALA D 1 129 ? 8.801 -57.392 -55.513 1.00 26.27 129 ALA D O 1
ATOM 10992 N N . VAL D 1 130 ? 6.780 -58.276 -55.060 1.00 28.84 130 VAL D N 1
ATOM 10993 C CA . VAL D 1 130 ? 6.371 -58.241 -56.460 1.00 31.79 130 VAL D CA 1
ATOM 10994 C C . VAL D 1 130 ? 6.277 -56.802 -56.953 1.00 30.08 130 VAL D C 1
ATOM 10995 O O . VAL D 1 130 ? 6.721 -56.483 -58.062 1.00 27.92 130 VAL D O 1
ATOM 11008 N N . ARG D 1 131 ? 5.694 -55.913 -56.146 1.00 26.86 131 ARG D N 1
ATOM 11009 C CA . ARG D 1 131 ? 5.601 -54.511 -56.539 1.00 33.29 131 ARG D CA 1
ATOM 11010 C C . ARG D 1 131 ? 6.983 -53.902 -56.740 1.00 33.94 131 ARG D C 1
ATOM 11011 O O . ARG D 1 131 ? 7.212 -53.173 -57.712 1.00 31.10 131 ARG D O 1
ATOM 11032 N N . ILE D 1 132 ? 7.922 -54.200 -55.839 1.00 35.82 132 ILE D N 1
ATOM 11033 C CA . ILE D 1 132 ? 9.268 -53.643 -55.956 1.00 37.06 132 ILE D CA 1
ATOM 11034 C C . ILE D 1 132 ? 9.946 -54.149 -57.224 1.00 35.89 132 ILE D C 1
ATOM 11035 O O . ILE D 1 132 ? 10.600 -53.383 -57.943 1.00 34.01 132 ILE D O 1
ATOM 11051 N N . ILE D 1 133 ? 9.797 -55.442 -57.525 1.00 30.77 133 ILE D N 1
ATOM 11052 C CA . ILE D 1 133 ? 10.419 -56.005 -58.723 1.00 32.57 133 ILE D CA 1
ATOM 11053 C C . ILE D 1 133 ? 9.836 -55.362 -59.975 1.00 30.41 133 ILE D C 1
ATOM 11054 O O . ILE D 1 133 ? 10.571 -54.923 -60.867 1.00 32.45 133 ILE D O 1
ATOM 11070 N N . ARG D 1 134 ? 8.504 -55.306 -60.067 1.00 29.92 134 ARG D N 1
ATOM 11071 C CA . ARG D 1 134 ? 7.865 -54.717 -61.241 1.00 32.39 134 ARG D CA 1
ATOM 11072 C C . ARG D 1 134 ? 8.273 -53.260 -61.416 1.00 32.69 134 ARG D C 1
ATOM 11073 O O . ARG D 1 134 ? 8.472 -52.794 -62.545 1.00 42.70 134 ARG D O 1
ATOM 11094 N N . ALA D 1 135 ? 8.405 -52.524 -60.311 1.00 34.47 135 ALA D N 1
ATOM 11095 C CA . ALA D 1 135 ? 8.822 -51.128 -60.393 1.00 38.28 135 ALA D CA 1
ATOM 11096 C C . ALA D 1 135 ? 10.275 -51.018 -60.839 1.00 40.78 135 ALA D C 1
ATOM 11097 O O . ALA D 1 135 ? 10.603 -50.233 -61.737 1.00 31.82 135 ALA D O 1
ATOM 11104 N N . GLY D 1 136 ? 11.164 -51.798 -60.218 1.00 34.94 136 GLY D N 1
ATOM 11105 C CA . GLY D 1 136 ? 12.555 -51.790 -60.632 1.00 34.71 136 GLY D CA 1
ATOM 11106 C C . GLY D 1 136 ? 12.738 -52.240 -62.067 1.00 37.89 136 GLY D C 1
ATOM 11107 O O . GLY D 1 136 ? 13.651 -51.778 -62.756 1.00 42.11 136 GLY D O 1
ATOM 11111 N N . HIS D 1 137 ? 11.879 -53.146 -62.537 1.00 35.04 137 HIS D N 1
ATOM 11112 C CA . HIS D 1 137 ? 11.924 -53.555 -63.936 1.00 38.03 137 HIS D CA 1
ATOM 11113 C C . HIS D 1 137 ? 11.489 -52.415 -64.848 1.00 38.78 137 HIS D C 1
ATOM 11114 O O . HIS D 1 137 ? 12.149 -52.119 -65.852 1.00 37.19 137 HIS D O 1
ATOM 11128 N N . ALA D 1 138 ? 10.375 -51.761 -64.512 1.00 35.82 138 ALA D N 1
ATOM 11129 C CA . ALA D 1 138 ? 9.903 -50.637 -65.311 1.00 40.79 138 ALA D CA 1
ATOM 11130 C C . ALA D 1 138 ? 10.916 -49.502 -65.331 1.00 38.00 138 ALA D C 1
ATOM 11131 O O . ALA D 1 138 ? 11.034 -48.793 -66.336 1.00 43.94 138 ALA D O 1
ATOM 11138 N N . ALA D 1 139 ? 11.652 -49.312 -64.234 1.00 39.64 139 ALA D N 1
ATOM 11139 C CA . ALA D 1 139 ? 12.645 -48.249 -64.159 1.00 40.26 139 ALA D CA 1
ATOM 11140 C C . ALA D 1 139 ? 13.891 -48.546 -64.980 1.00 42.45 139 ALA D C 1
ATOM 11141 O O . ALA D 1 139 ? 14.690 -47.632 -65.211 1.00 44.52 139 ALA D O 1
ATOM 11148 N N . GLY D 1 140 ? 14.079 -49.789 -65.419 1.00 44.26 140 GLY D N 1
ATOM 11149 C CA . GLY D 1 140 ? 15.255 -50.169 -66.167 1.00 43.58 140 GLY D CA 1
ATOM 11150 C C . GLY D 1 140 ? 16.390 -50.725 -65.336 1.00 37.61 140 GLY D C 1
ATOM 11151 O O . GLY D 1 140 ? 17.460 -51.007 -65.891 1.00 40.42 140 GLY D O 1
ATOM 11155 N N . GLU D 1 141 ? 16.198 -50.895 -64.028 1.00 48.21 141 GLU D N 1
ATOM 11156 C CA . GLU D 1 141 ? 17.262 -51.397 -63.167 1.00 51.33 141 GLU D CA 1
ATOM 11157 C C . GLU D 1 141 ? 17.316 -52.920 -63.138 1.00 46.31 141 GLU D C 1
ATOM 11158 O O . GLU D 1 141 ? 18.407 -53.498 -63.165 1.00 43.63 141 GLU D O 1
ATOM 11170 N N . PHE D 1 142 ? 16.164 -53.582 -63.085 1.00 42.38 142 PHE D N 1
ATOM 11171 C CA . PHE D 1 142 ? 16.098 -55.035 -63.008 1.00 40.51 142 PHE D CA 1
ATOM 11172 C C . PHE D 1 142 ? 15.920 -55.633 -64.396 1.00 39.59 142 PHE D C 1
ATOM 11173 O O . PHE D 1 142 ? 15.210 -55.078 -65.241 1.00 36.68 142 PHE D O 1
ATOM 11190 N N . THR D 1 143 ? 16.569 -56.771 -64.620 1.00 42.67 143 THR D N 1
ATOM 11191 C CA . THR D 1 143 ? 16.347 -57.597 -65.798 1.00 48.14 143 THR D CA 1
ATOM 11192 C C . THR D 1 143 ? 15.607 -58.852 -65.359 1.00 47.05 143 THR D C 1
ATOM 11193 O O . THR D 1 143 ? 16.002 -59.499 -64.384 1.00 46.98 143 THR D O 1
ATOM 11204 N N . LEU D 1 144 ? 14.533 -59.184 -66.066 1.00 49.27 144 LEU D N 1
ATOM 11205 C CA . LEU D 1 144 ? 13.635 -60.261 -65.669 1.00 48.97 144 LEU D CA 1
ATOM 11206 C C . LEU D 1 144 ? 13.707 -61.392 -66.686 1.00 51.15 144 LEU D C 1
ATOM 11207 O O . LEU D 1 144 ? 13.365 -61.204 -67.858 1.00 47.28 144 LEU D O 1
ATOM 11223 N N . ARG D 1 145 ? 14.156 -62.559 -66.232 1.00 55.86 145 ARG D N 1
ATOM 11224 C CA . ARG D 1 145 ? 14.101 -63.786 -67.014 1.00 66.22 145 ARG D CA 1
ATOM 11225 C C . ARG D 1 145 ? 12.951 -64.685 -66.581 1.00 61.79 145 ARG D C 1
ATOM 11226 O O . ARG D 1 145 ? 12.812 -65.795 -67.105 1.00 60.17 145 ARG D O 1
ATOM 11247 N N . ASP D 1 146 ? 12.130 -64.226 -65.641 1.00 55.67 146 ASP D N 1
ATOM 11248 C CA . ASP D 1 146 ? 11.009 -64.994 -65.120 1.00 54.24 146 ASP D CA 1
ATOM 11249 C C . ASP D 1 146 ? 9.996 -63.996 -64.578 1.00 44.91 146 ASP D C 1
ATOM 11250 O O . ASP D 1 146 ? 10.287 -62.805 -64.442 1.00 35.92 146 ASP D O 1
ATOM 11259 N N . SER D 1 147 ? 8.798 -64.489 -64.277 1.00 45.91 147 SER D N 1
ATOM 11260 C CA . SER D 1 147 ? 7.760 -63.621 -63.737 1.00 35.75 147 SER D CA 1
ATOM 11261 C C . SER D 1 147 ? 8.171 -63.092 -62.367 1.00 38.72 147 SER D C 1
ATOM 11262 O O . SER D 1 147 ? 8.838 -63.776 -61.584 1.00 35.84 147 SER D O 1
ATOM 11270 N N . ALA D 1 148 ? 7.762 -61.855 -62.077 1.00 33.45 148 ALA D N 1
ATOM 11271 C CA . ALA D 1 148 ? 8.049 -61.272 -60.770 1.00 38.71 148 ALA D CA 1
ATOM 11272 C C . ALA D 1 148 ? 7.472 -62.128 -59.649 1.00 35.45 148 ALA D C 1
ATOM 11273 O O . ALA D 1 148 ? 8.083 -62.260 -58.583 1.00 36.37 148 ALA D O 1
ATOM 11280 N N . GLU D 1 149 ? 6.299 -62.722 -59.873 1.00 34.49 149 GLU D N 1
ATOM 11281 C CA . GLU D 1 149 ? 5.692 -63.573 -58.855 1.00 40.56 149 GLU D CA 1
ATOM 11282 C C . GLU D 1 149 ? 6.603 -64.744 -58.505 1.00 40.35 149 GLU D C 1
ATOM 11283 O O . GLU D 1 149 ? 6.816 -65.050 -57.326 1.00 40.19 149 GLU D O 1
ATOM 11295 N N . ASN D 1 150 ? 7.152 -65.415 -59.521 1.00 37.58 150 ASN D N 1
ATOM 11296 C CA . ASN D 1 150 ? 8.022 -66.559 -59.267 1.00 40.42 150 ASN D CA 1
ATOM 11297 C C . ASN D 1 150 ? 9.327 -66.128 -58.610 1.00 40.05 150 ASN D C 1
ATOM 11298 O O . ASN D 1 150 ? 9.825 -66.806 -57.703 1.00 37.31 150 ASN D O 1
ATOM 11309 N N . ILE D 1 151 ? 9.902 -65.010 -59.058 1.00 33.68 151 ILE D N 1
ATOM 11310 C CA . ILE D 1 151 ? 11.124 -64.505 -58.440 1.00 32.95 151 ILE D CA 1
ATOM 11311 C C . ILE D 1 151 ? 10.874 -64.174 -56.977 1.00 39.32 151 ILE D C 1
ATOM 11312 O O . ILE D 1 151 ? 11.684 -64.504 -56.101 1.00 36.37 151 ILE D O 1
ATOM 11328 N N . ALA D 1 152 ? 9.749 -63.518 -56.688 1.00 29.89 152 ALA D N 1
ATOM 11329 C CA . ALA D 1 152 ? 9.455 -63.117 -55.317 1.00 33.54 152 ALA D CA 1
ATOM 11330 C C . ALA D 1 152 ? 9.329 -64.327 -54.400 1.00 32.36 152 ALA D C 1
ATOM 11331 O O . ALA D 1 152 ? 9.815 -64.305 -53.264 1.00 31.00 152 ALA D O 1
ATOM 11338 N N . TRP D 1 153 ? 8.674 -65.392 -54.870 1.00 30.18 153 TRP D N 1
ATOM 11339 C CA . TRP D 1 153 ? 8.518 -66.580 -54.036 1.00 35.33 153 TRP D CA 1
ATOM 11340 C C . TRP D 1 153 ? 9.864 -67.233 -53.746 1.00 30.29 153 TRP D C 1
ATOM 11341 O O . TRP D 1 153 ? 10.094 -67.721 -52.634 1.00 31.43 153 TRP D O 1
ATOM 11362 N N . ARG D 1 154 ? 10.765 -67.255 -54.730 1.00 30.69 154 ARG D N 1
ATOM 11363 C CA . ARG D 1 154 ? 12.079 -67.850 -54.507 1.00 32.94 154 ARG D CA 1
ATOM 11364 C C . ARG D 1 154 ? 12.909 -67.009 -53.546 1.00 36.96 154 ARG D C 1
ATOM 11365 O O . ARG D 1 154 ? 13.636 -67.553 -52.705 1.00 34.32 154 ARG D O 1
ATOM 11386 N N . LEU D 1 155 ? 12.814 -65.681 -53.649 1.00 29.63 155 LEU D N 1
ATOM 11387 C CA . LEU D 1 155 ? 13.534 -64.818 -52.719 1.00 31.78 155 LEU D CA 1
ATOM 11388 C C . LEU D 1 155 ? 12.988 -64.958 -51.304 1.00 34.60 155 LEU D C 1
ATOM 11389 O O . LEU D 1 155 ? 13.759 -64.995 -50.337 1.00 33.75 155 LEU D O 1
ATOM 11405 N N . ILE D 1 156 ? 11.664 -65.046 -51.160 1.00 32.79 156 ILE D N 1
ATOM 11406 C CA . ILE D 1 156 ? 11.074 -65.219 -49.836 1.00 35.45 156 ILE D CA 1
ATOM 11407 C C . ILE D 1 156 ? 11.439 -66.584 -49.266 1.00 33.63 156 ILE D C 1
ATOM 11408 O O . ILE D 1 156 ? 11.721 -66.716 -48.070 1.00 36.42 156 ILE D O 1
ATOM 11424 N N . SER D 1 157 ? 11.436 -67.620 -50.108 1.00 35.54 157 SER D N 1
ATOM 11425 C CA . SER D 1 157 ? 11.847 -68.943 -49.651 1.00 29.63 157 SER D CA 1
ATOM 11426 C C . SER D 1 157 ? 13.299 -68.935 -49.193 1.00 31.59 157 SER D C 1
ATOM 11427 O O . SER D 1 157 ? 13.635 -69.510 -48.151 1.00 33.89 157 SER D O 1
ATOM 11435 N N . LEU D 1 158 ? 14.175 -68.284 -49.958 1.00 35.82 158 LEU D N 1
ATOM 11436 C CA . LEU D 1 158 ? 15.571 -68.166 -49.553 1.00 36.45 158 LEU D CA 1
ATOM 11437 C C . LEU D 1 158 ? 15.683 -67.544 -48.166 1.00 41.68 158 LEU D C 1
ATOM 11438 O O . LEU D 1 158 ? 16.381 -68.069 -47.291 1.00 34.66 158 LEU D O 1
ATOM 11454 N N . VAL D 1 159 ? 14.990 -66.425 -47.944 1.00 37.82 159 VAL D N 1
ATOM 11455 C CA . VAL D 1 159 ? 15.056 -65.747 -46.651 1.00 40.05 159 VAL D CA 1
ATOM 11456 C C . VAL D 1 159 ? 14.512 -66.647 -45.549 1.00 36.48 159 VAL D C 1
ATOM 11457 O O . VAL D 1 159 ? 15.102 -66.760 -44.468 1.00 31.30 159 VAL D O 1
ATOM 11470 N N . CYS D 1 160 ? 13.368 -67.288 -45.798 1.00 32.22 160 CYS D N 1
ATOM 11471 C CA . CYS D 1 160 ? 12.761 -68.137 -44.778 1.00 33.24 160 CYS D CA 1
ATOM 11472 C C . CYS D 1 160 ? 13.645 -69.339 -44.464 1.00 34.60 160 CYS D C 1
ATOM 11473 O O . CYS D 1 160 ? 13.827 -69.698 -43.294 1.00 37.40 160 CYS D O 1
ATOM 11481 N N . GLY D 1 161 ? 14.206 -69.972 -45.496 1.00 37.39 161 GLY D N 1
ATOM 11482 C CA . GLY D 1 161 ? 15.082 -71.110 -45.266 1.00 41.81 161 GLY D CA 1
ATOM 11483 C C . GLY D 1 161 ? 16.324 -70.734 -44.483 1.00 38.82 161 GLY D C 1
ATOM 11484 O O . GLY D 1 161 ? 16.686 -71.401 -43.510 1.00 36.80 161 GLY D O 1
ATOM 11488 N N . LEU D 1 162 ? 16.996 -69.657 -44.898 1.00 33.03 162 LEU D N 1
ATOM 11489 C CA . LEU D 1 162 ? 18.191 -69.212 -44.189 1.00 37.64 162 LEU D CA 1
ATOM 11490 C C . LEU D 1 162 ? 17.872 -68.852 -42.746 1.00 41.16 162 LEU D C 1
ATOM 11491 O O . LEU D 1 162 ? 18.655 -69.150 -41.835 1.00 41.24 162 LEU D O 1
ATOM 11507 N N . ASP D 1 163 ? 16.727 -68.206 -42.514 1.00 39.81 163 ASP D N 1
ATOM 11508 C CA . ASP D 1 163 ? 16.350 -67.858 -41.150 1.00 45.28 163 ASP D CA 1
ATOM 11509 C C . ASP D 1 163 ? 16.183 -69.107 -40.294 1.00 38.39 163 ASP D C 1
ATOM 11510 O O . ASP D 1 163 ? 16.577 -69.121 -39.123 1.00 41.37 163 ASP D O 1
ATOM 11519 N N . GLY D 1 164 ? 15.600 -70.164 -40.862 1.00 38.02 164 GLY D N 1
ATOM 11520 C CA . GLY D 1 164 ? 15.456 -71.406 -40.122 1.00 40.52 164 GLY D CA 1
ATOM 11521 C C . GLY D 1 164 ? 16.785 -72.050 -39.788 1.00 47.08 164 GLY D C 1
ATOM 11522 O O . GLY D 1 164 ? 16.891 -72.798 -38.810 1.00 47.44 164 GLY D O 1
ATOM 11526 N N . ILE D 1 165 ? 17.813 -71.780 -40.593 1.00 42.23 165 ILE D N 1
ATOM 11527 C CA . ILE D 1 165 ? 19.155 -72.260 -40.285 1.00 44.49 165 ILE D CA 1
ATOM 11528 C C . ILE D 1 165 ? 19.848 -71.314 -39.315 1.00 47.78 165 ILE D C 1
ATOM 11529 O O . ILE D 1 165 ? 20.525 -71.751 -38.378 1.00 51.79 165 ILE D O 1
ATOM 11545 N N . TYR D 1 166 ? 19.685 -70.006 -39.526 1.00 45.02 166 TYR D N 1
ATOM 11546 C CA . TYR D 1 166 ? 20.295 -69.018 -38.644 1.00 46.37 166 TYR D CA 1
ATOM 11547 C C . TYR D 1 166 ? 19.857 -69.217 -37.198 1.00 46.18 166 TYR D C 1
ATOM 11548 O O . TYR D 1 166 ? 20.674 -69.116 -36.275 1.00 51.23 166 TYR D O 1
ATOM 11566 N N . VAL D 1 167 ? 18.572 -69.506 -36.978 1.00 44.98 167 VAL D N 1
ATOM 11567 C CA . VAL D 1 167 ? 18.064 -69.659 -35.620 1.00 51.97 167 VAL D CA 1
ATOM 11568 C C . VAL D 1 167 ? 18.579 -70.929 -34.958 1.00 56.55 167 VAL D C 1
ATOM 11569 O O . VAL D 1 167 ? 18.503 -71.054 -33.731 1.00 56.32 167 VAL D O 1
ATOM 11582 N N . LEU D 1 168 ? 19.093 -71.882 -35.735 1.00 57.96 168 LEU D N 1
ATOM 11583 C CA . LEU D 1 168 ? 19.654 -73.097 -35.155 1.00 67.79 168 LEU D CA 1
ATOM 11584 C C . LEU D 1 168 ? 20.995 -72.864 -34.471 1.00 73.78 168 LEU D C 1
ATOM 11585 O O . LEU D 1 168 ? 21.548 -73.811 -33.902 1.00 77.28 168 LEU D O 1
ATOM 11601 N N . GLY D 1 169 ? 21.529 -71.645 -34.513 1.00 104.98 169 GLY D N 1
ATOM 11602 C CA . GLY D 1 169 ? 22.775 -71.329 -33.850 1.00 108.23 169 GLY D CA 1
ATOM 11603 C C . GLY D 1 169 ? 24.019 -71.577 -34.670 1.00 108.07 169 GLY D C 1
ATOM 11604 O O . GLY D 1 169 ? 25.121 -71.270 -34.198 1.00 114.83 169 GLY D O 1
ATOM 11625 N N . PRO D 1 171 ? 27.176 -71.180 -36.862 1.00 104.91 171 PRO D N 1
ATOM 11626 C CA . PRO D 1 171 ? 27.987 -69.960 -36.986 1.00 103.10 171 PRO D CA 1
ATOM 11627 C C . PRO D 1 171 ? 28.194 -69.509 -38.423 1.00 98.87 171 PRO D C 1
ATOM 11628 O O . PRO D 1 171 ? 28.115 -68.311 -38.714 1.00 98.39 171 PRO D O 1
ATOM 11639 N N . GLU D 1 172 ? 28.463 -70.449 -39.333 1.00 99.14 172 GLU D N 1
ATOM 11640 C CA . GLU D 1 172 ? 28.718 -70.081 -40.722 1.00 97.04 172 GLU D CA 1
ATOM 11641 C C . GLU D 1 172 ? 27.521 -69.411 -41.384 1.00 84.92 172 GLU D C 1
ATOM 11642 O O . GLU D 1 172 ? 27.678 -68.836 -42.467 1.00 75.45 172 GLU D O 1
ATOM 11654 N N . VAL D 1 173 ? 26.343 -69.472 -40.774 1.00 83.01 173 VAL D N 1
ATOM 11655 C CA . VAL D 1 173 ? 25.152 -68.787 -41.275 1.00 80.78 173 VAL D CA 1
ATOM 11656 C C . VAL D 1 173 ? 24.725 -67.810 -40.184 1.00 82.45 173 VAL D C 1
ATOM 11657 O O . VAL D 1 173 ? 23.867 -68.113 -39.349 1.00 84.39 173 VAL D O 1
ATOM 11670 N N . ASP D 1 174 ? 25.327 -66.626 -40.185 1.00 82.41 174 ASP D N 1
ATOM 11671 C CA . ASP D 1 174 ? 25.003 -65.562 -39.245 1.00 83.32 174 ASP D CA 1
ATOM 11672 C C . ASP D 1 174 ? 24.475 -64.355 -40.023 1.00 79.38 174 ASP D C 1
ATOM 11673 O O . ASP D 1 174 ? 24.253 -64.422 -41.235 1.00 75.84 174 ASP D O 1
ATOM 11682 N N . ASP D 1 175 ? 24.268 -63.243 -39.311 1.00 82.70 175 ASP D N 1
ATOM 11683 C CA . ASP D 1 175 ? 23.714 -62.049 -39.945 1.00 79.53 175 ASP D CA 1
ATOM 11684 C C . ASP D 1 175 ? 24.557 -61.608 -41.136 1.00 75.11 175 ASP D C 1
ATOM 11685 O O . ASP D 1 175 ? 24.016 -61.237 -42.184 1.00 72.96 175 ASP D O 1
ATOM 11694 N N . ALA D 1 176 ? 25.883 -61.639 -40.995 1.00 74.05 176 ALA D N 1
ATOM 11695 C CA . ALA D 1 176 ? 26.754 -61.203 -42.082 1.00 70.84 176 ALA D CA 1
ATOM 11696 C C . ALA D 1 176 ? 26.586 -62.092 -43.309 1.00 66.25 176 ALA D C 1
ATOM 11697 O O . ALA D 1 176 ? 26.408 -61.598 -44.429 1.00 60.90 176 ALA D O 1
ATOM 11704 N N . ALA D 1 177 ? 26.643 -63.412 -43.119 1.00 62.99 177 ALA D N 1
ATOM 11705 C CA . ALA D 1 177 ? 26.460 -64.327 -44.241 1.00 59.82 177 ALA D CA 1
ATOM 11706 C C . ALA D 1 177 ? 25.059 -64.202 -44.827 1.00 54.77 177 ALA D C 1
ATOM 11707 O O . ALA D 1 177 ? 24.885 -64.222 -46.051 1.00 49.68 177 ALA D O 1
ATOM 11714 N N . PHE D 1 178 ? 24.047 -64.078 -43.965 1.00 57.04 178 PHE D N 1
ATOM 11715 C CA . PHE D 1 178 ? 22.679 -63.888 -44.435 1.00 55.52 178 PHE D CA 1
ATOM 11716 C C . PHE D 1 178 ? 22.595 -62.716 -45.405 1.00 53.11 178 PHE D C 1
ATOM 11717 O O . PHE D 1 178 ? 21.997 -62.823 -46.482 1.00 46.25 178 PHE D O 1
ATOM 11734 N N . THR D 1 179 ? 23.206 -61.587 -45.041 1.00 52.86 179 THR D N 1
ATOM 11735 C CA . THR D 1 179 ? 23.193 -60.416 -45.912 1.00 53.72 179 THR D CA 1
ATOM 11736 C C . THR D 1 179 ? 23.860 -60.721 -47.249 1.00 51.29 179 THR D C 1
ATOM 11737 O O . THR D 1 179 ? 23.317 -60.403 -48.314 1.00 51.18 179 THR D O 1
ATOM 11748 N N . ARG D 1 180 ? 25.043 -61.338 -47.215 1.00 48.05 180 ARG D N 1
ATOM 11749 C CA . ARG D 1 180 ? 25.750 -61.644 -48.454 1.00 47.22 180 ARG D CA 1
ATOM 11750 C C . ARG D 1 180 ? 24.937 -62.585 -49.334 1.00 43.64 180 ARG D C 1
ATOM 11751 O O . ARG D 1 180 ? 24.851 -62.387 -50.552 1.00 47.46 180 ARG D O 1
ATOM 11772 N N . HIS D 1 181 ? 24.326 -63.611 -48.739 1.00 41.57 181 HIS D N 1
ATOM 11773 C CA . HIS D 1 181 ? 23.525 -64.549 -49.519 1.00 40.30 181 HIS D CA 1
ATOM 11774 C C . HIS D 1 181 ? 22.379 -63.835 -50.224 1.00 39.03 181 HIS D C 1
ATOM 11775 O O . HIS D 1 181 ? 22.140 -64.045 -51.418 1.00 38.91 181 HIS D O 1
ATOM 11789 N N . LEU D 1 182 ? 21.655 -62.983 -49.495 1.00 43.11 182 LEU D N 1
ATOM 11790 C CA . LEU D 1 182 ? 20.520 -62.284 -50.088 1.00 36.44 182 LEU D CA 1
ATOM 11791 C C . LEU D 1 182 ? 20.976 -61.343 -51.196 1.00 41.42 182 LEU D C 1
ATOM 11792 O O . LEU D 1 182 ? 20.327 -61.243 -52.245 1.00 38.51 182 LEU D O 1
ATOM 11808 N N . GLN D 1 183 ? 22.092 -60.643 -50.985 1.00 43.87 183 GLN D N 1
ATOM 11809 C CA . GLN D 1 183 ? 22.642 -59.798 -52.039 1.00 43.15 183 GLN D CA 1
ATOM 11810 C C . GLN D 1 183 ? 23.008 -60.621 -53.265 1.00 41.09 183 GLN D C 1
ATOM 11811 O O . GLN D 1 183 ? 22.784 -60.191 -54.402 1.00 38.48 183 GLN D O 1
ATOM 11825 N N . HIS D 1 184 ? 23.567 -61.814 -53.056 1.00 37.55 184 HIS D N 1
ATOM 11826 C CA . HIS D 1 184 ? 24.019 -62.624 -54.182 1.00 39.79 184 HIS D CA 1
ATOM 11827 C C . HIS D 1 184 ? 22.844 -63.092 -55.032 1.00 42.95 184 HIS D C 1
ATOM 11828 O O . HIS D 1 184 ? 22.869 -62.969 -56.263 1.00 44.79 184 HIS D O 1
ATOM 11842 N N . VAL D 1 185 ? 21.802 -63.634 -54.396 1.00 38.21 185 VAL D N 1
ATOM 11843 C CA . VAL D 1 185 ? 20.667 -64.154 -55.153 1.00 42.70 185 VAL D CA 1
ATOM 11844 C C . VAL D 1 185 ? 19.940 -63.031 -55.886 1.00 43.74 185 VAL D C 1
ATOM 11845 O O . VAL D 1 185 ? 19.408 -63.242 -56.983 1.00 37.19 185 VAL D O 1
ATOM 11858 N N . ILE D 1 186 ? 19.894 -61.831 -55.303 1.00 43.92 186 ILE D N 1
ATOM 11859 C CA . ILE D 1 186 ? 19.305 -60.694 -56.006 1.00 46.85 186 ILE D CA 1
ATOM 11860 C C . ILE D 1 186 ? 20.081 -60.411 -57.286 1.00 46.80 186 ILE D C 1
ATOM 11861 O O . ILE D 1 186 ? 19.493 -60.135 -58.339 1.00 47.27 186 ILE D O 1
ATOM 11877 N N . GLN D 1 187 ? 21.413 -60.484 -57.219 1.00 49.54 187 GLN D N 1
ATOM 11878 C CA . GLN D 1 187 ? 22.230 -60.308 -58.416 1.00 50.97 187 GLN D CA 1
ATOM 11879 C C . GLN D 1 187 ? 21.888 -61.349 -59.476 1.00 51.86 187 GLN D C 1
ATOM 11880 O O . GLN D 1 187 ? 21.754 -61.019 -60.661 1.00 51.77 187 GLN D O 1
ATOM 11894 N N . LEU D 1 188 ? 21.742 -62.613 -59.069 1.00 45.42 188 LEU D N 1
ATOM 11895 C CA . LEU D 1 188 ? 21.477 -63.678 -60.030 1.00 48.57 188 LEU D CA 1
ATOM 11896 C C . LEU D 1 188 ? 20.097 -63.531 -60.658 1.00 45.42 188 LEU D C 1
ATOM 11897 O O . LEU D 1 188 ? 19.927 -63.768 -61.860 1.00 50.13 188 LEU D O 1
ATOM 11913 N N . GLU D 1 189 ? 19.101 -63.134 -59.866 1.00 43.91 189 GLU D N 1
ATOM 11914 C CA . GLU D 1 189 ? 17.721 -63.136 -60.339 1.00 46.29 189 GLU D CA 1
ATOM 11915 C C . GLU D 1 189 ? 17.374 -61.893 -61.150 1.00 45.85 189 GLU D C 1
ATOM 11916 O O . GLU D 1 189 ? 16.470 -61.947 -61.991 1.00 48.40 189 GLU D O 1
ATOM 11928 N N . LEU D 1 190 ? 18.068 -60.772 -60.924 1.00 42.26 190 LEU D N 1
ATOM 11929 C CA . LEU D 1 190 ? 17.623 -59.499 -61.478 1.00 50.25 190 LEU D CA 1
ATOM 11930 C C . LEU D 1 190 ? 18.739 -58.664 -62.099 1.00 55.61 190 LEU D C 1
ATOM 11931 O O . LEU D 1 190 ? 18.474 -57.529 -62.519 1.00 52.86 190 LEU D O 1
ATOM 11947 N N . PHE D 1 191 ? 19.966 -59.173 -62.179 1.00 54.34 191 PHE D N 1
ATOM 11948 C CA . PHE D 1 191 ? 21.074 -58.420 -62.759 1.00 57.85 191 PHE D CA 1
ATOM 11949 C C . PHE D 1 191 ? 21.960 -59.335 -63.590 1.00 63.39 191 PHE D C 1
ATOM 11950 O O . PHE D 1 191 ? 23.190 -59.224 -63.570 1.00 69.02 191 PHE D O 1
ATOM 11967 N N . SER D 1 192 ? 21.347 -60.248 -64.335 1.00 67.35 192 SER D N 1
ATOM 11968 C CA . SER D 1 192 ? 22.093 -61.163 -65.189 1.00 82.52 192 SER D CA 1
ATOM 11969 C C . SER D 1 192 ? 22.895 -60.397 -66.236 1.00 90.21 192 SER D C 1
ATOM 11970 O O . SER D 1 192 ? 22.601 -60.464 -67.430 1.00 92.65 192 SER D O 1
#